Protein AF-A0A7I8XCM5-F1 (afdb_monomer_lite)

Foldseek 3Di:
DPPQDFAKEWEDDQFWIFIEGFPDQGGPDIFGQKKWAADPVPDDDDPVRLLPIDGGVCCVDPVSVNTDIDHQDAPQAGPDLSVVLSRVVCCDCPVHVDLQQRHEYEYEGEPPYDLVSLLSVCCSSCVVSVHFWYDYYYLQQLLLLLLVVVDPDNASFAWEFAAAQQWTKTWGTHRSRTPSVLIDIDRDHLPLLLVLQLVVQVVPPPQDDPVCSSVVSSVCQQPQAAADLDLVVQVVVCVVPVPVNKDKDWDADPPVRHIDIGIRGSSRHVSLCCQQQVCSRDVVDGHHVLNSNLSSLVVDDPVSSLVHQQHYEAAADSCPHHCSQVNSQVSNLVVQVVVQVVVCVVVVNPDRDDRRHGHYDDDPCRHPSSSSSVSNLSVDPVNVVPIGGSVNCVVPHSSPSPADDQAADAPVQWDADDPQRETEGPQEAEALVVQEEEAHLEYDEHHEYAHCVQDHEYAHYLEYAEYNEYEDFFWDDDPVGIHTAYAHHEALEYAYECEYDHENYHEYLEYHEYVEYAEHHEYHYALEYEYHPEYDHHPHYHDHQFYWDDVPIDGDDGHDPCSVVVSVCVSCNVSVSHYYDDPPDD

Structure (mmCIF, N/CA/C/O backbone):
data_AF-A0A7I8XCM5-F1
#
_entry.id   AF-A0A7I8XCM5-F1
#
loop_
_atom_site.group_PDB
_atom_site.id
_atom_site.type_symbol
_atom_site.label_atom_id
_atom_site.label_alt_id
_atom_site.label_comp_id
_atom_site.label_asym_id
_atom_site.label_entity_id
_atom_site.label_seq_id
_atom_site.pdbx_PDB_ins_code
_atom_site.Cartn_x
_atom_site.Cartn_y
_atom_site.Cartn_z
_atom_site.occupancy
_atom_site.B_iso_or_equiv
_atom_site.auth_seq_id
_atom_site.auth_comp_id
_atom_site.auth_asym_id
_atom_site.auth_atom_id
_atom_site.pdbx_PDB_model_num
ATOM 1 N N . MET A 1 1 ? 14.164 -35.482 -5.340 1.00 35.00 1 MET A N 1
ATOM 2 C CA . MET A 1 1 ? 14.114 -34.026 -5.099 1.00 35.00 1 MET A CA 1
ATOM 3 C C . MET A 1 1 ? 13.862 -33.846 -3.619 1.00 35.00 1 MET A C 1
ATOM 5 O O . MET A 1 1 ? 12.814 -34.281 -3.162 1.00 35.00 1 MET A O 1
ATOM 9 N N . ALA A 1 2 ? 14.835 -33.343 -2.859 1.00 36.88 2 ALA A N 1
ATOM 10 C CA . ALA A 1 2 ? 14.584 -32.988 -1.467 1.00 36.88 2 ALA A CA 1
ATOM 11 C C . ALA A 1 2 ? 13.511 -31.890 -1.456 1.00 36.88 2 ALA A C 1
ATOM 13 O O . ALA A 1 2 ? 13.643 -30.890 -2.161 1.00 36.88 2 ALA A O 1
ATOM 14 N N . THR A 1 3 ? 12.408 -32.127 -0.753 1.00 53.28 3 THR A N 1
ATOM 15 C CA . THR A 1 3 ? 11.330 -31.155 -0.571 1.00 53.28 3 THR A CA 1
ATOM 16 C C . THR A 1 3 ? 11.892 -29.958 0.186 1.00 53.28 3 THR A C 1
ATOM 18 O O . THR A 1 3 ? 12.260 -30.086 1.350 1.00 53.28 3 THR A O 1
ATOM 21 N N . ARG A 1 4 ? 12.010 -28.820 -0.497 1.00 70.94 4 ARG A N 1
ATOM 22 C CA . ARG A 1 4 ? 12.429 -27.543 0.087 1.00 70.94 4 ARG A CA 1
ATOM 23 C C . ARG A 1 4 ? 11.456 -27.146 1.203 1.00 70.94 4 ARG A C 1
ATOM 25 O O . ARG A 1 4 ? 10.249 -27.309 1.027 1.00 70.94 4 ARG A O 1
ATOM 32 N N . LEU A 1 5 ? 11.971 -26.661 2.333 1.00 91.00 5 LEU A N 1
ATOM 33 C CA . LEU A 1 5 ? 11.139 -26.164 3.433 1.00 91.00 5 LEU A CA 1
ATOM 34 C C . LEU A 1 5 ? 10.318 -24.939 2.980 1.00 91.00 5 LEU A C 1
ATOM 36 O O . LEU A 1 5 ? 10.753 -24.207 2.080 1.00 91.00 5 LEU A O 1
ATOM 40 N N . PRO A 1 6 ? 9.123 -24.711 3.559 1.00 95.00 6 PRO A N 1
ATOM 41 C CA . PRO A 1 6 ? 8.275 -23.589 3.168 1.00 95.00 6 PRO A CA 1
ATOM 42 C C . PRO A 1 6 ? 8.957 -22.253 3.480 1.00 95.00 6 PRO A C 1
ATOM 44 O O . PRO A 1 6 ? 9.623 -22.111 4.504 1.00 95.00 6 PRO A O 1
ATOM 47 N N . ALA A 1 7 ? 8.775 -21.260 2.611 1.00 96.69 7 ALA A N 1
ATOM 48 C CA . ALA A 1 7 ? 9.292 -19.914 2.842 1.00 96.69 7 ALA A CA 1
ATOM 49 C C . ALA A 1 7 ? 8.632 -19.250 4.067 1.00 96.69 7 ALA A C 1
ATOM 51 O O . ALA A 1 7 ? 7.466 -19.504 4.376 1.00 96.69 7 ALA A O 1
ATOM 52 N N . CYS A 1 8 ? 9.365 -18.376 4.747 1.00 98.19 8 CYS A N 1
ATOM 53 C CA . CYS A 1 8 ? 8.858 -17.526 5.818 1.00 98.19 8 CYS A CA 1
ATOM 54 C C . CYS A 1 8 ? 8.229 -16.260 5.221 1.00 98.19 8 CYS A C 1
ATOM 56 O O . CYS A 1 8 ? 8.821 -15.614 4.361 1.00 98.19 8 CYS A O 1
ATOM 58 N N . VAL A 1 9 ? 7.043 -15.882 5.688 1.00 98.31 9 VAL A N 1
ATOM 59 C CA . VAL A 1 9 ? 6.300 -14.703 5.223 1.00 98.31 9 VAL A CA 1
ATOM 60 C C . VAL A 1 9 ? 6.083 -13.766 6.400 1.00 98.31 9 VAL A C 1
ATOM 62 O O . VAL A 1 9 ? 5.446 -14.159 7.383 1.00 98.31 9 VAL A O 1
ATOM 65 N N . ILE A 1 10 ? 6.583 -12.532 6.303 1.00 97.94 10 ILE A N 1
ATOM 66 C CA . ILE A 1 10 ? 6.457 -11.508 7.349 1.00 97.94 10 ILE A CA 1
ATOM 67 C C . ILE A 1 10 ? 5.894 -10.217 6.735 1.00 97.94 10 ILE A C 1
ATOM 69 O O . ILE A 1 10 ? 6.566 -9.526 5.970 1.00 97.94 10 ILE A O 1
ATOM 73 N N . ASP A 1 11 ? 4.651 -9.892 7.100 1.00 96.56 11 ASP A N 1
ATOM 74 C CA . ASP A 1 11 ? 3.996 -8.613 6.804 1.00 96.56 11 ASP A CA 1
ATOM 75 C C . ASP A 1 11 ? 4.261 -7.618 7.939 1.00 96.56 11 ASP A C 1
ATOM 77 O O . ASP A 1 11 ? 3.720 -7.764 9.042 1.00 96.56 11 ASP A O 1
ATOM 81 N N . ASN A 1 12 ? 5.096 -6.616 7.662 1.00 92.06 12 ASN A N 1
ATOM 82 C CA . ASN A 1 12 ? 5.515 -5.588 8.613 1.00 92.06 12 ASN A CA 1
ATOM 83 C C . ASN A 1 12 ? 4.541 -4.396 8.564 1.00 92.06 12 ASN A C 1
ATOM 85 O O . ASN A 1 12 ? 4.601 -3.561 7.661 1.00 92.06 12 ASN A O 1
ATOM 89 N N . GLY A 1 13 ? 3.635 -4.298 9.541 1.00 91.44 13 GLY A N 1
ATOM 90 C CA . GLY A 1 13 ? 2.707 -3.169 9.673 1.00 91.44 13 GLY A CA 1
ATOM 91 C C . GLY A 1 13 ? 3.119 -2.182 10.768 1.00 91.44 13 GLY A C 1
ATOM 92 O O . GLY A 1 13 ? 3.872 -2.522 11.666 1.00 91.44 13 GLY A O 1
ATOM 93 N N . SER A 1 14 ? 2.574 -0.960 10.766 1.00 89.62 14 SER A N 1
ATOM 94 C CA . SER A 1 14 ? 2.860 0.015 11.843 1.00 89.62 14 SER A CA 1
ATOM 95 C C . SER A 1 14 ? 2.252 -0.337 13.199 1.00 89.62 14 SER A C 1
ATOM 97 O O . SER A 1 14 ? 2.761 0.086 14.229 1.00 89.62 14 SER A O 1
ATOM 99 N N . GLY A 1 15 ? 1.121 -1.042 13.205 1.00 89.75 15 GLY A N 1
ATOM 100 C CA . GLY A 1 15 ? 0.477 -1.490 14.444 1.00 89.75 15 GLY A CA 1
ATOM 101 C C . GLY A 1 15 ? 0.748 -2.959 14.751 1.00 89.75 15 GLY A C 1
ATOM 102 O O . GLY A 1 15 ? 0.927 -3.325 15.909 1.00 89.75 15 GLY A O 1
ATOM 103 N N . TYR A 1 16 ? 0.771 -3.794 13.711 1.00 93.38 16 TYR A N 1
ATOM 104 C CA . TYR A 1 16 ? 0.820 -5.246 13.834 1.00 93.38 16 TYR A CA 1
ATOM 105 C C . TYR A 1 16 ? 1.662 -5.883 12.739 1.00 93.38 16 TYR A C 1
ATOM 107 O O . TYR A 1 16 ? 1.418 -5.642 11.548 1.00 93.38 16 TYR A O 1
ATOM 115 N N . THR A 1 17 ? 2.534 -6.791 13.162 1.00 96.31 17 THR A N 1
ATOM 116 C CA . THR A 1 17 ? 3.307 -7.685 12.309 1.00 96.31 17 THR A CA 1
ATOM 117 C C . THR A 1 17 ? 2.578 -9.017 12.227 1.00 96.31 17 THR A C 1
ATOM 119 O O . THR A 1 17 ? 2.177 -9.573 13.253 1.00 96.31 17 THR A O 1
ATOM 122 N N . LYS A 1 18 ? 2.393 -9.535 11.012 1.00 97.19 18 LYS A N 1
ATOM 123 C CA . LYS A 1 18 ? 1.845 -10.880 10.789 1.00 97.19 18 LYS A CA 1
ATOM 124 C C . LYS A 1 18 ? 2.943 -11.748 10.219 1.00 97.19 18 LYS A C 1
ATOM 126 O O . LYS A 1 18 ? 3.581 -11.362 9.246 1.00 97.19 18 LYS A O 1
ATOM 131 N N . LEU A 1 19 ? 3.166 -12.900 10.829 1.00 97.00 19 LEU A N 1
ATOM 132 C CA . LEU A 1 19 ? 4.262 -13.787 10.469 1.00 97.00 19 LEU A CA 1
ATOM 133 C C . LEU A 1 19 ? 3.819 -15.250 10.491 1.00 97.00 19 LEU A C 1
ATOM 135 O O . LEU A 1 19 ? 2.987 -15.659 11.305 1.00 97.00 19 LEU A O 1
ATOM 139 N N . GLY A 1 20 ? 4.368 -16.032 9.569 1.00 97.88 20 GLY A N 1
ATOM 140 C CA . GLY A 1 20 ? 4.148 -17.471 9.479 1.00 97.88 20 GLY A CA 1
ATOM 141 C C . GLY A 1 20 ? 4.806 -18.072 8.241 1.00 97.88 20 GLY A C 1
ATOM 142 O O . GLY A 1 20 ? 5.462 -17.368 7.477 1.00 97.88 20 GLY A O 1
ATOM 143 N N . TYR A 1 21 ? 4.603 -19.367 8.021 1.00 97.50 21 TYR A N 1
ATOM 144 C CA . TYR A 1 21 ? 5.103 -20.056 6.827 1.00 97.50 21 TYR A CA 1
ATOM 145 C C . TYR A 1 21 ? 4.125 -19.987 5.651 1.00 97.50 21 TYR A C 1
ATOM 147 O O . TYR A 1 21 ? 2.906 -20.073 5.841 1.00 97.50 21 TYR A O 1
ATOM 155 N N . ALA A 1 22 ? 4.680 -19.901 4.442 1.00 95.94 22 ALA A N 1
ATOM 156 C CA . ALA A 1 22 ? 3.960 -20.005 3.181 1.00 95.94 22 ALA A CA 1
ATOM 157 C C . ALA A 1 22 ? 3.176 -21.325 3.082 1.00 95.94 22 ALA A C 1
ATOM 159 O O . ALA A 1 22 ? 3.587 -22.360 3.612 1.00 95.94 22 ALA A O 1
ATOM 160 N N . GLY A 1 23 ? 2.027 -21.273 2.415 1.00 91.81 23 GLY A N 1
ATOM 161 C CA . GLY A 1 23 ? 1.101 -22.396 2.233 1.00 91.81 23 GLY A CA 1
ATOM 162 C C . GLY A 1 23 ? -0.009 -22.432 3.280 1.00 91.81 23 GLY A C 1
ATOM 163 O O . GLY A 1 23 ? -1.063 -23.025 3.048 1.00 91.81 23 GLY A O 1
ATOM 164 N N . ASN A 1 24 ? 0.174 -21.740 4.406 1.00 93.75 24 ASN A N 1
ATOM 165 C CA . ASN A 1 24 ? -0.879 -21.561 5.396 1.00 93.75 24 ASN A CA 1
ATOM 166 C C . ASN A 1 24 ? -1.878 -20.488 4.950 1.00 93.75 24 ASN A C 1
ATOM 168 O O . ASN A 1 24 ? -1.526 -19.504 4.296 1.00 93.75 24 ASN A O 1
ATOM 172 N N . THR A 1 25 ? -3.140 -20.675 5.335 1.00 91.62 25 THR A N 1
ATOM 173 C CA . THR A 1 25 ? -4.225 -19.737 5.013 1.00 91.62 25 THR A CA 1
ATOM 174 C C . THR A 1 25 ? -4.239 -18.519 5.935 1.00 91.62 25 THR A C 1
ATOM 176 O O . THR A 1 25 ? -4.587 -17.429 5.499 1.00 91.62 25 THR A O 1
ATOM 179 N N . GLU A 1 26 ? -3.821 -18.682 7.189 1.00 94.06 26 GLU A N 1
ATOM 180 C CA . GLU A 1 26 ? -3.758 -17.604 8.177 1.00 94.06 26 GLU A CA 1
ATOM 181 C C . GLU A 1 26 ? -2.329 -17.479 8.719 1.00 94.06 26 GLU A C 1
ATOM 183 O O . GLU A 1 26 ? -1.618 -18.493 8.781 1.00 94.06 26 GLU A O 1
ATOM 188 N N . PRO A 1 27 ? -1.890 -16.270 9.120 1.00 95.94 27 PRO A N 1
ATOM 189 C CA . PRO A 1 27 ? -0.608 -16.111 9.792 1.00 95.94 27 PRO A CA 1
ATOM 190 C C . PRO A 1 27 ? -0.601 -16.907 11.095 1.00 95.94 27 PRO A C 1
ATOM 192 O O . PRO A 1 27 ? -1.595 -16.946 11.817 1.00 95.94 27 PRO A O 1
ATOM 195 N N . GLN A 1 28 ? 0.539 -17.512 11.420 1.00 95.38 28 GLN A N 1
ATOM 196 C CA . GLN A 1 28 ? 0.679 -18.263 12.669 1.00 95.38 28 GLN A CA 1
ATOM 197 C C . GLN A 1 28 ? 0.630 -17.332 13.876 1.00 95.38 28 GLN A C 1
ATOM 199 O O . GLN A 1 28 ? 0.077 -17.696 14.909 1.00 95.38 28 GLN A O 1
ATOM 204 N N . MET A 1 29 ? 1.190 -16.129 13.729 1.00 95.50 29 MET A N 1
ATOM 205 C CA . MET A 1 29 ? 1.194 -15.108 14.765 1.00 95.50 29 MET A CA 1
ATOM 206 C C . MET A 1 29 ? 0.829 -13.745 14.176 1.00 95.50 29 MET A C 1
ATOM 208 O O . MET A 1 29 ? 1.296 -13.358 13.103 1.00 95.50 29 MET A O 1
ATOM 212 N N . ILE A 1 30 ? 0.022 -12.994 14.924 1.00 95.50 30 ILE A N 1
ATOM 213 C CA . ILE A 1 30 ? -0.241 -11.573 14.702 1.00 95.50 30 ILE A CA 1
ATOM 214 C C . ILE A 1 30 ? 0.135 -10.874 15.998 1.00 95.50 30 ILE A C 1
ATOM 216 O O . ILE A 1 30 ? -0.578 -11.008 16.988 1.00 95.50 30 ILE A O 1
ATOM 220 N N . ILE A 1 31 ? 1.254 -10.158 15.997 1.00 95.38 31 ILE A N 1
ATOM 221 C CA . ILE A 1 31 ? 1.796 -9.520 17.199 1.00 95.38 31 ILE A CA 1
ATOM 222 C C . ILE A 1 31 ? 1.902 -8.006 17.005 1.00 95.38 31 ILE A C 1
ATOM 224 O O . ILE A 1 31 ? 2.107 -7.550 15.877 1.00 95.38 31 ILE A O 1
ATOM 228 N N . PRO A 1 32 ? 1.771 -7.202 18.073 1.00 94.25 32 PRO A N 1
ATOM 229 C CA . PRO A 1 32 ? 2.067 -5.778 18.015 1.00 94.25 32 PRO A CA 1
ATOM 230 C C . PRO A 1 32 ? 3.465 -5.506 17.444 1.00 94.25 32 PRO A C 1
ATOM 232 O O . PRO A 1 32 ? 4.446 -6.168 17.800 1.00 94.25 32 PRO A O 1
ATOM 235 N N . SER A 1 33 ? 3.582 -4.499 16.583 1.00 95.31 33 SER A N 1
ATOM 236 C CA . SER A 1 33 ? 4.866 -4.032 16.033 1.00 95.31 33 SER A CA 1
ATOM 237 C C . SER A 1 33 ? 5.584 -3.120 17.030 1.00 95.31 33 SER A C 1
ATOM 239 O O . SER A 1 33 ? 5.940 -1.985 16.727 1.00 95.31 33 SER A O 1
ATOM 241 N N . ALA A 1 34 ? 5.723 -3.620 18.257 1.00 94.88 34 ALA A N 1
ATOM 242 C CA . ALA A 1 34 ? 6.289 -2.933 19.404 1.00 94.88 34 ALA A CA 1
ATOM 243 C C . ALA A 1 34 ? 7.478 -3.722 19.956 1.00 94.88 34 ALA A C 1
ATOM 245 O O . ALA A 1 34 ? 7.451 -4.956 19.999 1.00 94.88 34 ALA A O 1
ATOM 246 N N . ILE A 1 35 ? 8.496 -2.996 20.408 1.00 94.94 35 ILE A N 1
ATOM 247 C CA . ILE A 1 35 ? 9.691 -3.525 21.062 1.00 94.94 35 ILE A CA 1
ATOM 248 C C . ILE A 1 35 ? 9.928 -2.768 22.368 1.00 94.94 35 ILE A C 1
ATOM 250 O O . ILE A 1 35 ? 9.927 -1.541 22.390 1.00 94.94 35 ILE A O 1
ATOM 254 N N . ALA A 1 36 ? 10.113 -3.489 23.467 1.00 94.06 36 ALA A N 1
ATOM 255 C CA . ALA A 1 36 ? 10.412 -2.930 24.776 1.00 94.06 36 ALA A CA 1
ATOM 256 C C . ALA A 1 36 ? 11.902 -3.106 25.081 1.00 94.06 36 ALA A C 1
ATOM 258 O O . ALA A 1 36 ? 12.384 -4.233 25.196 1.00 94.06 36 ALA A O 1
ATOM 259 N N . VAL A 1 37 ? 12.622 -1.990 25.215 1.00 90.31 37 VAL A N 1
ATOM 260 C CA . VAL A 1 37 ? 14.078 -1.949 25.443 1.00 90.31 37 VAL A CA 1
ATOM 261 C C . VAL A 1 37 ? 14.422 -1.189 26.722 1.00 90.31 37 VAL A C 1
ATOM 263 O O . VAL A 1 37 ? 13.712 -0.265 27.117 1.00 90.31 37 VAL A O 1
ATOM 266 N N . LYS A 1 38 ? 15.527 -1.549 27.381 1.00 83.81 38 LYS A N 1
ATOM 267 C CA . LYS A 1 38 ? 16.073 -0.757 28.496 1.00 83.81 38 LYS A CA 1
ATOM 268 C C . LYS A 1 38 ? 16.773 0.499 27.980 1.00 83.81 38 LYS A C 1
ATOM 270 O O . LYS A 1 38 ? 17.412 0.480 26.931 1.00 83.81 38 LYS A O 1
ATOM 275 N N . ASP A 1 39 ? 16.676 1.591 28.735 1.00 68.31 39 ASP A N 1
ATOM 276 C CA . ASP A 1 39 ? 17.338 2.849 28.385 1.00 68.31 39 ASP A CA 1
ATOM 277 C C . ASP A 1 39 ? 18.872 2.707 28.426 1.00 68.31 39 ASP A C 1
ATOM 279 O O . ASP A 1 39 ? 19.455 2.328 29.447 1.00 68.31 39 ASP A O 1
ATOM 283 N N . GLN A 1 40 ? 19.543 3.080 27.329 1.00 57.66 40 GLN A N 1
ATOM 284 C CA . GLN A 1 40 ? 21.001 2.950 27.154 1.00 57.66 40 GLN A CA 1
ATOM 285 C C . GLN A 1 40 ? 21.829 3.713 28.206 1.00 57.66 40 GLN A C 1
ATOM 287 O O . GLN A 1 40 ? 22.993 3.386 28.427 1.00 57.66 40 GLN A O 1
ATOM 292 N N . ARG A 1 41 ? 21.242 4.689 28.917 1.00 52.12 41 ARG A N 1
ATOM 293 C CA . ARG A 1 41 ? 21.931 5.458 29.975 1.00 52.12 41 ARG A CA 1
ATOM 294 C C . ARG A 1 41 ? 22.393 4.607 31.168 1.00 52.12 41 ARG A C 1
ATOM 296 O O . ARG A 1 41 ? 23.167 5.106 31.978 1.00 52.12 41 ARG A O 1
ATOM 303 N N . GLN A 1 42 ? 21.950 3.352 31.283 1.00 49.28 42 GLN A N 1
ATOM 304 C CA . GLN A 1 42 ? 22.364 2.434 32.352 1.00 49.28 42 GLN A CA 1
ATOM 305 C C . GLN A 1 42 ? 23.366 1.349 31.918 1.00 49.28 42 GLN A C 1
ATOM 307 O O . GLN A 1 42 ? 23.816 0.584 32.769 1.00 49.28 42 GLN A O 1
ATOM 312 N N . GLN A 1 43 ? 23.755 1.264 30.639 1.00 51.44 43 GLN A N 1
ATOM 313 C CA . GLN A 1 43 ? 24.633 0.191 30.153 1.00 51.44 43 GLN A CA 1
ATOM 314 C C . GLN A 1 43 ? 26.041 0.695 29.808 1.00 51.44 43 GLN A C 1
ATOM 316 O O . GLN A 1 43 ? 26.375 0.948 28.654 1.00 51.44 43 GLN A O 1
ATOM 321 N N . PHE A 1 44 ? 26.914 0.759 30.815 1.00 42.50 44 PHE A N 1
ATOM 322 C CA . PHE A 1 44 ? 28.359 0.715 30.585 1.00 42.50 44 PHE A CA 1
ATOM 323 C C . PHE A 1 44 ? 28.806 -0.756 30.475 1.00 42.50 44 PHE A C 1
ATOM 325 O O . PHE A 1 44 ? 28.912 -1.456 31.477 1.00 42.50 44 PHE A O 1
ATOM 332 N N . GLY A 1 45 ? 29.100 -1.222 29.255 1.00 47.44 45 GLY A N 1
ATOM 333 C CA . GLY A 1 45 ? 30.144 -2.235 29.043 1.00 47.44 45 GLY A CA 1
ATOM 334 C C . GLY A 1 45 ? 29.799 -3.733 29.078 1.00 47.44 45 GLY A C 1
ATOM 335 O O . GLY A 1 45 ? 30.691 -4.513 29.400 1.00 47.44 45 GLY A O 1
ATOM 336 N N . SER A 1 46 ? 28.600 -4.196 28.697 1.00 46.97 46 SER A N 1
ATOM 337 C CA . SER A 1 46 ? 28.396 -5.645 28.466 1.00 46.97 46 SER A CA 1
ATOM 338 C C . SER A 1 46 ? 27.652 -5.955 27.162 1.00 46.97 46 SER A C 1
ATOM 340 O O . SER A 1 46 ? 26.575 -5.423 26.921 1.00 46.97 46 SER A O 1
ATOM 342 N N . LYS A 1 47 ? 28.205 -6.865 26.341 1.00 53.50 47 LYS A N 1
ATOM 343 C CA . LYS A 1 47 ? 27.591 -7.373 25.093 1.00 53.50 47 LYS A CA 1
ATOM 344 C C . LYS A 1 47 ? 26.256 -8.115 25.312 1.00 53.50 47 LYS A C 1
ATOM 346 O O . LYS A 1 47 ? 25.542 -8.373 24.357 1.00 53.50 47 LYS A O 1
ATOM 351 N N . ILE A 1 48 ? 25.925 -8.466 26.558 1.00 55.97 48 ILE A N 1
ATOM 352 C CA . ILE A 1 48 ? 24.698 -9.192 26.935 1.00 55.97 48 ILE A CA 1
ATOM 353 C C . ILE A 1 48 ? 23.492 -8.243 27.025 1.00 55.97 48 ILE A C 1
ATOM 355 O O . ILE A 1 48 ? 22.357 -8.669 26.838 1.00 55.97 48 ILE A O 1
ATOM 359 N N . GLY A 1 49 ? 23.730 -6.949 27.264 1.00 58.00 49 GLY A N 1
ATOM 360 C CA . GLY A 1 49 ? 22.670 -5.949 27.404 1.00 58.00 49 GLY A CA 1
ATOM 361 C C . GLY A 1 49 ? 21.843 -5.715 26.138 1.00 58.00 49 GLY A C 1
ATOM 362 O O . GLY A 1 49 ? 20.722 -5.223 26.239 1.00 58.00 49 GLY A O 1
ATOM 363 N N . ASP A 1 50 ? 22.373 -6.106 24.978 1.00 67.19 50 ASP A N 1
ATOM 364 C CA . ASP A 1 50 ? 21.743 -5.930 23.669 1.00 67.19 50 ASP A CA 1
ATOM 365 C C . ASP A 1 50 ? 20.650 -6.975 23.371 1.00 67.19 50 ASP A C 1
ATOM 367 O O . ASP A 1 50 ? 19.779 -6.750 22.532 1.00 67.19 50 ASP A O 1
ATOM 371 N N . LEU A 1 51 ? 20.665 -8.095 24.106 1.00 74.50 51 LEU A N 1
ATOM 372 C CA . LEU A 1 51 ? 19.719 -9.213 23.993 1.00 74.50 51 LEU A CA 1
ATOM 373 C C . LEU A 1 51 ? 18.535 -9.110 24.970 1.00 74.50 51 LEU A C 1
ATOM 375 O O . LEU A 1 51 ? 17.607 -9.915 24.907 1.00 74.50 51 LEU A O 1
ATOM 379 N N . ASP A 1 52 ? 18.564 -8.139 25.886 1.00 85.62 52 ASP A N 1
ATOM 380 C CA . ASP A 1 52 ? 17.543 -7.949 26.917 1.00 85.62 52 ASP A CA 1
ATOM 381 C C . ASP A 1 52 ? 16.429 -7.014 26.421 1.00 85.62 52 ASP A C 1
ATOM 383 O O . ASP A 1 52 ? 16.419 -5.810 26.699 1.00 85.62 52 ASP A O 1
ATOM 387 N N . PHE A 1 53 ? 15.507 -7.575 25.637 1.00 90.94 53 PHE A N 1
ATOM 388 C CA . PHE A 1 53 ? 14.333 -6.881 25.114 1.00 90.94 53 PHE A CA 1
ATOM 389 C C . PHE A 1 53 ? 13.153 -7.838 24.891 1.00 90.94 53 PHE A C 1
ATOM 391 O O . PHE A 1 53 ? 13.322 -9.050 24.740 1.00 90.94 53 PHE A O 1
ATOM 398 N N . PHE A 1 54 ? 11.947 -7.274 24.831 1.00 92.44 54 PHE A N 1
ATOM 399 C CA . PHE A 1 54 ? 10.713 -7.996 24.507 1.00 92.44 54 PHE A CA 1
ATOM 400 C C . PHE A 1 54 ? 10.083 -7.419 23.244 1.00 92.44 54 PHE A C 1
ATOM 402 O O . PHE A 1 54 ? 10.229 -6.229 22.974 1.00 92.44 54 PHE A O 1
ATOM 409 N N . ILE A 1 55 ? 9.350 -8.236 22.488 1.00 95.12 55 ILE A N 1
ATOM 410 C CA . ILE A 1 55 ? 8.562 -7.774 21.337 1.00 95.12 55 ILE A CA 1
ATOM 411 C C . ILE A 1 55 ? 7.110 -8.239 21.444 1.00 95.12 55 ILE A C 1
ATOM 413 O O . ILE A 1 55 ? 6.789 -9.125 22.239 1.00 95.12 55 ILE A O 1
ATOM 417 N N . GLY A 1 56 ? 6.228 -7.655 20.635 1.00 94.00 56 GLY A N 1
ATOM 418 C CA . GLY A 1 56 ? 4.836 -8.094 20.548 1.00 94.00 56 GLY A CA 1
ATOM 419 C C . GLY A 1 56 ? 4.055 -7.842 21.836 1.00 94.00 56 GLY A C 1
ATOM 420 O O . GLY A 1 56 ? 4.231 -6.817 22.490 1.00 94.00 56 GLY A O 1
ATOM 421 N N . ASP A 1 57 ? 3.189 -8.782 22.213 1.00 91.12 57 ASP A N 1
ATOM 422 C CA . ASP A 1 57 ? 2.352 -8.641 23.411 1.00 91.12 57 ASP A CA 1
ATOM 423 C C . ASP A 1 57 ? 3.181 -8.621 24.703 1.00 91.12 57 ASP A C 1
ATOM 425 O O . ASP A 1 57 ? 2.819 -7.947 25.665 1.00 91.12 57 ASP A O 1
ATOM 429 N N . GLU A 1 58 ? 4.337 -9.293 24.723 1.00 91.19 58 GLU A N 1
ATOM 430 C CA . GLU A 1 58 ? 5.238 -9.277 25.880 1.00 91.19 58 GLU A CA 1
ATOM 431 C C . GLU A 1 58 ? 5.830 -7.886 26.120 1.00 91.19 58 GLU A C 1
ATOM 433 O O . GLU A 1 58 ? 5.976 -7.487 27.275 1.00 91.19 58 GLU A O 1
ATOM 438 N N . ALA A 1 59 ? 6.080 -7.119 25.051 1.00 90.62 59 ALA A N 1
ATOM 439 C CA . ALA A 1 59 ? 6.531 -5.730 25.144 1.00 90.62 59 ALA A CA 1
ATOM 440 C C . ALA A 1 59 ? 5.480 -4.801 25.772 1.00 90.62 59 ALA A C 1
ATOM 442 O O . ALA A 1 59 ? 5.837 -3.768 26.329 1.00 90.62 59 ALA A O 1
ATOM 443 N N . LEU A 1 60 ? 4.197 -5.164 25.697 1.00 86.88 60 LEU A N 1
ATOM 444 C CA . LEU A 1 60 ? 3.080 -4.412 26.283 1.00 86.88 60 LEU A CA 1
ATOM 445 C C . LEU A 1 60 ? 2.608 -5.003 27.620 1.00 86.88 60 LEU A C 1
ATOM 447 O O . LEU A 1 60 ? 1.684 -4.484 28.245 1.00 86.88 60 LEU A O 1
ATOM 451 N N . SER A 1 61 ? 3.223 -6.101 28.058 1.00 84.25 61 SER A N 1
ATOM 452 C CA . SER A 1 61 ? 2.837 -6.811 29.270 1.00 84.25 61 SER A CA 1
ATOM 453 C C . SER A 1 61 ? 3.447 -6.175 30.527 1.00 84.25 61 SER A C 1
ATOM 455 O O . SER A 1 61 ? 4.476 -5.498 30.449 1.00 84.25 61 SER A O 1
ATOM 457 N N . PRO A 1 62 ? 2.901 -6.462 31.726 1.00 79.50 62 PRO A N 1
ATOM 458 C CA . PRO A 1 62 ? 3.513 -6.042 32.987 1.00 79.50 62 PRO A CA 1
ATOM 459 C C . PRO A 1 62 ? 4.966 -6.514 33.167 1.00 79.50 62 PRO A C 1
ATOM 461 O O . PRO A 1 62 ? 5.719 -5.889 33.909 1.00 79.50 62 PRO A O 1
ATOM 464 N N . SER A 1 63 ? 5.388 -7.584 32.481 1.00 79.19 63 SER A N 1
ATOM 465 C CA . SER A 1 63 ? 6.777 -8.063 32.521 1.00 79.19 63 SER A CA 1
ATOM 466 C C . SER A 1 63 ? 7.766 -7.071 31.897 1.00 79.19 63 SER A C 1
ATOM 468 O O . SER A 1 63 ? 8.933 -7.052 32.283 1.00 79.19 63 SER A O 1
ATOM 470 N N . ALA A 1 64 ? 7.299 -6.204 30.994 1.00 81.50 64 ALA A N 1
ATOM 471 C CA . ALA A 1 64 ? 8.082 -5.136 30.386 1.00 81.50 64 ALA A CA 1
ATOM 472 C C . ALA A 1 64 ? 7.926 -3.784 31.114 1.00 81.50 64 ALA A C 1
ATOM 474 O O . ALA A 1 64 ? 8.371 -2.764 30.599 1.00 81.50 64 ALA A O 1
ATOM 475 N N . ALA A 1 65 ? 7.344 -3.740 32.323 1.00 78.31 65 ALA A N 1
ATOM 476 C CA . ALA A 1 65 ? 7.040 -2.482 33.022 1.00 78.31 65 ALA A CA 1
ATOM 477 C C . ALA A 1 65 ? 8.261 -1.568 33.266 1.00 78.31 65 ALA A C 1
ATOM 479 O O . ALA A 1 65 ? 8.112 -0.352 33.338 1.00 78.31 65 ALA A O 1
ATOM 480 N N . ASN A 1 66 ? 9.466 -2.140 33.369 1.00 84.75 66 ASN A N 1
ATOM 481 C CA . ASN A 1 66 ? 10.722 -1.395 33.540 1.00 84.75 66 ASN A CA 1
ATOM 482 C C . ASN A 1 66 ? 11.438 -1.072 32.211 1.00 84.75 66 ASN A C 1
ATOM 484 O O . ASN A 1 66 ? 12.598 -0.658 32.225 1.00 84.75 66 ASN A O 1
ATOM 488 N N . TYR A 1 67 ? 10.788 -1.304 31.070 1.00 87.75 67 TYR A N 1
ATOM 489 C CA . TYR A 1 67 ? 11.333 -1.103 29.729 1.00 87.75 67 TYR A CA 1
ATOM 490 C C . TYR A 1 67 ? 10.593 0.045 29.033 1.00 87.75 67 TYR A C 1
ATOM 492 O O . TYR A 1 67 ? 9.424 0.321 29.296 1.00 87.75 67 TYR A O 1
ATOM 500 N N . SER A 1 68 ? 11.281 0.715 28.113 1.00 89.25 68 SER A N 1
ATOM 501 C CA . SER A 1 68 ? 10.691 1.724 27.241 1.00 89.25 68 SER A CA 1
ATOM 502 C C . SER A 1 68 ? 10.147 1.053 25.982 1.00 89.25 68 SER A C 1
ATOM 504 O O . SER A 1 68 ? 10.904 0.442 25.223 1.00 89.25 68 SER A O 1
ATOM 506 N N . VAL A 1 69 ? 8.835 1.154 25.765 1.00 91.00 69 VAL A N 1
ATOM 507 C CA . VAL A 1 69 ? 8.176 0.627 24.564 1.00 91.00 69 VAL A CA 1
ATOM 508 C C . VAL A 1 69 ? 8.396 1.583 23.395 1.00 91.00 69 VAL A C 1
ATOM 510 O O . VAL A 1 69 ? 8.041 2.761 23.456 1.00 91.00 69 VAL A O 1
ATOM 513 N N . LYS A 1 70 ? 8.947 1.054 22.308 1.00 93.56 70 LYS A N 1
ATOM 514 C CA . LYS A 1 70 ? 9.209 1.751 21.052 1.00 93.56 70 LYS A CA 1
ATOM 515 C C . LYS A 1 70 ? 8.519 1.042 19.888 1.00 93.56 70 LYS A C 1
ATOM 517 O O . LYS A 1 70 ? 8.232 -0.152 19.944 1.00 93.56 70 LYS A O 1
ATOM 522 N N . TYR A 1 71 ? 8.276 1.799 18.824 1.00 93.50 71 TYR A N 1
ATOM 523 C CA . TYR A 1 71 ? 7.648 1.327 17.591 1.00 93.50 71 TYR A CA 1
ATOM 524 C C . TYR A 1 71 ? 8.608 1.621 16.434 1.00 93.50 71 TYR A C 1
ATOM 526 O O . TYR A 1 71 ? 8.738 2.794 16.075 1.00 93.50 71 TYR A O 1
ATOM 534 N N . PRO A 1 72 ? 9.306 0.607 15.887 1.00 94.81 72 PRO A N 1
ATOM 535 C CA . PRO A 1 72 ? 10.315 0.816 14.847 1.00 94.81 72 PRO A CA 1
ATOM 536 C C . PRO A 1 72 ? 9.707 1.229 13.500 1.00 94.81 72 PRO A C 1
ATOM 538 O O . PRO A 1 72 ? 10.407 1.786 12.661 1.00 94.81 72 PRO A O 1
ATOM 541 N N . ILE A 1 73 ? 8.406 0.986 13.296 1.00 92.88 73 ILE A N 1
ATOM 542 C CA . ILE A 1 73 ? 7.686 1.302 12.060 1.00 92.88 73 ILE A CA 1
ATOM 543 C C . ILE A 1 73 ? 6.672 2.415 12.325 1.00 92.88 73 ILE A C 1
ATOM 545 O O . ILE A 1 73 ? 5.755 2.248 13.136 1.00 92.88 73 ILE A O 1
ATOM 549 N N . ARG A 1 74 ? 6.755 3.515 11.573 1.00 86.44 74 ARG A N 1
ATOM 550 C CA . ARG A 1 74 ? 5.756 4.594 11.579 1.00 86.44 74 ARG A CA 1
ATOM 551 C C . ARG A 1 74 ? 5.238 4.855 10.174 1.00 86.44 74 ARG A C 1
ATOM 553 O O . ARG A 1 74 ? 5.997 4.903 9.218 1.00 86.44 74 ARG A O 1
ATOM 560 N N . HIS A 1 75 ? 3.917 4.988 10.045 1.00 81.81 75 HIS A N 1
ATOM 561 C CA . HIS A 1 75 ? 3.238 5.236 8.762 1.00 81.81 75 HIS A CA 1
ATOM 562 C C . HIS A 1 75 ? 3.665 4.285 7.619 1.00 81.81 75 HIS A C 1
ATOM 564 O O . HIS A 1 75 ? 3.721 4.668 6.457 1.00 81.81 75 HIS A O 1
ATOM 570 N N . GLY A 1 76 ? 3.951 3.029 7.960 1.00 84.19 76 GLY A N 1
ATOM 571 C CA . GLY A 1 76 ? 4.390 1.966 7.053 1.00 84.19 76 GLY A CA 1
ATOM 572 C C . GLY A 1 76 ? 5.900 1.895 6.806 1.00 84.19 76 GLY A C 1
ATOM 573 O O . GLY A 1 76 ? 6.345 0.913 6.225 1.00 84.19 76 GLY A O 1
ATOM 574 N N . ILE A 1 77 ? 6.683 2.877 7.257 1.00 89.19 77 ILE A N 1
ATOM 575 C CA . ILE A 1 77 ? 8.122 2.986 6.988 1.00 89.19 77 ILE A CA 1
ATOM 576 C C . ILE A 1 77 ? 8.918 2.663 8.258 1.00 89.19 77 ILE A C 1
ATOM 578 O O . ILE A 1 77 ? 8.513 3.032 9.362 1.00 89.19 77 ILE A O 1
ATOM 582 N N . VAL A 1 78 ? 10.039 1.957 8.105 1.00 93.12 78 VAL A N 1
ATOM 583 C CA . VAL A 1 78 ? 10.991 1.707 9.196 1.00 93.12 78 VAL A CA 1
ATOM 584 C C . VAL A 1 78 ? 11.756 2.999 9.492 1.00 93.12 78 VAL A C 1
ATOM 586 O O . VAL A 1 78 ? 12.390 3.557 8.602 1.00 93.12 78 VAL A O 1
ATOM 589 N N . GLU A 1 79 ? 11.688 3.480 10.733 1.00 91.88 79 GLU A N 1
ATOM 590 C CA . GLU A 1 79 ? 12.419 4.673 11.190 1.00 91.88 79 GLU A CA 1
ATOM 591 C C . GLU A 1 79 ? 13.653 4.329 12.039 1.00 91.88 79 GLU A C 1
ATOM 593 O O . GLU A 1 79 ? 14.593 5.119 12.095 1.00 91.88 79 GLU A O 1
ATOM 598 N N . ASP A 1 80 ? 13.658 3.170 12.705 1.00 94.50 80 ASP A N 1
ATOM 599 C CA . ASP A 1 80 ? 14.741 2.723 13.590 1.00 94.50 80 ASP A CA 1
ATOM 600 C C . ASP A 1 80 ? 15.174 1.302 13.197 1.00 94.50 80 ASP A C 1
ATOM 602 O O . ASP A 1 80 ? 14.524 0.314 13.553 1.00 94.50 80 ASP A O 1
ATOM 606 N N . TRP A 1 81 ? 16.246 1.219 12.403 1.00 95.06 81 TRP A N 1
ATOM 607 C CA . TRP A 1 81 ? 16.757 -0.033 11.836 1.00 95.06 81 TRP A CA 1
ATOM 608 C C . TRP A 1 81 ? 17.393 -0.948 12.884 1.00 95.06 81 TRP A C 1
ATOM 610 O O . TRP A 1 81 ? 17.171 -2.155 12.824 1.00 95.06 81 TRP A O 1
ATOM 620 N N . ASP A 1 82 ? 18.065 -0.391 13.896 1.00 93.19 82 ASP A N 1
ATOM 621 C CA . ASP A 1 82 ? 18.649 -1.166 15.000 1.00 93.19 82 ASP A CA 1
ATOM 622 C C . ASP A 1 82 ? 17.554 -1.913 15.779 1.00 93.19 82 ASP A C 1
ATOM 624 O O . ASP A 1 82 ? 17.678 -3.090 16.132 1.00 93.19 82 ASP A O 1
ATOM 628 N N . LEU A 1 83 ? 16.438 -1.230 16.057 1.00 94.75 83 LEU A N 1
ATOM 629 C CA . LEU A 1 83 ? 15.285 -1.856 16.697 1.00 94.75 83 LEU A CA 1
ATOM 630 C C . LEU A 1 83 ? 14.556 -2.820 15.763 1.00 94.75 83 LEU A C 1
ATOM 632 O O . LEU A 1 83 ? 14.026 -3.824 16.242 1.00 94.75 83 LEU A O 1
ATOM 636 N N . MET A 1 84 ? 14.516 -2.535 14.460 1.00 96.69 84 MET A N 1
ATOM 637 C CA . MET A 1 84 ? 13.877 -3.411 13.480 1.00 96.69 84 MET A CA 1
ATOM 638 C C . MET A 1 84 ? 14.629 -4.738 13.324 1.00 96.69 84 MET A C 1
ATOM 640 O O . MET A 1 84 ? 13.999 -5.794 13.327 1.00 96.69 84 MET A O 1
ATOM 644 N N . GLU A 1 85 ? 15.961 -4.707 13.281 1.00 96.19 85 GLU A N 1
ATOM 645 C CA . GLU A 1 85 ? 16.805 -5.904 13.248 1.00 96.19 85 GLU A CA 1
ATOM 646 C C . GLU A 1 85 ? 16.587 -6.772 14.495 1.00 96.19 85 GLU A C 1
ATOM 648 O O . GLU A 1 85 ? 16.307 -7.971 14.393 1.00 96.19 85 GLU A O 1
ATOM 653 N N . LYS A 1 86 ? 16.599 -6.163 15.688 1.00 94.81 86 LYS A N 1
ATOM 654 C CA . LYS A 1 86 ? 16.265 -6.857 16.945 1.00 94.81 86 LYS A CA 1
ATOM 655 C C . LYS A 1 86 ? 14.860 -7.446 16.922 1.00 94.81 86 LYS A C 1
ATOM 657 O O . LYS A 1 86 ? 14.640 -8.573 17.376 1.00 94.81 86 LYS A O 1
ATOM 662 N N . TYR A 1 87 ? 13.903 -6.697 16.382 1.00 96.44 87 TYR A N 1
ATOM 663 C CA . TYR A 1 87 ? 12.526 -7.146 16.255 1.00 96.44 87 TYR A CA 1
ATOM 664 C C . TYR A 1 87 ? 12.413 -8.373 15.338 1.00 96.44 87 TYR A C 1
ATOM 666 O O . TYR A 1 87 ? 11.800 -9.374 15.723 1.00 96.44 87 TYR A O 1
ATOM 674 N N . TRP A 1 88 ? 13.052 -8.350 14.165 1.00 97.44 88 TRP A N 1
ATOM 675 C CA . TRP A 1 88 ? 13.095 -9.498 13.256 1.00 97.44 88 TRP A CA 1
ATOM 676 C C . TRP A 1 88 ? 13.821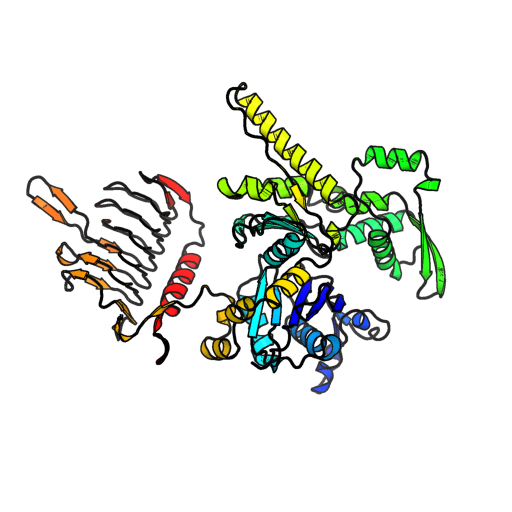 -10.700 13.854 1.00 97.44 88 TRP A C 1
ATOM 678 O O . TRP A 1 88 ? 13.334 -11.819 13.696 1.00 97.44 88 TRP A O 1
ATOM 688 N N . SER A 1 89 ? 14.892 -10.487 14.620 1.00 95.94 89 SER A N 1
ATOM 689 C CA . SER A 1 89 ? 15.600 -11.564 15.320 1.00 95.94 89 SER A CA 1
ATOM 690 C C . SER A 1 89 ? 14.650 -12.390 16.198 1.00 95.94 89 SER A C 1
ATOM 692 O O . SER A 1 89 ? 14.560 -13.610 16.048 1.00 95.94 89 SER A O 1
ATOM 694 N N . GLN A 1 90 ? 13.827 -11.753 17.041 1.00 94.88 90 GLN A N 1
ATOM 695 C CA . GLN A 1 90 ? 12.833 -12.501 17.821 1.00 94.88 90 GLN A CA 1
ATOM 696 C C . GLN A 1 90 ? 11.705 -13.080 16.961 1.00 94.88 90 GLN A C 1
ATOM 698 O O . GLN A 1 90 ? 11.265 -14.198 17.235 1.00 94.88 90 GLN A O 1
ATOM 703 N N . CYS A 1 91 ? 11.255 -12.391 15.906 1.00 96.50 91 CYS A N 1
ATOM 704 C CA . CYS A 1 91 ? 10.275 -12.962 14.974 1.00 96.50 91 CYS A CA 1
ATOM 705 C C . CYS A 1 91 ? 10.760 -14.300 14.390 1.00 96.50 91 CYS A C 1
ATOM 707 O O . CYS A 1 91 ? 9.995 -15.264 14.367 1.00 96.50 91 CYS A O 1
ATOM 709 N N . ILE A 1 92 ? 12.029 -14.375 13.982 1.00 97.19 92 ILE A N 1
ATOM 710 C CA . ILE A 1 92 ? 12.645 -15.558 13.373 1.00 97.19 92 ILE A CA 1
ATOM 711 C C . ILE A 1 92 ? 12.907 -16.640 14.428 1.00 97.19 92 ILE A C 1
ATOM 713 O O . ILE A 1 92 ? 12.350 -17.736 14.344 1.00 97.19 92 ILE A O 1
ATOM 717 N N . PHE A 1 93 ? 13.703 -16.333 15.454 1.00 95.81 93 PHE A N 1
ATOM 718 C CA . PHE A 1 93 ? 14.215 -17.351 16.373 1.00 95.81 93 PHE A CA 1
ATOM 719 C C . PHE A 1 93 ? 13.208 -17.767 17.453 1.00 95.81 93 PHE A C 1
ATOM 721 O O . PHE A 1 93 ? 13.159 -18.937 17.835 1.00 95.81 93 PHE A O 1
ATOM 728 N N . LYS A 1 94 ? 12.377 -16.841 17.953 1.00 93.94 94 LYS A N 1
ATOM 729 C CA . LYS A 1 94 ? 11.427 -17.130 19.042 1.00 93.94 94 LYS A CA 1
ATOM 730 C C . LYS A 1 94 ? 10.055 -17.558 18.531 1.00 93.94 94 LYS A C 1
ATOM 732 O O . LYS A 1 94 ? 9.513 -18.548 19.031 1.00 93.94 94 LYS A O 1
ATOM 737 N N . TYR A 1 95 ? 9.487 -16.807 17.584 1.00 94.31 95 TYR A N 1
ATOM 738 C CA . TYR A 1 95 ? 8.113 -17.031 17.123 1.00 94.31 95 TYR A CA 1
ATOM 739 C C . TYR A 1 95 ? 8.035 -18.052 15.986 1.00 94.31 95 TYR A C 1
ATOM 741 O O . TYR A 1 95 ? 7.360 -19.066 16.147 1.00 94.31 95 TYR A O 1
ATOM 749 N N . LEU A 1 96 ? 8.738 -17.829 14.867 1.00 95.38 96 LEU A N 1
ATOM 750 C CA . LEU A 1 96 ? 8.764 -18.784 13.749 1.00 95.38 96 LEU A CA 1
ATOM 751 C C . LEU A 1 96 ? 9.534 -20.057 14.098 1.00 95.38 96 LEU A C 1
ATOM 753 O O . LEU A 1 96 ? 9.185 -21.130 13.602 1.00 95.38 96 LEU A O 1
ATOM 757 N N . ARG A 1 97 ? 10.558 -19.931 14.955 1.00 96.00 97 ARG A N 1
ATOM 758 C CA . ARG A 1 97 ? 11.521 -20.996 15.277 1.00 96.00 97 ARG A CA 1
ATOM 759 C C . ARG A 1 97 ? 12.153 -21.578 14.011 1.00 96.00 97 ARG A C 1
ATOM 761 O O . ARG A 1 97 ? 12.318 -22.790 13.898 1.00 96.00 97 ARG A O 1
ATOM 768 N N . ALA A 1 98 ? 12.433 -20.698 13.054 1.00 94.19 98 ALA A N 1
ATOM 769 C CA . ALA A 1 98 ? 13.081 -21.040 11.800 1.00 94.19 98 ALA A CA 1
ATOM 770 C C . ALA A 1 98 ? 14.597 -20.933 11.964 1.00 94.19 98 ALA A C 1
ATOM 772 O O . ALA A 1 98 ? 15.077 -19.987 12.591 1.00 94.19 98 ALA A O 1
ATOM 773 N N . GLU A 1 99 ? 15.332 -21.855 11.347 1.00 97.00 99 GLU A N 1
ATOM 774 C CA . GLU A 1 99 ? 16.747 -21.644 11.050 1.00 97.00 99 GLU A CA 1
ATOM 775 C C . GLU A 1 99 ? 16.817 -20.767 9.790 1.00 97.00 99 GLU A C 1
ATOM 777 O O . GLU A 1 99 ? 16.441 -21.234 8.714 1.00 97.00 99 GLU A O 1
ATOM 782 N N . PRO A 1 100 ? 17.191 -19.479 9.872 1.00 96.50 100 PRO A N 1
ATOM 783 C CA . PRO A 1 100 ? 17.032 -18.559 8.746 1.00 96.50 100 PRO A CA 1
ATOM 784 C C . PRO A 1 100 ? 17.818 -18.983 7.495 1.00 96.50 100 PRO A C 1
ATOM 786 O O . PRO A 1 100 ? 17.372 -18.699 6.385 1.00 96.50 100 PRO A O 1
ATOM 789 N N . GLU A 1 101 ? 18.920 -19.721 7.657 1.00 96.44 101 GLU A N 1
ATOM 790 C CA . GLU A 1 101 ? 19.745 -20.245 6.558 1.00 96.44 101 GLU A CA 1
ATOM 791 C C . GLU A 1 101 ? 19.031 -21.314 5.703 1.00 96.44 101 GLU A C 1
ATOM 793 O O . GLU A 1 101 ? 19.383 -21.516 4.540 1.00 96.44 101 GLU A O 1
ATOM 798 N N . ASP A 1 102 ? 17.980 -21.948 6.232 1.00 96.00 102 ASP A N 1
ATOM 799 C CA . ASP A 1 102 ? 17.237 -23.013 5.549 1.00 96.00 102 ASP A CA 1
ATOM 800 C C . ASP A 1 102 ? 15.985 -22.507 4.803 1.00 96.00 102 ASP A C 1
ATOM 802 O O . ASP A 1 102 ? 15.365 -23.247 4.027 1.00 96.00 102 ASP A O 1
ATOM 806 N N . HIS A 1 103 ? 15.588 -21.245 5.009 1.00 96.69 103 HIS A N 1
ATOM 807 C CA . HIS A 1 103 ? 14.301 -20.713 4.556 1.00 96.69 103 HIS A CA 1
ATOM 808 C C . HIS A 1 103 ? 14.443 -19.475 3.671 1.00 96.69 103 HIS A C 1
ATOM 810 O O . HIS A 1 103 ? 15.154 -18.532 3.986 1.00 96.69 103 HIS A O 1
ATOM 816 N N . TYR A 1 104 ? 13.686 -19.425 2.573 1.00 96.75 104 TYR A N 1
ATOM 817 C CA . TYR A 1 104 ? 13.516 -18.174 1.824 1.00 96.75 104 TYR A CA 1
ATOM 818 C C . TYR A 1 104 ? 12.558 -17.255 2.576 1.00 96.75 104 TYR A C 1
ATOM 820 O O . TYR A 1 104 ? 11.636 -17.741 3.230 1.00 96.75 104 TYR A O 1
ATOM 828 N N . PHE A 1 105 ? 12.737 -15.944 2.445 1.00 97.56 105 PHE A N 1
ATOM 829 C CA . PHE A 1 105 ? 11.894 -14.953 3.107 1.00 97.56 105 PHE A CA 1
ATOM 830 C C . PHE A 1 105 ? 11.136 -14.089 2.103 1.00 97.56 105 PHE A C 1
ATOM 832 O O . PHE A 1 105 ? 11.712 -13.564 1.153 1.00 97.56 105 PHE A O 1
ATOM 839 N N . LEU A 1 106 ? 9.839 -13.915 2.349 1.00 97.56 106 LEU A N 1
ATOM 840 C CA . LEU A 1 106 ? 9.019 -12.876 1.745 1.00 97.56 106 LEU A CA 1
ATOM 841 C C . LEU A 1 106 ? 8.738 -11.814 2.807 1.00 97.56 106 LEU A C 1
ATOM 843 O O . LEU A 1 106 ? 8.026 -12.073 3.781 1.00 97.56 106 LEU A O 1
ATOM 847 N N . LEU A 1 107 ? 9.283 -10.620 2.599 1.00 96.94 107 LEU A N 1
ATOM 848 C CA . LEU A 1 107 ? 8.988 -9.436 3.399 1.00 96.94 107 LEU A CA 1
ATOM 849 C C . LEU A 1 107 ? 8.091 -8.489 2.606 1.00 96.94 107 LEU A C 1
ATOM 851 O O . LEU A 1 107 ? 8.080 -8.511 1.377 1.00 96.94 107 LEU A O 1
ATOM 855 N N . THR A 1 108 ? 7.336 -7.651 3.303 1.00 93.88 108 THR A N 1
ATOM 856 C CA . THR A 1 108 ? 6.435 -6.685 2.666 1.00 93.88 108 THR A CA 1
ATOM 857 C C . THR A 1 108 ? 6.920 -5.257 2.839 1.00 93.88 108 THR A C 1
ATOM 859 O O . THR A 1 108 ? 7.437 -4.912 3.903 1.00 93.88 108 THR A O 1
ATOM 862 N N . GLU A 1 109 ? 6.617 -4.403 1.870 1.00 89.50 109 GLU A N 1
ATOM 863 C CA . GLU A 1 109 ? 6.873 -2.964 1.945 1.00 89.50 109 GLU A CA 1
ATOM 864 C C . GLU A 1 109 ? 5.673 -2.112 1.486 1.00 89.50 109 GLU A C 1
ATOM 866 O O . GLU A 1 109 ? 4.858 -2.564 0.665 1.00 89.50 109 GLU A O 1
ATOM 871 N N . PRO A 1 110 ? 5.560 -0.860 1.970 1.00 86.50 110 PRO A N 1
ATOM 872 C CA . PRO A 1 110 ? 4.584 0.092 1.450 1.00 86.50 110 PRO A CA 1
ATOM 873 C C . PRO A 1 110 ? 4.945 0.546 0.019 1.00 86.50 110 PRO A C 1
ATOM 875 O O . PRO A 1 110 ? 6.110 0.514 -0.376 1.00 86.50 110 PRO A O 1
ATOM 878 N N . PRO A 1 111 ? 3.978 1.041 -0.776 1.00 76.00 111 PRO A N 1
ATOM 879 C CA . PRO A 1 111 ? 4.174 1.353 -2.200 1.00 76.00 111 PRO A CA 1
ATOM 880 C C . PRO A 1 111 ? 5.131 2.525 -2.501 1.00 76.00 111 PRO A C 1
ATOM 882 O O . PRO A 1 111 ? 5.545 2.677 -3.646 1.00 76.00 111 PRO A O 1
ATOM 885 N N . LEU A 1 112 ? 5.462 3.360 -1.511 1.00 76.06 112 LEU A N 1
ATOM 886 C CA . LEU A 1 112 ? 6.411 4.479 -1.630 1.00 76.06 112 LEU A CA 1
ATOM 887 C C . LEU A 1 112 ? 7.653 4.272 -0.749 1.00 76.06 112 LEU A C 1
ATOM 889 O O . LEU A 1 112 ? 8.259 5.239 -0.290 1.00 76.06 112 LEU A O 1
ATOM 893 N N . ASN A 1 113 ? 8.006 3.016 -0.469 1.00 82.12 113 ASN A N 1
ATOM 894 C CA . ASN A 1 113 ? 9.246 2.713 0.230 1.00 82.12 113 ASN A CA 1
ATOM 895 C C . ASN A 1 113 ? 10.448 3.147 -0.617 1.00 82.12 113 ASN A C 1
ATOM 897 O O . ASN A 1 113 ? 10.456 2.948 -1.836 1.00 82.12 113 ASN A O 1
ATOM 901 N N . THR A 1 114 ? 11.450 3.755 0.016 1.00 82.25 114 THR A N 1
ATOM 902 C CA . THR A 1 114 ? 12.617 4.214 -0.728 1.00 82.25 114 THR A CA 1
ATOM 903 C C . THR A 1 114 ? 13.506 3.036 -1.117 1.00 82.25 114 THR A C 1
ATOM 905 O O . THR A 1 114 ? 13.546 2.020 -0.413 1.00 82.25 114 THR A O 1
ATOM 908 N N . PRO A 1 115 ? 14.243 3.163 -2.225 1.00 80.50 115 PRO A N 1
ATOM 909 C CA . PRO A 1 115 ? 15.258 2.200 -2.599 1.00 80.50 115 PRO A CA 1
ATOM 910 C C . PRO A 1 115 ? 16.232 1.846 -1.463 1.00 80.50 115 PRO A C 1
ATOM 912 O O . PRO A 1 115 ? 16.484 0.680 -1.176 1.00 80.50 115 PRO A O 1
ATOM 915 N N . GLU A 1 116 ? 16.703 2.855 -0.742 1.00 86.00 116 GLU A N 1
ATOM 916 C CA . GLU A 1 116 ? 17.671 2.709 0.344 1.00 86.00 116 GLU A CA 1
ATOM 917 C C . GLU A 1 116 ? 17.126 1.820 1.472 1.00 86.00 116 GLU A C 1
ATOM 919 O O . GLU A 1 116 ? 17.839 0.977 2.008 1.00 86.00 116 GLU A O 1
ATOM 924 N N . ASN A 1 117 ? 15.828 1.917 1.780 1.00 88.38 117 ASN A N 1
ATOM 925 C CA . ASN A 1 117 ? 15.194 1.051 2.774 1.00 88.38 117 ASN A CA 1
ATOM 926 C C . ASN A 1 117 ? 15.171 -0.423 2.343 1.00 88.38 117 ASN A C 1
ATOM 928 O O . ASN A 1 117 ? 15.234 -1.319 3.190 1.00 88.38 117 ASN A O 1
ATOM 932 N N . ARG A 1 118 ? 15.074 -0.704 1.038 1.00 88.50 118 ARG A N 1
ATOM 933 C CA . ARG A 1 118 ? 15.187 -2.079 0.533 1.00 88.50 118 ARG A CA 1
ATOM 934 C C . ARG A 1 118 ? 16.613 -2.601 0.649 1.00 88.50 118 ARG A C 1
ATOM 936 O O . ARG A 1 118 ? 16.786 -3.785 0.927 1.00 88.50 118 ARG A O 1
ATOM 943 N N . GLU A 1 119 ? 17.615 -1.743 0.459 1.00 89.12 119 GLU A N 1
ATOM 944 C CA . GLU A 1 119 ? 19.024 -2.093 0.678 1.00 89.12 119 GLU A CA 1
ATOM 945 C C . GLU A 1 119 ? 19.272 -2.449 2.148 1.00 89.12 119 GLU A C 1
ATOM 947 O O . GLU A 1 119 ? 19.755 -3.546 2.406 1.00 89.12 119 GLU A O 1
ATOM 952 N N . TYR A 1 120 ? 18.829 -1.619 3.102 1.00 92.88 120 TYR A N 1
ATOM 953 C CA . TYR A 1 120 ? 18.946 -1.920 4.539 1.00 92.88 120 TYR A CA 1
ATOM 954 C C . TYR A 1 120 ? 18.212 -3.204 4.941 1.00 92.88 120 TYR A C 1
ATOM 956 O O . TYR A 1 120 ? 18.713 -4.006 5.728 1.00 92.88 120 TYR A O 1
ATOM 964 N N . THR A 1 121 ? 17.032 -3.445 4.364 1.00 94.69 121 THR A N 1
ATOM 965 C CA . THR A 1 121 ? 16.302 -4.703 4.576 1.00 94.69 121 THR A CA 1
ATOM 966 C C . THR A 1 121 ? 17.108 -5.901 4.068 1.00 94.69 121 THR A C 1
ATOM 968 O O . THR A 1 121 ? 17.193 -6.920 4.749 1.00 94.69 121 THR A O 1
ATOM 971 N N . ALA A 1 122 ? 17.698 -5.796 2.874 1.00 93.75 122 ALA A N 1
ATOM 972 C CA . ALA A 1 122 ? 18.508 -6.861 2.295 1.00 93.75 122 ALA A CA 1
ATOM 973 C C . ALA A 1 122 ? 19.799 -7.099 3.091 1.00 93.75 122 ALA A C 1
ATOM 975 O O . ALA A 1 122 ? 20.129 -8.254 3.344 1.00 93.75 122 ALA A O 1
ATOM 976 N N . GLU A 1 123 ? 20.474 -6.034 3.524 1.00 93.25 123 GLU A N 1
ATOM 977 C CA . GLU A 1 123 ? 21.673 -6.083 4.365 1.00 93.25 123 GLU A CA 1
ATOM 978 C C . GLU A 1 123 ? 21.412 -6.892 5.639 1.00 93.25 123 GLU A C 1
ATOM 980 O O . GLU A 1 123 ? 22.063 -7.910 5.861 1.00 93.25 123 GLU A O 1
ATOM 985 N N . ILE A 1 124 ? 20.375 -6.544 6.407 1.00 95.75 124 ILE A N 1
ATOM 986 C CA . ILE A 1 124 ? 20.022 -7.272 7.635 1.00 95.75 124 ILE A CA 1
ATOM 987 C C . ILE A 1 124 ? 19.711 -8.750 7.341 1.00 95.75 124 ILE A C 1
ATOM 989 O O . ILE A 1 124 ? 20.187 -9.658 8.026 1.00 95.75 124 ILE A O 1
ATOM 993 N N . MET A 1 125 ? 18.912 -9.027 6.310 1.00 96.75 125 MET A N 1
ATOM 994 C CA . MET A 1 125 ? 18.487 -10.397 6.018 1.00 96.75 125 MET A CA 1
ATOM 995 C C . MET A 1 125 ? 19.637 -11.283 5.517 1.00 96.75 125 MET A C 1
ATOM 997 O O . MET A 1 125 ? 19.745 -12.438 5.934 1.00 96.75 125 MET A O 1
ATOM 1001 N N . PHE A 1 126 ? 20.503 -10.771 4.643 1.00 95.75 126 PHE A N 1
ATOM 1002 C CA . PHE A 1 126 ? 21.599 -11.550 4.066 1.00 95.75 126 PHE A CA 1
ATOM 1003 C C . PHE A 1 126 ? 22.858 -11.577 4.932 1.00 95.75 126 PHE A C 1
ATOM 1005 O O . PHE A 1 126 ? 23.507 -12.625 4.983 1.00 95.75 126 PHE A O 1
ATOM 1012 N N . GLU A 1 127 ? 23.217 -10.470 5.586 1.00 94.81 127 GLU A N 1
ATOM 1013 C CA . GLU A 1 127 ? 24.456 -10.356 6.367 1.00 94.81 127 GLU A CA 1
ATOM 1014 C C . GLU A 1 127 ? 24.271 -10.790 7.821 1.00 94.81 127 GLU A C 1
ATOM 1016 O O . GLU A 1 127 ? 25.096 -11.553 8.325 1.00 94.81 127 GLU A O 1
ATOM 1021 N N . SER A 1 128 ? 23.180 -10.380 8.481 1.00 94.94 128 SER A N 1
ATOM 1022 C CA . SER A 1 128 ? 22.933 -10.746 9.884 1.00 94.94 128 SER A CA 1
ATOM 1023 C C . SER A 1 128 ? 22.256 -12.108 10.025 1.00 94.94 128 SER A C 1
ATOM 1025 O O . SER A 1 128 ? 22.666 -12.920 10.854 1.00 94.94 128 SER A O 1
ATOM 1027 N N . PHE A 1 129 ? 21.221 -12.382 9.221 1.00 96.56 129 PHE A N 1
ATOM 1028 C CA . PHE A 1 129 ? 20.442 -13.627 9.320 1.00 96.56 129 PHE A CA 1
ATOM 1029 C C . PHE A 1 129 ? 20.840 -14.704 8.313 1.00 96.56 129 PHE A C 1
ATOM 1031 O O . PHE A 1 129 ? 20.310 -15.810 8.373 1.00 96.56 129 PHE A O 1
ATOM 1038 N N . ASN A 1 130 ? 21.780 -14.421 7.408 1.00 96.56 130 ASN A N 1
ATOM 1039 C CA . ASN A 1 130 ? 22.306 -15.393 6.454 1.00 96.56 130 ASN A CA 1
ATOM 1040 C C . ASN A 1 130 ? 21.253 -16.070 5.557 1.00 96.56 130 ASN A C 1
ATOM 1042 O O . ASN A 1 130 ? 21.512 -17.170 5.063 1.00 96.56 130 ASN A O 1
ATOM 1046 N N . VAL A 1 131 ? 20.110 -15.428 5.290 1.00 96.56 131 VAL A N 1
ATOM 1047 C CA . VAL A 1 131 ? 19.024 -16.084 4.547 1.00 96.56 131 VAL A CA 1
ATOM 1048 C C . VAL A 1 131 ? 19.470 -16.491 3.136 1.00 96.56 131 VAL A C 1
ATOM 1050 O O . VAL A 1 131 ? 20.170 -15.730 2.467 1.00 96.56 131 VAL A O 1
ATOM 1053 N N . PRO A 1 132 ? 19.063 -17.664 2.628 1.00 95.75 132 PRO A N 1
ATOM 1054 C CA . PRO A 1 132 ? 19.469 -18.151 1.314 1.00 95.75 132 PRO A CA 1
ATOM 1055 C C . PRO A 1 132 ? 18.765 -17.414 0.165 1.00 95.75 132 PRO A C 1
ATOM 1057 O O . PRO A 1 132 ? 19.272 -17.408 -0.960 1.00 95.75 132 PRO A O 1
ATOM 1060 N N . GLY A 1 133 ? 17.617 -16.780 0.427 1.00 94.38 133 GLY A N 1
ATOM 1061 C CA . GLY A 1 133 ? 16.970 -15.897 -0.533 1.00 94.38 133 GLY A CA 1
ATOM 1062 C C . GLY A 1 133 ? 15.876 -15.012 0.055 1.00 94.38 133 GLY A C 1
ATOM 1063 O O . GLY A 1 133 ? 15.227 -15.365 1.041 1.00 94.38 133 GLY A O 1
ATOM 1064 N N . LEU A 1 134 ? 15.681 -13.856 -0.575 1.00 95.81 134 LEU A N 1
ATOM 1065 C CA . LEU A 1 134 ? 14.805 -12.783 -0.121 1.00 95.81 134 LEU A CA 1
ATOM 1066 C C . LEU A 1 134 ? 13.967 -12.238 -1.281 1.00 95.81 134 LEU A C 1
ATOM 1068 O O . LEU A 1 134 ? 14.473 -11.977 -2.372 1.00 95.81 134 LEU A O 1
ATOM 1072 N N . TYR A 1 135 ? 12.688 -11.999 -1.015 1.00 93.75 135 TYR A N 1
ATOM 1073 C CA . TYR A 1 135 ? 11.794 -11.254 -1.891 1.00 93.75 135 TYR A CA 1
ATOM 1074 C C . TYR A 1 135 ? 11.083 -10.164 -1.088 1.00 93.75 135 TYR A C 1
ATOM 1076 O O . TYR A 1 135 ? 10.467 -10.448 -0.059 1.00 93.75 135 TYR A O 1
ATOM 1084 N N . ILE A 1 136 ? 11.164 -8.920 -1.557 1.00 93.31 136 ILE A N 1
ATOM 1085 C CA . ILE A 1 136 ? 10.484 -7.775 -0.945 1.00 93.31 136 ILE A CA 1
ATOM 1086 C C . ILE A 1 136 ? 9.281 -7.435 -1.823 1.00 93.31 136 ILE A C 1
ATOM 1088 O O . ILE A 1 136 ? 9.425 -6.989 -2.959 1.00 93.31 136 ILE A O 1
ATOM 1092 N N . ALA A 1 137 ? 8.086 -7.694 -1.307 1.00 90.12 137 ALA A N 1
ATOM 1093 C CA . ALA A 1 137 ? 6.837 -7.580 -2.038 1.00 90.12 137 ALA A CA 1
ATOM 1094 C C . ALA A 1 137 ? 6.083 -6.295 -1.680 1.00 90.12 137 ALA A C 1
ATOM 1096 O O . ALA A 1 137 ? 5.888 -5.969 -0.507 1.00 90.12 137 ALA A O 1
ATOM 1097 N N . VAL A 1 138 ? 5.554 -5.611 -2.694 1.00 87.75 138 VAL A N 1
ATOM 1098 C CA . VAL A 1 138 ? 4.686 -4.448 -2.481 1.00 87.75 138 VAL A CA 1
ATOM 1099 C C . VAL A 1 138 ? 3.322 -4.902 -1.960 1.00 87.75 138 VAL A C 1
ATOM 1101 O O . VAL A 1 138 ? 2.627 -5.691 -2.608 1.00 87.75 138 VAL A O 1
ATOM 1104 N N . GLN A 1 139 ? 2.903 -4.355 -0.815 1.00 91.00 139 GLN A N 1
ATOM 1105 C CA . GLN A 1 139 ? 1.682 -4.758 -0.100 1.00 91.00 139 GLN A CA 1
ATOM 1106 C C . GLN A 1 139 ? 0.421 -4.763 -0.983 1.00 91.00 139 GLN A C 1
ATOM 1108 O O . GLN A 1 139 ? -0.372 -5.705 -0.933 1.00 91.00 139 GLN A O 1
ATOM 1113 N N . ALA A 1 140 ? 0.256 -3.753 -1.845 1.00 89.44 140 ALA A N 1
ATOM 1114 C CA . ALA A 1 140 ? -0.911 -3.633 -2.723 1.00 89.44 140 ALA A CA 1
ATOM 1115 C C . ALA A 1 140 ? -1.050 -4.801 -3.710 1.00 89.44 140 ALA A C 1
ATOM 1117 O O . ALA A 1 140 ? -2.145 -5.321 -3.915 1.00 89.44 140 ALA A O 1
ATOM 1118 N N . VAL A 1 141 ? 0.059 -5.249 -4.301 1.00 88.75 141 VAL A N 1
ATOM 1119 C CA . VAL A 1 141 ? 0.036 -6.337 -5.288 1.00 88.75 141 VAL A CA 1
ATOM 1120 C C . VAL A 1 141 ? -0.367 -7.651 -4.614 1.00 88.75 141 VAL A C 1
ATOM 1122 O O . VAL A 1 141 ? -1.186 -8.397 -5.151 1.00 88.75 141 VAL A O 1
ATOM 1125 N N . LEU A 1 142 ? 0.121 -7.893 -3.393 1.00 91.81 142 LEU A N 1
ATOM 1126 C CA . LEU A 1 142 ? -0.280 -9.058 -2.602 1.00 91.81 142 LEU A CA 1
ATOM 1127 C C . LEU A 1 142 ? -1.759 -9.010 -2.201 1.00 91.81 142 LEU A C 1
ATOM 1129 O O . LEU A 1 142 ? -2.446 -10.028 -2.272 1.00 91.81 142 LEU A O 1
ATOM 1133 N N . ALA A 1 143 ? -2.277 -7.835 -1.833 1.00 92.62 143 ALA A N 1
ATOM 1134 C CA . ALA A 1 143 ? -3.696 -7.664 -1.531 1.00 92.62 143 ALA A CA 1
ATOM 1135 C C . ALA A 1 143 ? -4.598 -7.970 -2.744 1.00 92.62 143 ALA A C 1
ATOM 1137 O O . ALA A 1 143 ? -5.650 -8.592 -2.586 1.00 92.62 143 ALA A O 1
ATOM 1138 N N . LEU A 1 144 ? -4.182 -7.602 -3.963 1.00 89.50 144 LEU A N 1
ATOM 1139 C CA . LEU A 1 144 ? -4.892 -8.004 -5.185 1.00 89.50 144 LEU A CA 1
ATOM 1140 C C . LEU A 1 144 ? -4.849 -9.515 -5.396 1.00 89.50 144 LEU A C 1
ATOM 1142 O O . LEU A 1 144 ? -5.891 -10.107 -5.681 1.00 89.50 144 LEU A O 1
ATOM 1146 N N . ALA A 1 145 ? -3.687 -10.144 -5.210 1.00 87.75 145 ALA A N 1
ATOM 1147 C CA . ALA A 1 145 ? -3.546 -11.594 -5.334 1.00 87.75 145 ALA A CA 1
ATOM 1148 C C . ALA A 1 145 ? -4.453 -12.348 -4.342 1.00 87.75 145 ALA A C 1
ATOM 1150 O O . ALA A 1 145 ? -5.100 -13.328 -4.707 1.00 87.75 145 ALA A O 1
ATOM 1151 N N . ALA A 1 146 ? -4.595 -11.845 -3.111 1.00 87.50 146 ALA A N 1
ATOM 1152 C CA . ALA A 1 146 ? -5.515 -12.401 -2.117 1.00 87.50 146 ALA A CA 1
ATOM 1153 C C . ALA A 1 146 ? -6.989 -12.367 -2.565 1.00 87.50 146 ALA A C 1
ATOM 1155 O O . ALA A 1 146 ? -7.768 -13.266 -2.232 1.00 87.50 146 ALA A O 1
ATOM 1156 N N . SER A 1 147 ? -7.378 -11.365 -3.360 1.00 83.94 147 SER A N 1
ATOM 1157 C CA . SER A 1 147 ? -8.749 -11.230 -3.863 1.00 83.94 147 SER A CA 1
ATOM 1158 C C . SER A 1 147 ? -9.140 -12.300 -4.892 1.00 83.94 147 SER A C 1
ATOM 1160 O O . SER A 1 147 ? -10.336 -12.546 -5.080 1.00 83.94 147 SER A O 1
ATOM 1162 N N . TRP A 1 148 ? -8.170 -12.990 -5.511 1.00 81.81 148 TRP A N 1
ATOM 1163 C CA . TRP A 1 148 ? -8.425 -14.034 -6.511 1.00 81.81 148 TRP A CA 1
ATOM 1164 C C . TRP A 1 148 ? -9.266 -15.190 -5.974 1.00 81.81 148 TRP A C 1
ATOM 1166 O O . TRP A 1 148 ? -10.068 -15.746 -6.713 1.00 81.81 148 TRP A O 1
ATOM 1176 N 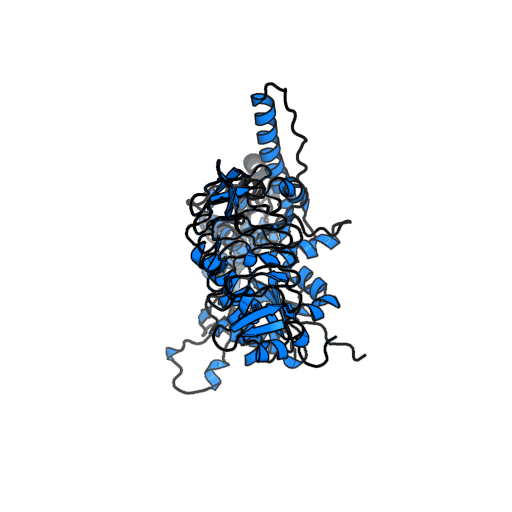N . GLN A 1 149 ? -9.194 -15.499 -4.675 1.00 72.56 149 GLN A N 1
ATOM 1177 C CA . GLN A 1 149 ? -10.064 -16.520 -4.075 1.00 72.56 149 GLN A CA 1
ATOM 1178 C C . GLN A 1 149 ? -11.559 -16.207 -4.199 1.00 72.56 149 GLN A C 1
ATOM 1180 O O . GLN A 1 149 ? -12.390 -17.110 -4.163 1.00 72.56 149 GLN A O 1
ATOM 1185 N N . SER A 1 150 ? -11.912 -14.925 -4.285 1.00 69.12 150 SER A N 1
ATOM 1186 C CA . SER A 1 150 ? -13.303 -14.477 -4.388 1.00 69.12 150 SER A CA 1
ATOM 1187 C C . SER A 1 150 ? -13.726 -14.209 -5.836 1.00 69.12 150 SER A C 1
ATOM 1189 O O . SER A 1 150 ? -14.834 -13.721 -6.057 1.00 69.12 150 SER A O 1
ATOM 1191 N N . ARG A 1 151 ? -12.861 -14.498 -6.822 1.00 68.12 151 ARG A N 1
ATOM 1192 C CA . ARG A 1 151 ? -13.064 -14.170 -8.239 1.00 68.12 151 ARG A CA 1
ATOM 1193 C C . ARG A 1 151 ? -12.849 -15.373 -9.159 1.00 68.12 151 ARG A C 1
ATOM 1195 O O . ARG A 1 151 ? -12.180 -16.335 -8.811 1.00 68.12 151 ARG A O 1
ATOM 1202 N N . ALA A 1 152 ? -13.441 -15.286 -10.351 1.00 53.31 152 ALA A N 1
ATOM 1203 C CA . ALA A 1 152 ? -13.260 -16.255 -11.434 1.00 53.31 152 ALA A CA 1
ATOM 1204 C C . ALA A 1 152 ? -12.093 -15.896 -12.377 1.00 53.31 152 ALA A C 1
ATOM 1206 O O . ALA A 1 152 ? -11.571 -16.776 -13.054 1.00 53.31 152 ALA A O 1
ATOM 1207 N N . GLU A 1 153 ? -11.681 -14.623 -12.420 1.00 63.62 153 GLU A N 1
ATOM 1208 C CA . GLU A 1 153 ? -10.615 -14.125 -13.296 1.00 63.62 153 GLU A CA 1
ATOM 1209 C C . GLU A 1 153 ? -9.450 -13.549 -12.482 1.00 63.62 153 GLU A C 1
ATOM 1211 O O . GLU A 1 153 ? -9.630 -12.664 -11.636 1.00 63.62 153 GLU A O 1
ATOM 1216 N N . ASN A 1 154 ? -8.244 -14.040 -12.774 1.00 71.56 154 ASN A N 1
ATOM 1217 C CA . ASN A 1 154 ? -6.999 -13.586 -12.164 1.00 71.56 154 ASN A CA 1
ATOM 1218 C C . ASN A 1 154 ? -6.511 -12.332 -12.893 1.00 71.56 154 ASN A C 1
ATOM 1220 O O . ASN A 1 154 ? -5.780 -12.419 -13.876 1.00 71.56 154 ASN A O 1
ATOM 1224 N N . ASN A 1 155 ? -6.936 -11.162 -12.420 1.00 75.12 155 ASN A N 1
ATOM 1225 C CA . ASN A 1 155 ? -6.480 -9.877 -12.942 1.00 75.12 155 ASN A CA 1
ATOM 1226 C C . ASN A 1 155 ? -5.696 -9.119 -11.857 1.00 75.12 155 ASN A C 1
ATOM 1228 O O . ASN A 1 155 ? -6.169 -9.004 -10.724 1.00 75.12 155 ASN A O 1
ATOM 1232 N N . LEU A 1 156 ? -4.504 -8.625 -12.203 1.00 82.25 156 LEU A N 1
ATOM 1233 C CA . LEU A 1 156 ? -3.656 -7.775 -11.352 1.00 82.25 156 LEU A CA 1
ATOM 1234 C C . LEU A 1 156 ? -3.882 -6.272 -11.594 1.00 82.25 156 LEU A C 1
ATOM 1236 O O . LEU A 1 156 ? -3.114 -5.446 -11.107 1.00 82.25 156 LEU A O 1
ATOM 1240 N N . THR A 1 157 ? -4.931 -5.914 -12.332 1.00 88.06 157 THR A N 1
ATOM 1241 C CA . THR A 1 157 ? -5.378 -4.533 -12.523 1.00 88.06 157 THR A CA 1
ATOM 1242 C C . THR A 1 157 ? -6.546 -4.231 -11.596 1.00 88.06 157 THR A C 1
ATOM 1244 O O . THR A 1 157 ? -7.600 -4.862 -11.694 1.00 88.06 157 THR A O 1
ATOM 1247 N N . GLY A 1 158 ? -6.378 -3.265 -10.697 1.00 94.31 158 GLY A N 1
ATOM 1248 C CA . GLY A 1 158 ? -7.385 -2.866 -9.717 1.00 94.31 158 GLY A CA 1
ATOM 1249 C C . GLY A 1 158 ? -6.906 -1.740 -8.805 1.00 94.31 158 GLY A C 1
ATOM 1250 O O . GLY A 1 158 ? -5.723 -1.410 -8.763 1.00 94.31 158 GLY A O 1
ATOM 1251 N N . LEU A 1 159 ? -7.835 -1.137 -8.068 1.00 96.81 159 LEU A N 1
ATOM 1252 C CA . LEU A 1 159 ? -7.519 -0.175 -7.016 1.00 96.81 159 LEU A CA 1
ATOM 1253 C C . LEU A 1 159 ? -7.511 -0.890 -5.665 1.00 96.81 159 LEU A C 1
ATOM 1255 O O . LEU A 1 159 ? -8.520 -1.465 -5.269 1.00 96.81 159 LEU A O 1
ATOM 1259 N N . VAL A 1 160 ? -6.412 -0.809 -4.924 1.00 96.38 160 VAL A N 1
ATOM 1260 C CA . VAL A 1 160 ? -6.327 -1.338 -3.559 1.00 96.38 160 VAL A CA 1
ATOM 1261 C C . VAL A 1 160 ? -6.569 -0.226 -2.557 1.00 96.38 160 VAL A C 1
ATOM 1263 O O . VAL A 1 160 ? -5.923 0.820 -2.613 1.00 96.38 160 VAL A O 1
ATOM 1266 N N . ILE A 1 161 ? -7.477 -0.473 -1.619 1.00 96.94 161 ILE A N 1
ATOM 1267 C CA . ILE A 1 161 ? -7.681 0.368 -0.444 1.00 96.94 161 ILE A CA 1
ATOM 1268 C C . ILE A 1 161 ? -7.135 -0.390 0.752 1.00 96.94 161 ILE A C 1
ATOM 1270 O O . ILE A 1 161 ? -7.788 -1.303 1.259 1.00 96.94 161 ILE A O 1
ATOM 1274 N N . ASP A 1 162 ? -5.933 -0.023 1.177 1.00 93.94 162 ASP A N 1
ATOM 1275 C CA . ASP A 1 162 ? -5.280 -0.628 2.331 1.00 93.94 162 ASP A CA 1
ATOM 1276 C C . ASP A 1 162 ? -5.420 0.285 3.547 1.00 93.94 162 ASP A C 1
ATOM 1278 O O . ASP A 1 162 ? -4.836 1.367 3.585 1.00 93.94 162 ASP A O 1
ATOM 1282 N N . SER A 1 163 ? -6.231 -0.128 4.524 1.00 94.56 163 SER A N 1
ATOM 1283 C CA . SER A 1 163 ? -6.471 0.629 5.756 1.00 94.56 163 SER A CA 1
ATOM 1284 C C . SER A 1 163 ? -6.034 -0.174 6.978 1.00 94.56 163 SER A C 1
ATOM 1286 O O . SER A 1 163 ? -6.723 -1.086 7.457 1.00 94.56 163 SER A O 1
ATOM 1288 N N . GLY A 1 164 ? -4.850 0.176 7.479 1.00 91.00 164 GLY A N 1
ATOM 1289 C CA . GLY A 1 164 ? -4.243 -0.412 8.667 1.00 91.00 164 GLY A CA 1
ATOM 1290 C C . GLY A 1 164 ? -4.531 0.384 9.941 1.00 91.00 164 GLY A C 1
ATOM 1291 O O . GLY A 1 164 ? -5.571 1.027 10.088 1.00 91.00 164 GLY A O 1
ATOM 1292 N N . ASP A 1 165 ? -3.589 0.334 10.884 1.00 89.44 165 ASP A N 1
ATOM 1293 C CA . ASP A 1 165 ? -3.663 1.105 12.133 1.00 89.44 165 ASP A CA 1
ATOM 1294 C C . ASP A 1 165 ? -3.182 2.554 11.959 1.00 89.44 165 ASP A C 1
ATOM 1296 O O . ASP A 1 165 ? -3.755 3.451 12.562 1.00 89.44 165 ASP A O 1
ATOM 1300 N N . GLY A 1 166 ? -2.154 2.793 11.134 1.00 86.38 166 GLY A N 1
ATOM 1301 C CA . GLY A 1 166 ? -1.470 4.093 11.073 1.00 86.38 166 GLY A CA 1
ATOM 1302 C C . GLY A 1 166 ? -1.784 4.981 9.868 1.00 86.38 166 GLY A C 1
ATOM 1303 O O . GLY A 1 166 ? -1.565 6.184 9.945 1.00 86.38 166 GLY A O 1
ATOM 1304 N N . VAL A 1 167 ? -2.232 4.416 8.747 1.00 87.31 167 VAL A N 1
ATOM 1305 C CA . VAL A 1 167 ? -2.525 5.166 7.514 1.00 87.31 167 VAL A CA 1
ATOM 1306 C C . VAL A 1 167 ? -3.480 4.362 6.632 1.00 87.31 167 VAL A C 1
ATOM 1308 O O . VAL A 1 167 ? -3.519 3.129 6.720 1.00 87.31 167 VAL A O 1
ATOM 1311 N N . THR A 1 168 ? -4.243 5.066 5.795 1.00 92.75 168 THR A N 1
ATOM 1312 C CA . THR A 1 168 ? -5.038 4.466 4.721 1.00 92.75 168 THR A CA 1
ATOM 1313 C C . THR A 1 168 ? -4.495 4.882 3.361 1.00 92.75 168 THR A C 1
ATOM 1315 O O . THR A 1 168 ? -4.271 6.065 3.107 1.00 92.75 168 THR A O 1
ATOM 1318 N N . HIS A 1 169 ? -4.306 3.912 2.474 1.00 92.88 169 HIS A N 1
ATOM 1319 C CA . HIS A 1 169 ? -3.762 4.106 1.137 1.00 92.88 169 HIS A CA 1
ATOM 1320 C C . HIS A 1 169 ? -4.786 3.763 0.063 1.00 92.88 169 HIS A C 1
ATOM 1322 O O . HIS A 1 169 ? -5.441 2.728 0.145 1.00 92.88 169 HIS A O 1
ATOM 1328 N N . CYS A 1 170 ? -4.867 4.596 -0.974 1.00 96.06 170 CYS A N 1
ATOM 1329 C CA . CYS A 1 170 ? -5.546 4.279 -2.229 1.00 96.06 170 CYS A CA 1
ATOM 1330 C C . CYS A 1 170 ? -4.484 4.079 -3.315 1.00 96.06 170 CYS A C 1
ATOM 1332 O O . CYS A 1 170 ? -3.825 5.038 -3.726 1.00 96.06 170 CYS A O 1
ATOM 1334 N N . ILE A 1 171 ? -4.294 2.830 -3.745 1.00 95.31 171 ILE A N 1
ATOM 1335 C CA . ILE A 1 171 ? -3.152 2.401 -4.557 1.00 95.31 171 ILE A CA 1
ATOM 1336 C C . ILE A 1 171 ? -3.662 1.802 -5.874 1.00 95.31 171 ILE A C 1
ATOM 1338 O O . ILE A 1 171 ? -4.179 0.683 -5.874 1.00 95.31 171 ILE A O 1
ATOM 1342 N N . PRO A 1 172 ? -3.557 2.526 -6.999 1.00 94.75 172 PRO A N 1
ATOM 1343 C CA . PRO A 1 172 ? -3.924 1.992 -8.304 1.00 94.75 172 PRO A CA 1
ATOM 1344 C C . PRO A 1 172 ? -2.829 1.059 -8.829 1.00 94.75 172 PRO A C 1
ATOM 1346 O O . PRO A 1 172 ? -1.648 1.412 -8.840 1.00 94.75 172 PRO A O 1
ATOM 1349 N N . VAL A 1 173 ? -3.230 -0.122 -9.290 1.00 88.44 173 VAL A N 1
ATOM 1350 C CA . VAL A 1 173 ? -2.348 -1.130 -9.887 1.00 88.44 173 VAL A CA 1
ATOM 1351 C C . VAL A 1 173 ? -2.869 -1.471 -11.278 1.00 88.44 173 VAL A C 1
ATOM 1353 O O . VAL A 1 173 ? -4.068 -1.690 -11.455 1.00 88.44 173 VAL A O 1
ATOM 1356 N N . ALA A 1 174 ? -1.974 -1.517 -12.258 1.00 86.56 174 ALA A N 1
ATOM 1357 C CA . ALA A 1 174 ? -2.250 -1.955 -13.619 1.00 86.56 174 ALA A CA 1
ATOM 1358 C C . ALA A 1 174 ? -1.239 -3.034 -14.015 1.00 86.56 174 ALA A C 1
ATOM 1360 O O . ALA A 1 174 ? -0.032 -2.828 -13.907 1.00 86.56 174 ALA A O 1
ATOM 1361 N N . ASP A 1 175 ? -1.741 -4.196 -14.424 1.00 80.62 175 ASP A N 1
ATOM 1362 C CA . ASP A 1 175 ? -0.969 -5.363 -14.861 1.00 80.62 175 ASP A CA 1
ATOM 1363 C C . ASP A 1 175 ? 0.138 -5.773 -13.873 1.00 80.62 175 ASP A C 1
ATOM 1365 O O . ASP A 1 175 ? 1.233 -6.176 -14.256 1.00 80.62 175 ASP A O 1
ATOM 1369 N N . GLY A 1 176 ? -0.145 -5.654 -12.571 1.00 74.06 176 GLY A N 1
ATOM 1370 C CA . GLY A 1 176 ? 0.800 -5.970 -11.493 1.00 74.06 176 GLY A CA 1
ATOM 1371 C C . GLY A 1 176 ? 1.766 -4.841 -11.131 1.00 74.06 176 GLY A C 1
ATOM 1372 O O . GLY A 1 176 ? 2.483 -4.961 -10.139 1.00 74.06 176 GLY A O 1
ATOM 1373 N N . TYR A 1 177 ? 1.749 -3.724 -11.860 1.00 76.50 177 TYR A N 1
ATOM 1374 C CA . TYR A 1 177 ? 2.568 -2.549 -11.582 1.00 76.50 177 TYR A CA 1
ATOM 1375 C C . TYR A 1 177 ? 1.762 -1.454 -10.892 1.00 76.50 177 TYR A C 1
ATOM 1377 O O . TYR A 1 177 ? 0.667 -1.083 -11.311 1.00 76.50 177 TYR A O 1
ATOM 1385 N N . VAL A 1 178 ? 2.326 -0.898 -9.824 1.00 78.75 178 VAL A N 1
ATOM 1386 C CA . VAL A 1 178 ? 1.713 0.213 -9.096 1.00 78.75 178 VAL A CA 1
ATOM 1387 C C . VAL A 1 178 ? 1.894 1.515 -9.879 1.00 78.75 178 VAL A C 1
ATOM 1389 O O . VAL A 1 178 ? 3.012 1.886 -10.235 1.00 78.75 178 VAL A O 1
ATOM 1392 N N . ILE A 1 179 ? 0.807 2.259 -10.095 1.00 84.38 179 ILE A N 1
ATOM 1393 C CA . ILE A 1 179 ? 0.852 3.591 -10.712 1.00 84.38 179 ILE A CA 1
ATOM 1394 C C . ILE A 1 179 ? 1.193 4.615 -9.620 1.00 84.38 179 ILE A C 1
ATOM 1396 O O . ILE A 1 179 ? 0.327 5.312 -9.086 1.00 84.38 179 ILE A O 1
ATOM 1400 N N . GLY A 1 180 ? 2.481 4.682 -9.272 1.00 80.31 180 GLY A N 1
ATOM 1401 C CA . GLY A 1 180 ? 2.987 5.447 -8.126 1.00 80.31 180 GLY A CA 1
ATOM 1402 C C . GLY A 1 180 ? 2.595 6.929 -8.116 1.00 80.31 180 GLY A C 1
ATOM 1403 O O . GLY A 1 180 ? 2.269 7.474 -7.066 1.00 80.31 180 GLY A O 1
ATOM 1404 N N . SER A 1 181 ? 2.537 7.572 -9.288 1.00 83.62 181 SER A N 1
ATOM 1405 C CA . SER A 1 181 ? 2.178 8.993 -9.428 1.00 83.62 181 SER A CA 1
ATOM 1406 C C . SER A 1 181 ? 0.740 9.327 -9.016 1.00 83.62 181 SER A C 1
ATOM 1408 O O . SER A 1 181 ? 0.437 10.493 -8.767 1.00 83.62 181 SER A O 1
ATOM 1410 N N . CYS A 1 182 ? -0.143 8.326 -8.953 1.00 88.44 182 CYS A N 1
ATOM 1411 C CA . CYS A 1 182 ? -1.566 8.496 -8.662 1.00 88.44 182 CYS A CA 1
ATOM 1412 C C . CYS A 1 182 ? -1.947 8.059 -7.241 1.00 88.44 182 CYS A C 1
ATOM 1414 O O . CYS A 1 182 ? -3.115 8.167 -6.872 1.00 88.44 182 CYS A O 1
ATOM 1416 N N . ILE A 1 183 ? -0.997 7.566 -6.438 1.00 89.31 183 ILE A N 1
ATOM 1417 C CA . ILE A 1 183 ? -1.262 7.130 -5.063 1.00 89.31 183 ILE A CA 1
ATOM 1418 C C . ILE A 1 183 ? -1.742 8.315 -4.221 1.00 89.31 183 ILE A C 1
ATOM 1420 O O . ILE A 1 183 ? -1.205 9.425 -4.299 1.00 89.31 183 ILE A O 1
ATOM 1424 N N . LYS A 1 184 ? -2.742 8.067 -3.372 1.00 92.12 184 LYS A N 1
ATOM 1425 C CA . LYS A 1 184 ? -3.171 9.016 -2.341 1.00 92.12 184 LYS A CA 1
ATOM 1426 C C . LYS A 1 184 ? -3.155 8.364 -0.967 1.00 92.12 184 LYS A C 1
ATOM 1428 O O . LYS A 1 184 ? -3.557 7.211 -0.803 1.00 92.12 184 LYS A O 1
ATOM 1433 N N . HIS A 1 185 ? -2.708 9.148 0.008 1.00 90.00 185 HIS A N 1
ATOM 1434 C CA . HIS A 1 185 ? -2.710 8.806 1.423 1.00 90.00 185 HIS A CA 1
ATOM 1435 C C . HIS A 1 185 ? -3.843 9.566 2.098 1.00 90.00 185 HIS A C 1
ATOM 1437 O O . HIS A 1 185 ? -4.047 10.750 1.824 1.00 90.00 185 HIS A O 1
ATOM 1443 N N . ILE A 1 186 ? -4.553 8.884 2.984 1.00 91.88 186 ILE A N 1
ATOM 1444 C CA . ILE A 1 186 ? -5.599 9.460 3.816 1.00 91.88 186 ILE A CA 1
ATOM 1445 C C . ILE A 1 186 ? -5.085 9.415 5.261 1.00 91.88 186 ILE A C 1
ATOM 1447 O O . ILE A 1 186 ? -4.753 8.324 5.745 1.00 91.88 186 ILE A O 1
ATOM 1451 N N . PRO A 1 187 ? -5.012 10.562 5.962 1.00 90.25 187 PRO A N 1
ATOM 1452 C CA . PRO A 1 187 ? -4.526 10.659 7.338 1.00 90.25 187 PRO A CA 1
ATOM 1453 C C . PRO A 1 187 ? -5.605 10.227 8.348 1.00 90.25 187 PRO A C 1
ATOM 1455 O O . PRO A 1 187 ? -5.864 10.917 9.328 1.00 90.25 187 PRO A O 1
ATOM 1458 N N . ILE A 1 188 ? -6.284 9.119 8.048 1.00 92.81 188 ILE A N 1
ATOM 1459 C CA . ILE A 1 188 ? -7.322 8.488 8.859 1.00 92.81 188 ILE A CA 1
ATOM 1460 C C . ILE A 1 188 ? -7.112 6.982 8.754 1.00 92.81 188 ILE A C 1
ATOM 1462 O O . ILE A 1 188 ? -7.082 6.422 7.655 1.00 92.81 188 ILE A O 1
ATOM 1466 N N . ALA A 1 189 ? -6.971 6.318 9.890 1.00 93.69 189 ALA A N 1
ATOM 1467 C CA . ALA A 1 189 ? -6.765 4.884 9.994 1.00 93.69 189 ALA A CA 1
ATOM 1468 C C . ALA A 1 189 ? -7.366 4.328 11.296 1.00 93.69 189 ALA A C 1
ATOM 1470 O O . ALA A 1 189 ? -8.103 5.001 12.019 1.00 93.69 189 ALA A O 1
ATOM 1471 N N . GLY A 1 190 ? -7.061 3.067 11.613 1.00 94.12 190 GLY A N 1
ATOM 1472 C CA . GLY A 1 190 ? -7.612 2.382 12.784 1.00 94.12 190 GLY A CA 1
ATOM 1473 C C . GLY A 1 190 ? -7.303 3.069 14.114 1.00 94.12 190 GLY A C 1
ATOM 1474 O O . GLY A 1 190 ? -8.116 2.984 15.042 1.00 94.12 190 GLY A O 1
ATOM 1475 N N . ARG A 1 191 ? -6.163 3.759 14.210 1.00 93.56 191 ARG A N 1
ATOM 1476 C CA . ARG A 1 191 ? -5.762 4.536 15.383 1.00 93.56 191 ARG A CA 1
ATOM 1477 C C . ARG A 1 191 ? -6.615 5.784 15.562 1.00 93.56 191 ARG A C 1
ATOM 1479 O O . ARG A 1 191 ? -7.081 6.014 16.673 1.00 93.56 191 ARG A O 1
ATOM 1486 N N . ASP A 1 192 ? -6.885 6.519 14.489 1.00 95.25 192 ASP A N 1
ATOM 1487 C CA . ASP A 1 192 ? -7.704 7.737 14.523 1.00 95.25 192 ASP A CA 1
ATOM 1488 C C . ASP A 1 192 ? -9.150 7.414 14.902 1.00 95.25 192 ASP A C 1
ATOM 1490 O O . ASP A 1 192 ? -9.720 8.063 15.775 1.00 95.25 192 ASP A O 1
ATOM 1494 N N . VAL A 1 193 ? -9.702 6.317 14.364 1.00 97.06 193 VAL A N 1
ATOM 1495 C CA . VAL A 1 193 ? -11.014 5.793 14.789 1.00 97.06 193 VAL A CA 1
ATOM 1496 C C . VAL A 1 193 ? -11.016 5.481 16.287 1.00 97.06 193 VAL A C 1
ATOM 1498 O O . VAL A 1 193 ? -11.968 5.796 16.997 1.00 97.06 193 VAL A O 1
ATOM 1501 N N . THR A 1 194 ? -9.940 4.867 16.787 1.00 96.75 194 THR A N 1
ATOM 1502 C CA . THR A 1 194 ? -9.823 4.516 18.210 1.00 96.75 194 THR A CA 1
ATOM 1503 C C . THR A 1 194 ? -9.753 5.768 19.088 1.00 96.75 194 THR A C 1
ATOM 1505 O O . THR A 1 194 ? -10.432 5.820 20.111 1.00 96.75 194 THR A O 1
ATOM 1508 N N . TYR A 1 195 ? -8.983 6.785 18.689 1.00 95.75 195 TYR A N 1
ATOM 1509 C CA . TYR A 1 195 ? -8.890 8.057 19.411 1.00 95.75 195 TYR A CA 1
ATOM 1510 C C . TYR A 1 195 ? -10.205 8.834 19.402 1.00 95.75 195 TYR A C 1
ATOM 1512 O O . TYR A 1 195 ? -10.611 9.346 20.443 1.00 95.75 195 TYR A O 1
ATOM 1520 N N . PHE A 1 196 ? -10.906 8.864 18.271 1.00 96.75 196 PHE A N 1
ATOM 1521 C CA . PHE A 1 196 ? -12.206 9.518 18.168 1.00 96.75 196 PHE A CA 1
ATOM 1522 C C . PHE A 1 196 ? -13.249 8.857 19.087 1.00 96.75 196 PHE A C 1
ATOM 1524 O O . PHE A 1 196 ? -13.910 9.536 19.872 1.00 96.75 196 PHE A O 1
ATOM 1531 N N . ILE A 1 197 ? -13.319 7.519 19.097 1.00 96.88 197 ILE A N 1
ATOM 1532 C CA . ILE A 1 197 ? -14.172 6.771 20.038 1.00 96.88 197 ILE A CA 1
ATOM 1533 C C . ILE A 1 197 ? -13.754 7.050 21.488 1.00 96.88 197 ILE A C 1
ATOM 1535 O O . ILE A 1 197 ? -14.604 7.278 22.345 1.00 96.88 197 ILE A O 1
ATOM 1539 N N . GLN A 1 198 ? -12.452 7.061 21.782 1.00 95.81 198 GLN A N 1
ATOM 1540 C CA . GLN A 1 198 ? -11.942 7.352 23.123 1.00 95.81 198 GLN A CA 1
ATOM 1541 C C . GLN A 1 198 ? -12.369 8.742 23.607 1.00 95.81 198 GLN A C 1
ATOM 1543 O O . GLN A 1 198 ? -12.737 8.884 24.774 1.00 95.81 198 GLN A O 1
ATOM 1548 N N . GLN A 1 199 ? -12.325 9.753 22.738 1.00 94.38 199 GLN A N 1
ATOM 1549 C CA . GLN A 1 199 ? -12.777 11.102 23.061 1.00 94.38 199 GLN A CA 1
ATOM 1550 C C . GLN A 1 199 ? -14.269 11.111 23.409 1.00 94.38 199 GLN A C 1
ATOM 1552 O O . GLN A 1 199 ? -14.633 11.572 24.490 1.00 94.38 199 GLN A O 1
ATOM 1557 N N . MET A 1 200 ? -15.111 10.508 22.563 1.00 94.12 200 MET A N 1
ATOM 1558 C CA . MET A 1 200 ? -16.552 10.409 22.815 1.00 94.12 200 MET A CA 1
ATOM 1559 C C . MET A 1 200 ? -16.875 9.709 24.143 1.00 94.12 200 MET A C 1
ATOM 1561 O O . MET A 1 200 ? -17.745 10.150 24.893 1.00 94.12 200 MET A O 1
ATOM 1565 N N . LEU A 1 201 ? -16.163 8.621 24.453 1.00 94.00 201 LEU A N 1
ATOM 1566 C CA . LEU A 1 201 ? -16.350 7.892 25.706 1.00 94.00 201 LEU A CA 1
ATOM 1567 C C . LEU A 1 201 ? -15.931 8.728 26.917 1.00 94.00 201 LEU A C 1
ATOM 1569 O O . LEU A 1 201 ? -16.626 8.711 27.923 1.00 94.00 201 LEU A O 1
ATOM 1573 N N . ARG A 1 202 ? -14.829 9.483 26.838 1.00 91.00 202 ARG A N 1
ATOM 1574 C CA . ARG A 1 202 ? -14.373 10.345 27.944 1.00 91.00 202 ARG A CA 1
ATOM 1575 C C . ARG A 1 202 ? -15.327 11.499 28.233 1.00 91.00 202 ARG A C 1
ATOM 1577 O O . ARG A 1 202 ? -15.444 11.901 29.385 1.00 91.00 202 ARG A O 1
ATOM 1584 N N . GLU A 1 203 ? -15.983 12.032 27.207 1.00 89.19 203 GLU A N 1
ATOM 1585 C CA . GLU A 1 203 ? -16.950 13.123 27.357 1.00 89.19 203 GLU A CA 1
ATOM 1586 C C . GLU A 1 203 ? -18.260 12.654 28.014 1.00 89.19 203 GLU A C 1
ATOM 1588 O O . GLU A 1 203 ? -18.886 13.423 28.743 1.00 89.19 203 GLU A O 1
ATOM 1593 N N . ARG A 1 204 ? -18.662 11.392 27.796 1.00 90.12 204 ARG A N 1
ATOM 1594 C CA . ARG A 1 204 ? -19.922 10.831 28.316 1.00 90.12 204 ARG A CA 1
ATOM 1595 C C . ARG A 1 204 ? -19.763 10.024 29.611 1.00 90.12 204 ARG A C 1
ATOM 1597 O O . ARG A 1 204 ? -20.619 10.102 30.489 1.00 90.12 204 ARG A O 1
ATOM 1604 N N . GLU A 1 205 ? -18.697 9.237 29.740 1.00 87.12 205 GLU A N 1
ATOM 1605 C CA . GLU A 1 205 ? -18.573 8.166 30.737 1.00 87.12 205 GLU A CA 1
ATOM 1606 C C . GLU A 1 205 ? -17.597 8.541 31.860 1.00 87.12 205 GLU A C 1
ATOM 1608 O O . GLU A 1 205 ? -16.377 8.472 31.713 1.00 87.12 205 GLU A O 1
ATOM 1613 N N . LEU A 1 206 ? -18.133 8.873 33.037 1.00 79.88 206 LEU A N 1
ATOM 1614 C CA . LEU A 1 206 ? -17.339 9.316 34.195 1.00 79.88 206 LEU A CA 1
ATOM 1615 C C . LEU A 1 206 ? -16.516 8.198 34.862 1.00 79.88 206 LEU A C 1
ATOM 1617 O O . LEU A 1 206 ? -15.533 8.476 35.544 1.00 79.88 206 LEU A O 1
ATOM 1621 N N . ASN A 1 207 ? -16.914 6.935 34.686 1.00 82.25 207 ASN A N 1
ATOM 1622 C CA . ASN A 1 207 ? -16.322 5.786 35.385 1.00 82.25 207 ASN A CA 1
ATOM 1623 C C . ASN A 1 207 ? -15.220 5.072 34.582 1.00 82.25 207 ASN A C 1
ATOM 1625 O O . ASN A 1 207 ? -14.721 4.035 35.024 1.00 82.25 207 ASN A O 1
ATOM 1629 N N . LEU A 1 208 ? -14.853 5.584 33.403 1.00 87.12 208 LEU A N 1
ATOM 1630 C CA . LEU A 1 208 ? -13.839 4.974 32.547 1.00 87.12 208 LEU A CA 1
ATOM 1631 C C . LEU A 1 208 ? -12.427 5.227 33.112 1.00 87.12 208 LEU A C 1
ATOM 1633 O O . LEU A 1 208 ? -12.001 6.383 33.182 1.00 87.12 208 LEU A O 1
ATOM 1637 N N . PRO A 1 209 ? -11.649 4.185 33.467 1.00 87.94 209 PRO A N 1
ATOM 1638 C CA . PRO A 1 209 ? -10.286 4.378 33.952 1.00 87.94 209 PRO A CA 1
ATOM 1639 C C . PRO A 1 209 ? -9.400 5.019 32.876 1.00 87.94 209 PRO A C 1
ATOM 1641 O O . PRO A 1 209 ? -9.278 4.495 31.766 1.00 87.94 209 PRO A O 1
ATOM 1644 N N . ALA A 1 210 ? -8.747 6.138 33.207 1.00 86.19 210 ALA A N 1
ATOM 1645 C CA . ALA A 1 210 ? -7.965 6.917 32.244 1.00 86.19 210 ALA A CA 1
ATOM 1646 C C . ALA A 1 210 ? -6.861 6.085 31.563 1.00 86.19 210 ALA A C 1
ATOM 1648 O O . ALA A 1 210 ? -6.708 6.159 30.342 1.00 86.19 210 ALA A O 1
ATOM 1649 N N . GLU A 1 211 ? -6.168 5.237 32.329 1.00 84.81 211 GLU A N 1
ATOM 1650 C CA . GLU A 1 211 ? -5.085 4.366 31.846 1.00 84.81 211 GLU A CA 1
ATOM 1651 C C . GLU A 1 211 ? -5.564 3.284 30.867 1.00 84.81 211 GLU A C 1
ATOM 1653 O O . GLU A 1 211 ? -4.833 2.912 29.957 1.00 84.81 211 GLU A O 1
ATOM 1658 N N . GLN A 1 212 ? -6.810 2.816 31.004 1.00 87.69 212 GLN A N 1
ATOM 1659 C CA . GLN A 1 212 ? -7.390 1.769 30.149 1.00 87.69 212 GLN A CA 1
ATOM 1660 C C . GLN A 1 212 ? -8.280 2.332 29.036 1.00 87.69 212 GLN A C 1
ATOM 1662 O O . GLN A 1 212 ? -8.784 1.585 28.199 1.00 87.69 212 GLN A O 1
ATOM 1667 N N . SER A 1 213 ? -8.488 3.651 29.001 1.00 91.62 213 SER A N 1
ATOM 1668 C CA . SER A 1 213 ? -9.449 4.282 28.089 1.00 91.62 213 SER A CA 1
ATOM 1669 C C . SER A 1 213 ? -9.192 3.969 26.609 1.00 91.62 213 SER A C 1
ATOM 1671 O O . SER A 1 213 ? -10.143 3.790 25.853 1.00 91.62 213 SER A O 1
ATOM 1673 N N . TYR A 1 214 ? -7.926 3.853 26.197 1.00 91.31 214 TYR A N 1
ATOM 1674 C CA . TYR A 1 214 ? -7.566 3.500 24.820 1.00 91.31 214 TYR A CA 1
ATOM 1675 C C . TYR A 1 214 ? -7.897 2.035 24.488 1.00 91.31 214 TYR A C 1
ATOM 1677 O O . TYR A 1 214 ? -8.462 1.744 23.436 1.00 91.31 214 TYR A O 1
ATOM 1685 N N . GLU A 1 215 ? -7.595 1.109 25.402 1.00 89.75 215 GLU A N 1
ATOM 1686 C CA . GLU A 1 215 ? -7.869 -0.325 25.241 1.00 89.75 215 GLU A CA 1
ATOM 1687 C C . GLU A 1 215 ? -9.377 -0.607 25.173 1.00 89.75 215 GLU A C 1
ATOM 1689 O O . GLU A 1 215 ? -9.843 -1.375 24.327 1.00 89.75 215 GLU A O 1
ATOM 1694 N N . VAL A 1 216 ? -10.158 0.085 26.008 1.00 93.06 216 VAL A N 1
ATOM 1695 C CA . VAL A 1 216 ? -11.624 0.011 25.987 1.00 93.06 216 VAL A CA 1
ATOM 1696 C C . VAL A 1 216 ? -12.178 0.549 24.669 1.00 93.06 216 VAL A C 1
ATOM 1698 O O . VAL A 1 216 ? -12.974 -0.133 24.025 1.00 93.06 216 VAL A O 1
ATOM 1701 N N . ALA A 1 217 ? -11.723 1.724 24.220 1.00 96.25 217 ALA A N 1
ATOM 1702 C CA . ALA A 1 217 ? -12.148 2.302 22.944 1.00 96.25 217 ALA A CA 1
ATOM 1703 C C . ALA A 1 217 ? -11.826 1.379 21.758 1.00 96.25 217 ALA A C 1
ATOM 1705 O O . ALA A 1 217 ? -12.657 1.183 20.871 1.00 96.25 217 ALA A O 1
ATOM 1706 N N . LYS A 1 218 ? -10.648 0.747 21.768 1.00 94.44 218 LYS A N 1
ATOM 1707 C CA . LYS A 1 218 ? -10.242 -0.232 20.755 1.00 94.44 218 LYS A CA 1
ATOM 1708 C C . LYS A 1 218 ? -11.122 -1.480 20.769 1.00 94.44 218 LYS A C 1
ATOM 1710 O O . LYS A 1 218 ? -11.550 -1.933 19.712 1.00 94.44 218 LYS A O 1
ATOM 1715 N N . THR A 1 219 ? -11.434 -2.005 21.950 1.00 94.38 219 THR A N 1
ATOM 1716 C CA . THR A 1 219 ? -12.337 -3.156 22.089 1.00 94.38 219 THR A CA 1
ATOM 1717 C C . THR A 1 219 ? -13.733 -2.809 21.576 1.00 94.38 219 THR A C 1
ATOM 1719 O O . THR A 1 219 ? -14.342 -3.589 20.844 1.00 94.38 219 THR A O 1
ATOM 1722 N N . ILE A 1 220 ? -14.216 -1.600 21.877 1.00 95.75 220 ILE A N 1
ATOM 1723 C CA . ILE A 1 220 ? -15.509 -1.115 21.393 1.00 95.75 220 ILE A CA 1
ATOM 1724 C C . ILE A 1 220 ? -15.525 -0.971 19.868 1.00 95.75 220 ILE A C 1
ATOM 1726 O O . ILE A 1 220 ? -16.483 -1.402 19.218 1.00 95.75 220 ILE A O 1
ATOM 1730 N N . LYS A 1 221 ? -14.446 -0.426 19.293 1.00 96.88 221 LYS A N 1
ATOM 1731 C CA .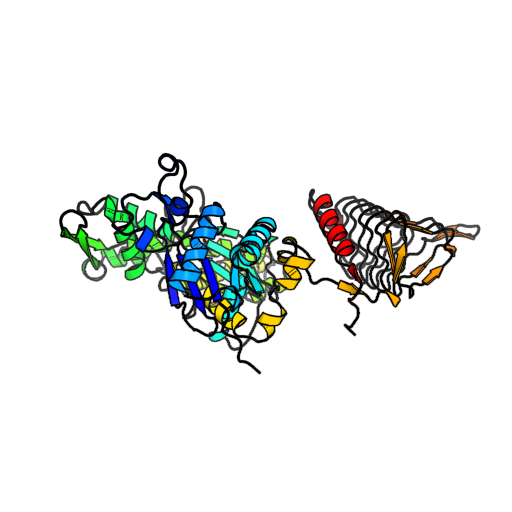 LYS A 1 221 ? -14.228 -0.346 17.845 1.00 96.88 221 LYS A CA 1
ATOM 1732 C C . LYS A 1 221 ? -14.370 -1.714 17.182 1.00 96.88 221 LYS A C 1
ATOM 1734 O O . LYS A 1 221 ? -15.100 -1.852 16.208 1.00 96.88 221 LYS A O 1
ATOM 1739 N N . GLU A 1 222 ? -13.673 -2.716 17.703 1.00 94.75 222 GLU A N 1
ATOM 1740 C CA . GLU A 1 222 ? -13.584 -4.036 17.074 1.00 94.75 222 GLU A CA 1
ATOM 1741 C C . GLU A 1 222 ? -14.850 -4.885 17.268 1.00 94.75 222 GLU A C 1
ATOM 1743 O O . GLU A 1 222 ? -15.185 -5.678 16.391 1.00 94.75 222 GLU A O 1
ATOM 1748 N N . GLN A 1 223 ? -15.576 -4.716 18.380 1.00 95.19 223 GLN A N 1
ATOM 1749 C CA . GLN A 1 223 ? -16.741 -5.550 18.706 1.00 95.19 223 GLN A CA 1
ATOM 1750 C C . GLN A 1 223 ? -18.088 -4.950 18.292 1.00 95.19 223 GLN A C 1
ATOM 1752 O O . GLN A 1 223 ? -18.996 -5.698 17.927 1.00 95.19 223 GLN A O 1
ATOM 1757 N N . TYR A 1 224 ? -18.255 -3.626 18.378 1.00 95.81 224 TYR A N 1
ATOM 1758 C CA . TYR A 1 224 ? -19.580 -3.001 18.267 1.00 95.81 224 TYR A CA 1
ATOM 1759 C C . TYR A 1 224 ? -19.742 -2.059 17.075 1.00 95.81 224 TYR A C 1
ATOM 1761 O O . TYR A 1 224 ? -20.885 -1.726 16.745 1.00 95.81 224 TYR A O 1
ATOM 1769 N N . CYS A 1 225 ? -18.651 -1.611 16.447 1.00 97.56 225 CYS A N 1
ATOM 1770 C CA . CYS A 1 225 ? -18.736 -0.584 15.414 1.00 97.56 225 CYS A CA 1
ATOM 1771 C C . CYS A 1 225 ? -19.118 -1.128 14.030 1.00 97.56 225 CYS A C 1
ATOM 1773 O O . CYS A 1 225 ? -18.801 -2.256 13.652 1.00 97.56 225 CYS A O 1
ATOM 1775 N N . TYR A 1 226 ? -19.810 -0.297 13.256 1.00 97.31 226 TYR A N 1
ATOM 1776 C CA . TYR A 1 226 ? -20.282 -0.597 11.908 1.00 97.31 226 TYR A CA 1
ATOM 1777 C C . TYR A 1 226 ? -20.456 0.688 11.099 1.00 97.31 226 TYR A C 1
ATOM 1779 O O . TYR A 1 226 ? -20.634 1.765 11.653 1.00 97.31 226 TYR A O 1
ATOM 1787 N N . VAL A 1 227 ? -20.449 0.576 9.773 1.00 97.81 227 VAL A N 1
ATOM 1788 C CA . VAL A 1 227 ? -20.732 1.708 8.887 1.00 97.81 227 VAL A CA 1
ATOM 1789 C C . VAL A 1 227 ? -22.236 1.806 8.654 1.00 97.81 227 VAL A C 1
ATOM 1791 O O . VAL A 1 227 ? -22.880 0.834 8.247 1.00 97.81 227 VAL A O 1
ATOM 1794 N N . CYS A 1 228 ? -22.808 2.985 8.891 1.00 95.94 228 CYS A N 1
ATOM 1795 C CA . CYS A 1 228 ? -24.219 3.248 8.626 1.00 95.94 228 CYS A CA 1
ATOM 1796 C C . CYS A 1 228 ? -24.432 3.793 7.196 1.00 95.94 228 CYS A C 1
ATOM 1798 O O . CYS A 1 228 ? -23.514 4.345 6.579 1.00 95.94 228 CYS A O 1
ATOM 1800 N N . PRO A 1 229 ? -25.631 3.627 6.607 1.00 93.50 229 PRO A N 1
ATOM 1801 C CA . PRO A 1 229 ? -25.936 4.192 5.296 1.00 93.50 229 PRO A CA 1
ATOM 1802 C C . PRO A 1 229 ? -26.204 5.703 5.335 1.00 93.50 229 PRO A C 1
ATOM 1804 O O . PRO A 1 229 ? -25.982 6.359 4.315 1.00 93.50 229 PRO A O 1
ATOM 1807 N N . ASP A 1 230 ? -26.733 6.218 6.445 1.00 94.31 230 ASP A N 1
ATOM 1808 C CA . ASP A 1 230 ? -27.160 7.605 6.636 1.00 94.31 230 ASP A CA 1
ATOM 1809 C C . ASP A 1 230 ? -27.117 7.943 8.132 1.00 94.31 230 ASP A C 1
ATOM 1811 O O . ASP A 1 230 ? -27.780 7.284 8.935 1.00 94.31 230 ASP A O 1
ATOM 1815 N N . ILE A 1 231 ? -26.333 8.960 8.488 1.00 94.44 231 ILE A N 1
ATOM 1816 C CA . ILE A 1 231 ? -26.057 9.333 9.879 1.00 94.44 231 ILE A CA 1
ATOM 1817 C C . ILE A 1 231 ? -27.325 9.829 10.586 1.00 94.44 231 ILE A C 1
ATOM 1819 O O . ILE A 1 231 ? -27.600 9.431 11.715 1.00 94.44 231 ILE A O 1
ATOM 1823 N N . GLN A 1 232 ? -28.122 10.679 9.930 1.00 94.56 232 GLN A N 1
ATOM 1824 C CA . GLN A 1 232 ? -29.303 11.301 10.540 1.00 94.56 232 GLN A CA 1
ATOM 1825 C C . GLN A 1 232 ? -30.377 10.261 10.863 1.00 94.56 232 GLN A C 1
ATOM 1827 O O . GLN A 1 232 ? -30.976 10.286 11.939 1.00 94.56 232 GLN A O 1
ATOM 1832 N N . LYS A 1 233 ? -30.597 9.308 9.951 1.00 94.94 233 LYS A N 1
ATOM 1833 C CA . LYS A 1 233 ? -31.521 8.191 10.190 1.00 94.94 233 LYS A CA 1
ATOM 1834 C C . LYS A 1 233 ? -31.030 7.273 11.301 1.00 94.94 233 LYS A C 1
ATOM 1836 O O . LYS A 1 233 ? -31.852 6.758 12.059 1.00 94.94 233 LYS A O 1
ATOM 1841 N N . GLU A 1 234 ? -29.719 7.065 11.397 1.00 95.38 234 GLU A N 1
ATOM 1842 C CA . GLU A 1 234 ? -29.146 6.245 12.461 1.00 95.38 234 GLU A CA 1
ATOM 1843 C C . GLU A 1 234 ? -29.301 6.933 13.828 1.00 95.38 234 GLU A C 1
ATOM 1845 O O . GLU A 1 234 ? -29.729 6.273 14.768 1.00 95.38 234 GLU A O 1
ATOM 1850 N N . PHE A 1 235 ? -29.102 8.253 13.934 1.00 94.88 235 PHE A N 1
ATOM 1851 C CA . PHE A 1 235 ? -29.425 9.005 15.156 1.00 94.88 235 PHE A CA 1
ATOM 1852 C C . PHE A 1 235 ? -30.894 8.858 15.557 1.00 94.88 235 PHE A C 1
ATOM 1854 O O . PHE A 1 235 ? -31.181 8.416 16.667 1.00 94.88 235 PHE A O 1
ATOM 1861 N N . PHE A 1 236 ? -31.827 9.119 14.635 1.00 94.88 236 PHE A N 1
ATOM 1862 C CA . PHE A 1 236 ? -33.263 9.016 14.921 1.00 94.88 236 PHE A CA 1
ATOM 1863 C C . PHE A 1 236 ? -33.660 7.626 15.441 1.00 94.88 236 PHE A C 1
ATOM 1865 O O . PHE A 1 236 ? -34.506 7.494 16.325 1.00 94.88 236 PHE A O 1
ATOM 1872 N N . LYS A 1 237 ? -33.032 6.575 14.909 1.00 93.06 237 LYS A N 1
ATOM 1873 C CA . LYS A 1 237 ? -33.236 5.189 15.337 1.00 93.06 237 LYS A CA 1
ATOM 1874 C C . LYS A 1 237 ? -32.761 4.941 16.774 1.00 93.06 237 LYS A C 1
ATOM 1876 O O . LYS A 1 237 ? -33.456 4.242 17.507 1.00 93.06 237 LYS A O 1
ATOM 1881 N N . TYR A 1 238 ? -31.620 5.501 17.179 1.00 92.81 238 TYR A N 1
ATOM 1882 C CA . TYR A 1 238 ? -31.140 5.400 18.562 1.00 92.81 238 TYR A CA 1
ATOM 1883 C C . TYR A 1 238 ? -31.987 6.249 19.515 1.00 92.81 238 TYR A C 1
ATOM 1885 O O . TYR A 1 238 ? -32.283 5.794 20.611 1.00 92.81 238 TYR A O 1
ATOM 1893 N N . ASP A 1 239 ? -32.431 7.433 19.097 1.00 91.69 239 ASP A N 1
ATOM 1894 C CA . ASP A 1 239 ? -33.254 8.313 19.939 1.00 91.69 239 ASP A CA 1
ATOM 1895 C C . ASP A 1 239 ? -34.671 7.756 20.144 1.00 91.69 239 ASP A C 1
ATOM 1897 O O . ASP A 1 239 ? -35.263 7.915 21.210 1.00 91.69 239 ASP A O 1
ATOM 1901 N N . SER A 1 240 ? -35.209 7.062 19.134 1.00 92.25 240 SER A N 1
ATOM 1902 C CA . SER A 1 240 ? -36.533 6.428 19.195 1.00 92.25 240 SER A CA 1
ATOM 1903 C C . SER A 1 240 ? -36.559 5.156 20.048 1.00 92.25 240 SER A C 1
ATOM 1905 O O . SER A 1 240 ? -37.569 4.877 20.689 1.00 92.25 240 SER A O 1
ATOM 1907 N N . ASP A 1 241 ? -35.482 4.364 20.040 1.00 89.25 241 ASP A N 1
ATOM 1908 C CA . ASP A 1 241 ? -35.383 3.111 20.801 1.00 89.25 241 ASP A CA 1
ATOM 1909 C C . ASP A 1 241 ? -33.980 2.918 21.390 1.00 89.25 241 ASP A C 1
ATOM 1911 O O . ASP A 1 241 ? -33.212 2.016 21.034 1.00 89.25 241 ASP A O 1
ATOM 1915 N N . TYR A 1 242 ? -33.644 3.802 22.324 1.00 84.12 242 TYR A N 1
ATOM 1916 C CA . TYR A 1 242 ? -32.323 3.846 22.943 1.00 84.12 242 TYR A CA 1
ATOM 1917 C C . TYR A 1 242 ? -31.953 2.520 23.620 1.00 84.12 242 TYR A C 1
ATOM 1919 O O . TYR A 1 242 ? -30.841 2.019 23.453 1.00 84.12 242 TYR A O 1
ATOM 1927 N N . SER A 1 243 ? -32.908 1.890 24.312 1.00 84.12 243 SER A N 1
ATOM 1928 C CA . SER A 1 243 ? -32.671 0.678 25.106 1.00 84.12 243 SER A CA 1
ATOM 1929 C C . SER A 1 243 ? -32.257 -0.550 24.285 1.00 84.12 243 SER A C 1
ATOM 1931 O O . SER A 1 243 ? -31.483 -1.377 24.765 1.00 84.12 243 SER A O 1
ATOM 1933 N N . THR A 1 244 ? -32.727 -0.668 23.040 1.00 87.75 244 THR A N 1
ATOM 1934 C CA . THR A 1 244 ? -32.424 -1.820 22.177 1.00 87.75 244 THR A CA 1
ATOM 1935 C C . THR A 1 244 ? -31.044 -1.704 21.522 1.00 87.75 244 THR A C 1
ATOM 1937 O O . THR A 1 244 ? -30.312 -2.700 21.388 1.00 87.75 244 THR A O 1
ATOM 1940 N N . TYR A 1 245 ? -30.680 -0.492 21.088 1.00 87.12 245 TYR A N 1
ATOM 1941 C CA . TYR A 1 245 ? -29.471 -0.248 20.294 1.00 87.12 245 TYR A CA 1
ATOM 1942 C C . TYR A 1 245 ? -28.227 0.037 21.128 1.00 87.12 245 TYR A C 1
ATOM 1944 O O . TYR A 1 245 ? -27.115 -0.315 20.702 1.00 87.12 245 TYR A O 1
ATOM 1952 N N . MET A 1 246 ? -28.421 0.611 22.312 1.00 89.06 246 MET A N 1
ATOM 1953 C CA . MET A 1 246 ? -27.388 0.771 23.319 1.00 89.06 246 MET A CA 1
ATOM 1954 C C . MET A 1 246 ? -26.890 -0.599 23.786 1.00 89.06 246 MET A C 1
ATOM 1956 O O . MET A 1 246 ? -27.658 -1.544 23.989 1.00 89.06 246 MET A O 1
ATOM 1960 N N . LYS A 1 247 ? -25.574 -0.729 23.921 1.00 92.00 247 LYS A N 1
ATOM 1961 C CA . LYS A 1 247 ? -24.928 -1.911 24.499 1.00 92.00 247 LYS A CA 1
ATOM 1962 C C . LYS A 1 247 ? -24.168 -1.504 25.750 1.00 92.00 247 LYS A C 1
ATOM 1964 O O . LYS A 1 247 ? -23.903 -0.330 25.951 1.00 92.00 247 LYS A O 1
ATOM 1969 N N . GLN A 1 248 ? -23.831 -2.472 26.591 1.00 91.12 248 GLN A N 1
ATOM 1970 C CA . GLN A 1 248 ? -22.960 -2.244 27.737 1.00 91.12 248 GLN A CA 1
ATOM 1971 C C . GLN A 1 248 ? -21.689 -3.052 27.561 1.00 91.12 248 GLN A C 1
ATOM 1973 O O . GLN A 1 248 ? -21.739 -4.268 27.373 1.00 91.12 248 GLN A O 1
ATOM 1978 N N . TYR A 1 249 ? -20.558 -2.367 27.644 1.00 92.31 249 TYR A N 1
ATOM 1979 C CA . TYR A 1 249 ? -19.258 -2.987 27.799 1.00 92.31 249 TYR A CA 1
ATOM 1980 C C . TYR A 1 249 ? -18.955 -3.132 29.291 1.00 92.31 249 TYR A C 1
ATOM 1982 O O . TYR A 1 249 ? -19.142 -2.196 30.070 1.00 92.31 249 TYR A O 1
ATOM 1990 N N . VAL A 1 250 ? -18.486 -4.311 29.697 1.00 92.38 250 VAL A N 1
ATOM 1991 C CA . VAL A 1 250 ? -18.073 -4.586 31.077 1.00 92.38 250 VAL A CA 1
ATOM 1992 C C . VAL A 1 250 ? -16.586 -4.905 31.069 1.00 92.38 250 VAL A C 1
ATOM 1994 O O . VAL A 1 250 ? -16.166 -5.881 30.452 1.00 92.38 250 VAL A O 1
ATOM 1997 N N . GLY A 1 251 ? -15.800 -4.076 31.751 1.00 89.00 251 GLY A N 1
ATOM 1998 C CA . GLY A 1 251 ? -14.360 -4.250 31.918 1.00 89.00 251 GLY A CA 1
ATOM 1999 C C . GLY A 1 251 ? -13.982 -4.455 33.381 1.00 89.00 251 GLY A C 1
ATOM 2000 O O . GLY A 1 251 ? -14.798 -4.262 34.282 1.00 89.00 251 GLY A O 1
ATOM 2001 N N . VAL A 1 252 ? -12.727 -4.826 33.630 1.00 90.38 252 VAL A N 1
ATOM 2002 C CA . VAL A 1 252 ? -12.149 -4.897 34.980 1.00 90.38 252 VAL A CA 1
ATOM 2003 C C . VAL A 1 252 ? -11.009 -3.895 35.070 1.00 90.38 252 VAL A C 1
ATOM 2005 O O . VAL A 1 252 ? -10.145 -3.836 34.195 1.00 90.38 252 VAL A O 1
ATOM 2008 N N . ASN A 1 253 ? -11.006 -3.087 36.126 1.00 87.00 253 ASN A N 1
ATOM 2009 C CA . ASN A 1 253 ? -9.960 -2.101 36.336 1.00 87.00 253 ASN A CA 1
ATOM 2010 C C . ASN A 1 253 ? -8.631 -2.799 36.675 1.00 87.00 253 ASN A C 1
ATOM 2012 O O . ASN A 1 253 ? -8.561 -3.583 37.624 1.00 87.00 253 ASN A O 1
ATOM 2016 N N . ASN A 1 254 ? -7.570 -2.511 35.917 1.00 83.38 254 ASN A N 1
ATOM 2017 C CA . ASN A 1 254 ? -6.275 -3.179 36.084 1.00 83.38 254 ASN A CA 1
ATOM 2018 C C . ASN A 1 254 ? -5.637 -2.924 37.458 1.00 83.38 254 ASN A C 1
ATOM 2020 O O . ASN A 1 254 ? -4.940 -3.812 37.957 1.00 83.38 254 ASN A O 1
ATOM 2024 N N . ILE A 1 255 ? -5.916 -1.772 38.077 1.00 83.12 255 ILE A N 1
ATOM 2025 C CA . ILE A 1 255 ? -5.396 -1.368 39.387 1.00 83.12 255 ILE A CA 1
ATOM 2026 C C . ILE A 1 255 ? -6.323 -1.852 40.504 1.00 83.12 255 ILE A C 1
ATOM 2028 O O . ILE A 1 255 ? -5.903 -2.611 41.373 1.00 83.12 255 ILE A O 1
ATOM 2032 N N . THR A 1 256 ? -7.594 -1.438 40.488 1.00 85.38 256 THR A N 1
ATOM 2033 C CA . THR A 1 256 ? -8.516 -1.702 41.611 1.00 85.38 256 THR A CA 1
ATOM 2034 C C . THR A 1 256 ? -9.106 -3.109 41.591 1.00 85.38 256 THR A C 1
ATOM 2036 O O . THR A 1 256 ? -9.705 -3.531 42.578 1.00 85.38 256 THR A O 1
ATOM 2039 N N . LYS A 1 257 ? -8.964 -3.831 40.470 1.00 89.06 257 LYS A N 1
ATOM 2040 C CA . LYS A 1 257 ? -9.565 -5.150 40.204 1.00 89.06 257 LYS A CA 1
ATOM 2041 C C . LYS A 1 257 ? -11.095 -5.187 40.321 1.00 89.06 257 LYS A C 1
ATOM 2043 O O . LYS A 1 257 ? -11.679 -6.265 40.335 1.00 89.06 257 LYS A O 1
ATOM 2048 N N . GLN A 1 258 ? -11.751 -4.027 40.367 1.00 90.00 258 GLN A N 1
ATOM 2049 C CA . GLN A 1 258 ? -13.208 -3.909 40.388 1.00 90.00 258 GLN A CA 1
ATOM 2050 C C . GLN A 1 258 ? -13.774 -3.848 38.962 1.00 90.00 258 GLN A C 1
ATOM 2052 O O . GLN A 1 258 ? -13.120 -3.288 38.072 1.00 90.00 258 GLN A O 1
ATOM 2057 N N . PRO A 1 259 ? -14.979 -4.393 38.720 1.00 91.56 259 PRO A N 1
ATOM 2058 C CA . PRO A 1 259 ? -15.641 -4.251 37.436 1.00 91.56 259 PRO A CA 1
ATOM 2059 C C . PRO A 1 259 ? -16.106 -2.806 37.225 1.00 91.56 259 PRO A C 1
ATOM 2061 O O . PRO A 1 259 ? -16.599 -2.158 38.147 1.00 91.56 259 PRO A O 1
ATOM 2064 N N . PHE A 1 260 ? -16.002 -2.320 35.993 1.00 90.88 260 PHE A N 1
ATOM 2065 C CA . PHE A 1 260 ? -16.619 -1.073 35.552 1.00 90.88 260 PHE A CA 1
ATOM 2066 C C . PHE A 1 260 ? -17.487 -1.339 34.324 1.00 90.88 260 PHE A C 1
ATOM 2068 O O . PHE A 1 260 ? -17.256 -2.284 33.565 1.00 90.88 260 PHE A O 1
ATOM 2075 N N . LYS A 1 261 ? -18.516 -0.514 34.151 1.00 91.81 261 LYS A N 1
ATOM 2076 C CA . LYS A 1 261 ? -19.426 -0.584 33.011 1.00 91.81 261 LYS A CA 1
ATOM 2077 C C . LYS A 1 261 ? -19.325 0.702 32.216 1.00 91.81 261 LYS A C 1
ATOM 2079 O O . LYS A 1 261 ? -19.178 1.768 32.808 1.00 91.81 261 LYS A O 1
ATOM 2084 N N . VAL A 1 262 ? -19.386 0.556 30.903 1.00 92.25 262 VAL A N 1
ATOM 2085 C CA . VAL A 1 262 ? -19.350 1.648 29.939 1.00 92.25 262 VAL A CA 1
ATOM 2086 C C . VAL A 1 262 ? -20.518 1.433 29.005 1.00 92.25 262 VAL A C 1
ATOM 2088 O O . VAL A 1 262 ? -20.646 0.370 28.388 1.00 92.25 262 VAL A O 1
ATOM 2091 N N . ASP A 1 263 ? -21.381 2.426 28.931 1.00 92.00 263 ASP A N 1
ATOM 2092 C CA . ASP A 1 263 ? -22.470 2.405 27.979 1.00 92.00 263 ASP A CA 1
ATOM 2093 C C . ASP A 1 263 ? -21.908 2.643 26.573 1.00 92.00 263 ASP A C 1
ATOM 2095 O O . ASP A 1 263 ? -20.976 3.422 26.406 1.00 92.00 263 ASP A O 1
ATOM 2099 N N . VAL A 1 264 ? -22.422 1.931 25.566 1.00 94.06 264 VAL A N 1
ATOM 2100 C CA . VAL A 1 264 ? -21.931 1.959 24.181 1.00 94.06 264 VAL A CA 1
ATOM 2101 C C . VAL A 1 264 ? -23.060 2.352 23.229 1.00 94.06 264 VAL A C 1
ATOM 2103 O O . VAL A 1 264 ? -24.012 1.587 23.034 1.00 94.06 264 VAL A O 1
ATOM 2106 N N . GLY A 1 265 ? -22.946 3.538 22.630 1.00 93.94 265 GLY A N 1
ATOM 2107 C CA . GLY A 1 265 ? -24.018 4.217 21.896 1.00 93.94 265 GLY A CA 1
ATOM 2108 C C . GLY A 1 265 ? -23.622 4.664 20.486 1.00 93.94 265 GLY A C 1
ATOM 2109 O O . GLY A 1 265 ? -23.332 3.836 19.620 1.00 93.94 265 GLY A O 1
ATOM 2110 N N . TYR A 1 266 ? -23.660 5.978 20.240 1.00 94.94 266 TYR A N 1
ATOM 2111 C CA . TYR A 1 266 ? -23.474 6.579 18.911 1.00 94.94 266 TYR A CA 1
ATOM 2112 C C . TYR A 1 266 ? -22.092 6.322 18.290 1.00 94.94 266 TYR A C 1
ATOM 2114 O O . TYR A 1 266 ? -21.964 6.233 17.070 1.00 94.94 266 TYR A O 1
ATOM 2122 N N . GLU A 1 267 ? -21.060 6.128 19.111 1.00 95.00 267 GLU A N 1
ATOM 2123 C CA . GLU A 1 267 ? -19.692 5.817 18.684 1.00 95.00 267 GLU A CA 1
ATOM 2124 C C . GLU A 1 267 ? -19.614 4.558 17.809 1.00 95.00 267 GLU A C 1
ATOM 2126 O O . GLU A 1 267 ? -18.700 4.433 16.996 1.00 95.00 267 GLU A O 1
ATOM 2131 N N . LYS A 1 268 ? -20.614 3.667 17.899 1.00 96.12 268 LYS A N 1
ATOM 2132 C CA . LYS A 1 268 ? -20.724 2.469 17.060 1.00 96.12 268 LYS A CA 1
ATOM 2133 C C . LYS A 1 268 ? -20.764 2.802 15.571 1.00 96.12 268 LYS A C 1
ATOM 2135 O O . LYS A 1 268 ? -20.146 2.094 14.783 1.00 96.12 268 LYS A O 1
ATOM 2140 N N . PHE A 1 269 ? -21.495 3.843 15.179 1.00 96.62 269 PHE A N 1
ATOM 2141 C CA . PHE A 1 269 ? -21.564 4.262 13.777 1.00 96.62 269 PHE A CA 1
ATOM 2142 C C . PHE A 1 269 ? -20.735 5.509 13.491 1.00 96.62 269 PHE A C 1
ATOM 2144 O O . PHE A 1 269 ? -20.208 5.622 12.391 1.00 96.62 269 PHE A O 1
ATOM 2151 N N . LEU A 1 270 ? -20.557 6.403 14.469 1.00 97.00 270 LEU A N 1
ATOM 2152 C CA . LEU A 1 270 ? -19.7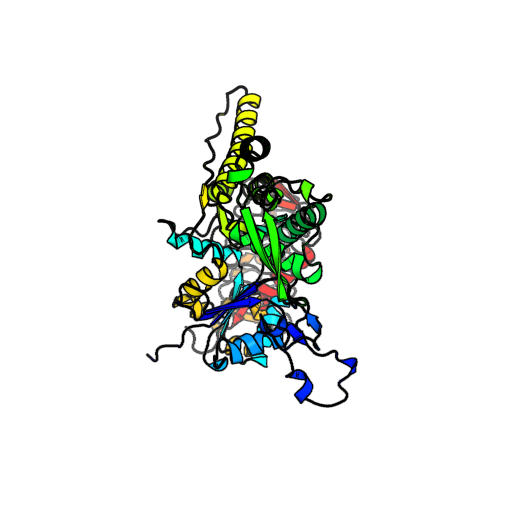35 7.602 14.299 1.00 97.00 270 LEU A CA 1
ATOM 2153 C C . LEU A 1 270 ? -18.241 7.284 14.195 1.00 97.00 270 LEU A C 1
ATOM 2155 O O . LEU A 1 270 ? -17.546 7.942 13.431 1.00 97.00 270 LEU A O 1
ATOM 2159 N N . GLY A 1 271 ? -17.756 6.254 14.900 1.00 97.06 271 GLY A N 1
ATOM 2160 C CA . GLY A 1 271 ? -16.356 5.831 14.844 1.00 97.06 271 GLY A CA 1
ATOM 2161 C C . GLY A 1 271 ? -15.880 5.581 13.409 1.00 97.06 271 GLY A C 1
ATOM 2162 O O . GLY A 1 271 ? -14.978 6.271 12.948 1.00 97.06 271 GLY A O 1
ATOM 2163 N N . PRO A 1 272 ? -16.487 4.636 12.669 1.00 97.50 272 PRO A N 1
ATOM 2164 C CA . PRO A 1 272 ? -16.137 4.379 11.270 1.00 97.50 272 PRO A CA 1
ATOM 2165 C C . PRO A 1 272 ? -16.551 5.484 10.286 1.00 97.50 272 PRO A C 1
ATOM 2167 O O . PRO A 1 272 ? -16.067 5.496 9.154 1.00 97.50 272 PRO A O 1
ATOM 2170 N N . GLU A 1 273 ? -17.450 6.395 10.670 1.00 97.62 273 GLU A N 1
ATOM 2171 C CA . GLU A 1 273 ? -17.946 7.444 9.772 1.00 97.62 273 GLU A CA 1
ATOM 2172 C C . GLU A 1 273 ? -16.858 8.450 9.385 1.00 97.62 273 GLU A C 1
ATOM 2174 O O . GLU A 1 273 ? -16.942 9.036 8.310 1.00 97.62 273 GLU A O 1
ATOM 2179 N N . ILE A 1 274 ? -15.790 8.576 10.180 1.00 97.12 274 ILE A N 1
ATOM 2180 C CA . ILE A 1 274 ? -14.661 9.470 9.882 1.00 97.12 274 ILE A CA 1
ATOM 2181 C C . ILE A 1 274 ? -13.921 9.110 8.580 1.00 97.12 274 ILE A C 1
ATOM 2183 O O . ILE A 1 274 ? -13.188 9.927 8.041 1.00 97.12 274 ILE A O 1
ATOM 2187 N N . PHE A 1 275 ? -14.112 7.907 8.022 1.00 97.50 275 PHE A N 1
ATOM 2188 C CA . PHE A 1 275 ? -13.625 7.593 6.671 1.00 97.50 275 PHE A CA 1
ATOM 2189 C C . PHE A 1 275 ? -14.406 8.326 5.573 1.00 97.50 275 PHE A C 1
ATOM 2191 O O . PHE A 1 275 ? -13.875 8.580 4.492 1.00 97.50 275 PHE A O 1
ATOM 2198 N N . PHE A 1 276 ? -15.676 8.632 5.824 1.00 96.94 276 PHE A N 1
ATOM 2199 C CA . PHE A 1 276 ? -16.586 9.264 4.871 1.00 96.94 276 PHE A CA 1
ATOM 2200 C C . PHE A 1 276 ? -16.814 10.749 5.179 1.00 96.94 276 PHE A C 1
ATOM 2202 O O . PHE A 1 276 ? -17.090 11.494 4.247 1.00 96.94 276 PHE A O 1
ATOM 2209 N N . HIS A 1 277 ? -16.629 11.159 6.437 1.00 96.62 277 HIS A N 1
ATOM 2210 C CA . HIS A 1 277 ? -16.645 12.548 6.910 1.00 96.62 277 HIS A CA 1
ATOM 2211 C C . HIS A 1 277 ? -15.430 12.807 7.822 1.00 96.62 277 HIS A C 1
ATOM 2213 O O . HIS A 1 277 ? -15.559 12.823 9.053 1.00 96.62 277 HIS A O 1
ATOM 2219 N N . PRO A 1 278 ? -14.217 12.928 7.252 1.00 95.56 278 PRO A N 1
ATOM 2220 C CA . PRO A 1 278 ? -12.988 13.063 8.034 1.00 95.56 278 PRO A CA 1
ATOM 2221 C C . PRO A 1 278 ? -12.926 14.319 8.907 1.00 95.56 278 PRO A C 1
ATOM 2223 O O . PRO A 1 278 ? -12.252 14.311 9.939 1.00 95.56 278 PRO A O 1
ATOM 2226 N N . GLU A 1 279 ? -13.697 15.351 8.559 1.00 94.38 279 GLU A N 1
ATOM 2227 C CA . GLU A 1 279 ? -13.818 16.609 9.295 1.00 94.38 279 GLU A CA 1
ATOM 2228 C C . GLU A 1 279 ? -14.279 16.438 10.753 1.00 94.38 279 GLU A C 1
ATOM 2230 O O . GLU A 1 279 ? -14.106 17.345 11.564 1.00 94.38 279 GLU A O 1
ATOM 2235 N N . PHE A 1 280 ? -14.845 15.282 11.115 1.00 93.25 280 PHE A N 1
ATOM 2236 C CA . PHE A 1 280 ? -15.236 14.977 12.495 1.00 93.25 280 PHE A CA 1
ATOM 2237 C C . PHE A 1 280 ? -14.046 14.746 13.430 1.00 93.25 280 PHE A C 1
ATOM 2239 O O . PHE A 1 280 ? -14.168 14.982 14.630 1.00 93.25 280 PHE A O 1
ATOM 2246 N N . ALA A 1 281 ? -12.919 14.268 12.901 1.00 91.25 281 ALA A N 1
ATOM 2247 C CA . ALA A 1 281 ? -11.745 13.911 13.697 1.00 91.25 281 ALA A CA 1
ATOM 2248 C C . ALA A 1 281 ? -10.476 14.655 13.266 1.00 91.25 281 ALA A C 1
ATOM 2250 O O . ALA A 1 281 ? -9.560 14.808 14.072 1.00 91.25 281 ALA A O 1
ATOM 2251 N N . ASN A 1 282 ? -10.409 15.122 12.018 1.00 90.50 282 ASN A N 1
ATOM 2252 C CA . ASN A 1 282 ? -9.239 15.793 11.474 1.00 90.50 282 ASN A CA 1
ATOM 2253 C C . ASN A 1 282 ? -9.643 17.139 10.841 1.00 90.50 282 ASN A C 1
ATOM 2255 O O . ASN A 1 282 ? -10.278 17.147 9.789 1.00 90.50 282 ASN A O 1
ATOM 2259 N N . PRO A 1 283 ? -9.285 18.286 11.447 1.00 88.25 283 PRO A N 1
ATOM 2260 C CA . PRO A 1 283 ? -9.654 19.596 10.911 1.00 88.25 283 PRO A CA 1
ATOM 2261 C C . PRO A 1 283 ? -8.910 19.949 9.614 1.00 88.25 283 PRO A C 1
ATOM 2263 O O . PRO A 1 283 ? -9.397 20.769 8.838 1.00 88.25 283 PRO A O 1
ATOM 2266 N N . ASP A 1 284 ? -7.752 19.331 9.366 1.00 91.50 284 ASP A N 1
ATOM 2267 C CA . ASP A 1 284 ? -6.895 19.624 8.214 1.00 91.50 284 ASP A CA 1
ATOM 2268 C C . ASP A 1 284 ? -7.258 18.783 6.978 1.00 91.50 284 ASP A C 1
ATOM 2270 O O . ASP A 1 284 ? -6.770 19.042 5.875 1.00 91.50 284 ASP A O 1
ATOM 2274 N N . PHE A 1 285 ? -8.113 17.767 7.136 1.00 92.44 285 PHE A N 1
ATOM 2275 C CA . PHE A 1 285 ? -8.484 16.846 6.070 1.00 92.44 285 PHE A CA 1
ATOM 2276 C C . PHE A 1 285 ? -9.999 16.639 6.029 1.00 92.44 285 PHE A C 1
ATOM 2278 O O . PHE A 1 285 ? -10.587 16.171 6.992 1.00 92.44 285 PHE A O 1
ATOM 2285 N N . THR A 1 286 ? -10.629 16.957 4.895 1.00 94.38 286 THR A N 1
ATOM 2286 C CA . THR A 1 286 ? -12.100 16.950 4.739 1.00 94.38 286 THR A CA 1
ATOM 2287 C C . THR A 1 286 ? -12.593 16.099 3.568 1.00 94.38 286 THR A C 1
ATOM 2289 O O . THR A 1 286 ? -13.791 15.947 3.364 1.00 94.38 286 THR A O 1
ATOM 2292 N N . THR A 1 287 ? -11.688 15.556 2.749 1.00 95.38 287 THR A N 1
ATOM 2293 C CA . THR A 1 287 ? -12.068 14.792 1.552 1.00 95.38 287 THR A CA 1
ATOM 2294 C C . THR A 1 287 ? -12.445 13.366 1.923 1.00 95.38 287 THR A C 1
ATOM 2296 O O . THR A 1 287 ? -11.632 12.632 2.479 1.00 95.38 287 THR A O 1
ATOM 2299 N N . SER A 1 288 ? -13.650 12.933 1.563 1.00 96.69 288 SER A N 1
ATOM 2300 C CA . SER A 1 288 ? -14.114 11.579 1.880 1.00 96.69 288 SER A CA 1
ATOM 2301 C C . SER A 1 288 ? -13.256 10.493 1.210 1.00 96.69 288 SER A C 1
ATOM 2303 O O . SER A 1 288 ? -12.649 10.699 0.150 1.00 96.69 288 SER A O 1
ATOM 2305 N N . LEU A 1 289 ? -13.253 9.278 1.771 1.00 96.88 289 LEU A N 1
ATOM 2306 C CA . LEU A 1 289 ? -12.621 8.115 1.137 1.00 96.88 289 LEU A CA 1
ATOM 2307 C C . LEU A 1 289 ? -13.188 7.859 -0.269 1.00 96.88 289 LEU A C 1
ATOM 2309 O O . LEU A 1 289 ? -12.436 7.550 -1.189 1.00 96.88 289 LEU A O 1
ATOM 2313 N N . SER A 1 290 ? -14.500 8.025 -0.460 1.00 97.06 290 SER A N 1
ATOM 2314 C CA . SER A 1 290 ? -15.164 7.853 -1.758 1.00 97.06 290 SER A CA 1
ATOM 2315 C C . SER A 1 290 ? -14.669 8.833 -2.822 1.00 97.06 290 SER A C 1
ATOM 2317 O O . SER A 1 290 ? -14.406 8.427 -3.954 1.00 97.06 290 SER A O 1
ATOM 2319 N N . GLU A 1 291 ? -14.508 10.107 -2.469 1.00 96.62 291 GLU A N 1
ATOM 2320 C CA . GLU A 1 291 ? -13.975 11.124 -3.383 1.00 96.62 291 GLU A CA 1
ATOM 2321 C C . GLU A 1 291 ? -12.488 10.913 -3.643 1.00 96.62 291 GLU A C 1
ATOM 2323 O O . GLU A 1 291 ? -12.028 11.091 -4.768 1.00 96.62 291 GLU A O 1
ATOM 2328 N N . THR A 1 292 ? -11.737 10.483 -2.627 1.00 97.25 292 THR A N 1
ATOM 2329 C CA . THR A 1 292 ? -10.317 10.155 -2.781 1.00 97.25 292 THR A CA 1
ATOM 2330 C C . THR A 1 292 ? -10.131 9.007 -3.773 1.00 97.25 292 THR A C 1
ATOM 2332 O O . THR A 1 292 ? -9.324 9.122 -4.693 1.00 97.25 292 THR A O 1
ATOM 2335 N N . VAL A 1 293 ? -10.918 7.936 -3.643 1.00 97.88 293 VAL A N 1
ATOM 2336 C CA . VAL A 1 293 ? -10.938 6.797 -4.575 1.00 97.88 293 VAL A CA 1
ATOM 2337 C C . VAL A 1 293 ? -11.239 7.252 -6.001 1.00 97.88 293 VAL A C 1
ATOM 2339 O O . VAL A 1 293 ? -10.512 6.907 -6.932 1.00 97.88 293 VAL A O 1
ATOM 2342 N N . ASP A 1 294 ? -12.286 8.055 -6.176 1.00 97.19 294 ASP A N 1
ATOM 2343 C CA . ASP A 1 294 ? -12.655 8.582 -7.484 1.00 97.19 294 ASP A CA 1
ATOM 2344 C C . ASP A 1 294 ? -11.542 9.463 -8.080 1.00 97.19 294 ASP A C 1
ATOM 2346 O O . ASP A 1 294 ? -11.146 9.269 -9.228 1.00 97.19 294 ASP A O 1
ATOM 2350 N N . SER A 1 295 ? -10.964 10.357 -7.277 1.00 96.88 295 SER A N 1
ATOM 2351 C CA . SER A 1 295 ? -9.868 11.249 -7.666 1.00 96.88 295 SER A CA 1
ATOM 2352 C C . SER A 1 295 ? -8.611 10.489 -8.097 1.00 96.88 295 SER A C 1
ATOM 2354 O O . SER A 1 295 ? -8.009 10.832 -9.118 1.00 96.88 295 SER A O 1
ATOM 2356 N N . VAL A 1 296 ? -8.241 9.424 -7.376 1.00 97.06 296 VAL A N 1
ATOM 2357 C CA . VAL A 1 296 ? -7.124 8.531 -7.731 1.00 97.06 296 VAL A CA 1
ATOM 2358 C C . VAL A 1 296 ? -7.356 7.896 -9.098 1.00 97.06 296 VAL A C 1
ATOM 2360 O O . VAL A 1 296 ? -6.489 7.964 -9.971 1.00 97.06 296 VAL A O 1
ATOM 2363 N N . ILE A 1 297 ? -8.544 7.328 -9.324 1.00 97.50 297 ILE A N 1
ATOM 2364 C CA . ILE A 1 297 ? -8.868 6.683 -10.601 1.00 97.50 297 ILE A CA 1
ATOM 2365 C C . ILE A 1 297 ? -8.905 7.717 -11.736 1.00 97.50 297 ILE A C 1
ATOM 2367 O O . ILE A 1 297 ? -8.434 7.441 -12.838 1.00 97.50 297 ILE A O 1
ATOM 2371 N N . GLN A 1 298 ? -9.407 8.929 -11.488 1.00 95.38 298 GLN A N 1
ATOM 2372 C CA . GLN A 1 298 ? -9.431 9.996 -12.490 1.00 95.38 298 GLN A CA 1
ATOM 2373 C C . GLN A 1 298 ? -8.044 10.575 -12.818 1.00 95.38 298 GLN A C 1
ATOM 2375 O O . GLN A 1 298 ? -7.880 11.143 -13.898 1.00 95.38 298 GLN A O 1
ATOM 2380 N N . GLN A 1 299 ? -7.046 10.425 -11.944 1.00 93.31 299 GLN A N 1
ATOM 2381 C CA . GLN A 1 299 ? -5.653 10.799 -12.228 1.00 93.31 299 GLN A CA 1
ATOM 2382 C C . GLN A 1 299 ? -4.913 9.730 -13.047 1.00 93.31 299 GLN A C 1
ATOM 2384 O O . GLN A 1 299 ? -3.961 10.056 -13.754 1.00 93.31 299 GLN A O 1
ATOM 2389 N N . CYS A 1 300 ? -5.381 8.478 -13.020 1.00 89.75 300 CYS A N 1
ATOM 2390 C CA . CYS A 1 300 ? -4.790 7.384 -13.789 1.00 89.75 300 CYS A CA 1
ATOM 2391 C C . CYS A 1 300 ? -5.001 7.550 -15.314 1.00 89.75 300 CYS A C 1
ATOM 2393 O O . CYS A 1 300 ? -5.923 8.261 -15.745 1.00 89.75 300 CYS A O 1
ATOM 2395 N N . PRO A 1 301 ? -4.197 6.870 -16.155 1.00 85.69 301 PRO A N 1
ATOM 2396 C CA . PRO A 1 301 ? -4.422 6.775 -17.601 1.00 85.69 301 PRO A CA 1
ATOM 2397 C C . PRO A 1 301 ? -5.853 6.328 -17.954 1.00 85.69 301 PRO A C 1
ATOM 2399 O O . PRO A 1 301 ? -6.484 5.585 -17.206 1.00 85.69 301 PRO A O 1
ATOM 2402 N N . ILE A 1 302 ? -6.408 6.849 -19.056 1.00 85.75 302 ILE A N 1
ATOM 2403 C CA . ILE A 1 302 ? -7.844 6.728 -19.395 1.00 85.75 302 ILE A CA 1
ATOM 2404 C C . ILE A 1 302 ? -8.265 5.275 -19.662 1.00 85.75 302 ILE A C 1
ATOM 2406 O O . ILE A 1 302 ? -9.372 4.874 -19.300 1.00 85.75 302 ILE A O 1
ATOM 2410 N N . ASP A 1 303 ? -7.386 4.509 -20.292 1.00 87.69 303 ASP A N 1
ATOM 2411 C CA . ASP A 1 303 ? -7.551 3.106 -20.671 1.00 87.69 303 ASP A CA 1
ATOM 2412 C C . ASP A 1 303 ? -7.770 2.177 -19.470 1.00 87.69 303 ASP A C 1
ATOM 2414 O O . ASP A 1 303 ? -8.621 1.292 -19.537 1.00 87.69 303 ASP A O 1
ATOM 2418 N N . VAL A 1 304 ? -7.097 2.424 -18.344 1.00 89.69 304 VAL A N 1
ATOM 2419 C CA . VAL A 1 304 ? -7.202 1.564 -17.151 1.00 89.69 304 VAL A CA 1
ATOM 2420 C C . VAL A 1 304 ? -8.353 1.934 -16.210 1.00 89.69 304 VAL A C 1
ATOM 2422 O O . VAL A 1 304 ? -8.764 1.116 -15.387 1.00 89.69 304 VAL A O 1
ATOM 2425 N N . ARG A 1 305 ? -8.930 3.143 -16.313 1.00 94.00 305 ARG A N 1
ATOM 2426 C CA . ARG A 1 305 ? -9.886 3.664 -15.305 1.00 94.00 305 ARG A CA 1
ATOM 2427 C C . ARG A 1 305 ? -11.094 2.765 -15.077 1.00 94.00 305 ARG A C 1
ATOM 2429 O O . ARG A 1 305 ? -11.519 2.596 -13.940 1.00 94.00 305 ARG A O 1
ATOM 2436 N N . ARG A 1 306 ? -11.672 2.213 -16.148 1.00 93.69 306 ARG A N 1
ATOM 2437 C CA . ARG A 1 306 ? -12.853 1.337 -16.042 1.00 93.69 306 ARG A CA 1
ATOM 2438 C C . ARG A 1 306 ? -12.524 0.072 -15.257 1.00 93.69 306 ARG A C 1
ATOM 2440 O O . ARG A 1 306 ? -13.235 -0.242 -14.311 1.00 93.69 306 ARG A O 1
ATOM 2447 N N . SER A 1 307 ? -11.398 -0.562 -15.572 1.00 92.56 307 SER A N 1
ATOM 2448 C CA . SER A 1 307 ? -10.909 -1.737 -14.852 1.00 92.56 307 SER A CA 1
ATOM 2449 C C . SER A 1 307 ? -10.625 -1.438 -13.377 1.00 92.56 307 SER A C 1
ATOM 2451 O O . SER A 1 307 ? -10.917 -2.272 -12.524 1.00 92.56 307 SER A O 1
ATOM 2453 N N . LEU A 1 308 ? -10.133 -0.235 -13.053 1.00 95.25 308 LEU A N 1
ATOM 2454 C CA . LEU A 1 308 ? -9.935 0.191 -11.663 1.00 95.25 308 LEU A CA 1
ATOM 2455 C C . LEU A 1 308 ? -11.262 0.349 -10.897 1.00 95.25 308 LEU A C 1
ATOM 2457 O O . LEU A 1 308 ? -11.342 -0.084 -9.751 1.00 95.25 308 LEU A O 1
ATOM 2461 N N . TYR A 1 309 ? -12.312 0.916 -11.508 1.00 96.94 309 TYR A N 1
ATOM 2462 C CA . TYR A 1 309 ? -13.641 1.008 -10.875 1.00 96.94 309 TYR A CA 1
ATOM 2463 C C . TYR A 1 309 ? -14.306 -0.363 -10.685 1.00 96.94 309 TYR A C 1
ATOM 2465 O O . TYR A 1 309 ? -14.963 -0.598 -9.669 1.00 96.94 309 TYR A O 1
ATOM 2473 N N . GLU A 1 310 ? -14.135 -1.268 -11.648 1.00 94.31 310 GLU A N 1
ATOM 2474 C CA . GLU A 1 310 ? -14.693 -2.626 -11.623 1.00 94.31 310 GLU A CA 1
ATOM 2475 C C . GLU A 1 310 ? -13.947 -3.564 -10.652 1.00 94.31 310 GLU A C 1
ATOM 2477 O O . GLU A 1 310 ? -14.411 -4.673 -10.354 1.00 94.31 310 GLU A O 1
ATOM 2482 N N . ASN A 1 311 ? -12.782 -3.143 -10.152 1.00 94.38 311 ASN A N 1
ATOM 2483 C CA . ASN A 1 311 ? -11.940 -3.933 -9.265 1.00 94.38 311 ASN A CA 1
ATOM 2484 C C . ASN A 1 311 ? -11.330 -3.098 -8.130 1.00 94.38 311 ASN A C 1
ATOM 2486 O O . ASN A 1 311 ? -10.119 -2.878 -8.090 1.00 94.38 311 ASN A O 1
ATOM 2490 N N . ILE A 1 312 ? -12.167 -2.658 -7.190 1.00 96.44 312 ILE A N 1
ATOM 2491 C CA . ILE A 1 312 ? -11.708 -1.994 -5.966 1.00 96.44 312 ILE A CA 1
ATOM 2492 C C . ILE A 1 312 ? -11.579 -3.047 -4.858 1.00 96.44 312 ILE A C 1
ATOM 2494 O O . ILE A 1 312 ? -12.587 -3.547 -4.364 1.00 96.44 312 ILE A O 1
ATOM 2498 N N . VAL A 1 313 ? -10.362 -3.395 -4.450 1.00 95.44 313 VAL A N 1
ATOM 2499 C CA . VAL A 1 313 ? -10.084 -4.420 -3.431 1.00 95.44 313 VAL A CA 1
ATOM 2500 C C . VAL A 1 313 ? -9.820 -3.778 -2.076 1.00 95.44 313 VAL A C 1
ATOM 2502 O O . VAL A 1 313 ? -9.021 -2.851 -1.959 1.00 95.44 313 VAL A O 1
ATOM 2505 N N . LEU A 1 314 ? -10.473 -4.297 -1.035 1.00 95.88 314 LEU A N 1
ATOM 2506 C CA . LEU A 1 314 ? -10.240 -3.879 0.345 1.00 95.88 314 LEU A CA 1
ATOM 2507 C C . LEU A 1 314 ? -9.150 -4.728 1.009 1.00 95.88 314 LEU A C 1
ATOM 2509 O O . LEU A 1 314 ? -9.179 -5.956 0.925 1.00 95.88 314 LEU A O 1
ATOM 2513 N N . SER A 1 315 ? -8.240 -4.069 1.723 1.00 94.50 315 SER A N 1
ATOM 2514 C CA . SER A 1 315 ? -7.173 -4.669 2.527 1.00 94.50 315 SER A CA 1
ATOM 2515 C C . SER A 1 315 ? -7.062 -3.978 3.887 1.00 94.50 315 SER A C 1
ATOM 2517 O O . SER A 1 315 ? -7.339 -2.787 4.030 1.00 94.50 315 SER A O 1
ATOM 2519 N N . GLY A 1 316 ? -6.650 -4.734 4.901 1.00 91.94 316 GLY A N 1
ATOM 2520 C CA . GLY A 1 316 ? -6.315 -4.209 6.220 1.00 91.94 316 GLY A CA 1
ATOM 2521 C C . GLY A 1 316 ? -7.485 -4.217 7.204 1.00 91.94 316 GLY A C 1
ATOM 2522 O O . GLY A 1 316 ? -8.661 -4.161 6.842 1.00 91.94 316 GLY A O 1
ATOM 2523 N N . GLY A 1 317 ? -7.158 -4.309 8.495 1.00 92.00 317 GLY A N 1
ATOM 2524 C CA . GLY A 1 317 ? -8.139 -4.508 9.567 1.00 92.00 317 GLY A CA 1
ATOM 2525 C C . GLY A 1 317 ? -9.193 -3.402 9.684 1.00 92.00 317 GLY A C 1
ATOM 2526 O O . GLY A 1 317 ? -10.329 -3.693 10.047 1.00 92.00 317 GLY A O 1
ATOM 2527 N N . SER A 1 318 ? -8.869 -2.160 9.322 1.00 95.06 318 SER A N 1
ATOM 2528 C CA . SER A 1 318 ? -9.801 -1.028 9.429 1.00 95.06 318 SER A CA 1
ATOM 2529 C C . SER A 1 318 ? -10.832 -0.987 8.298 1.00 95.06 318 SER A C 1
ATOM 2531 O O . SER A 1 318 ? -11.799 -0.239 8.378 1.00 95.06 318 SER A O 1
ATOM 2533 N N . THR A 1 319 ? -10.694 -1.834 7.274 1.00 96.06 319 THR A N 1
ATOM 2534 C CA . THR A 1 319 ? -11.735 -2.026 6.249 1.00 96.06 319 THR A CA 1
ATOM 2535 C C . THR A 1 319 ? -12.772 -3.090 6.642 1.00 96.06 319 THR A C 1
ATOM 2537 O O . THR A 1 319 ? -13.768 -3.264 5.941 1.00 96.06 319 THR A O 1
ATOM 2540 N N . MET A 1 320 ? -12.565 -3.803 7.761 1.00 95.31 320 MET A N 1
ATOM 2541 C CA . MET A 1 320 ? -13.411 -4.921 8.213 1.00 95.31 320 MET A CA 1
ATOM 2542 C C . MET A 1 320 ? -14.736 -4.491 8.857 1.00 95.31 320 MET A C 1
ATOM 2544 O O . MET A 1 320 ? -15.526 -5.352 9.246 1.00 95.31 320 MET A O 1
ATOM 2548 N N . PHE A 1 321 ? -15.005 -3.188 8.991 1.00 96.12 321 PHE A N 1
ATOM 2549 C CA . PHE A 1 321 ? -16.274 -2.726 9.548 1.00 96.12 321 PHE A CA 1
ATOM 2550 C C . PHE A 1 321 ? -17.459 -3.250 8.734 1.00 96.12 321 PHE A C 1
ATOM 2552 O O . PHE A 1 321 ? -17.468 -3.237 7.497 1.00 96.12 321 PHE A O 1
ATOM 2559 N N . ASN A 1 322 ? -18.511 -3.663 9.440 1.00 95.69 322 ASN A N 1
ATOM 2560 C CA . ASN A 1 322 ? -19.738 -4.108 8.795 1.00 95.69 322 ASN A CA 1
ATOM 2561 C C . ASN A 1 322 ? -20.274 -3.013 7.864 1.00 95.69 322 ASN A C 1
ATOM 2563 O O . ASN A 1 322 ? -20.359 -1.849 8.245 1.00 95.69 322 ASN A O 1
ATOM 2567 N N . HIS A 1 323 ? -20.640 -3.410 6.643 1.00 96.19 323 HIS A N 1
ATOM 2568 C CA . HIS A 1 323 ? -21.161 -2.540 5.579 1.00 96.19 323 HIS A CA 1
ATOM 2569 C C . HIS A 1 323 ? -20.183 -1.521 4.970 1.00 96.19 323 HIS A C 1
ATOM 2571 O O . HIS A 1 323 ? -20.600 -0.775 4.083 1.00 96.19 323 HIS A O 1
ATOM 2577 N N . PHE A 1 324 ? -18.896 -1.543 5.336 1.00 97.31 324 PHE A N 1
ATOM 2578 C CA . PHE A 1 324 ? -17.881 -0.646 4.771 1.00 97.31 324 PHE A CA 1
ATOM 2579 C C . PHE A 1 324 ? -17.818 -0.710 3.237 1.00 97.31 324 PHE A C 1
ATOM 2581 O O . PHE A 1 324 ? -17.964 0.310 2.564 1.00 97.31 324 PHE A O 1
ATOM 2588 N N . SER A 1 325 ? -17.714 -1.917 2.669 1.00 95.94 325 SER A N 1
ATOM 2589 C CA . SER A 1 325 ? -17.677 -2.134 1.213 1.00 95.94 325 SER A CA 1
ATOM 2590 C C . SER A 1 325 ? -18.925 -1.613 0.497 1.00 95.94 325 SER A C 1
ATOM 2592 O O . SER A 1 325 ? -18.825 -0.939 -0.526 1.00 95.94 325 SER A O 1
ATOM 2594 N N . LYS A 1 326 ? -20.112 -1.876 1.059 1.00 96.56 326 LYS A N 1
ATOM 2595 C CA . LYS A 1 326 ? -21.397 -1.448 0.486 1.00 96.56 326 LYS A CA 1
ATOM 2596 C C . LYS A 1 326 ? -21.539 0.073 0.486 1.00 96.56 326 LYS A C 1
ATOM 2598 O O . LYS A 1 326 ? -22.002 0.631 -0.509 1.00 96.56 326 LYS A O 1
ATOM 2603 N N . ARG A 1 327 ? -21.151 0.735 1.584 1.00 97.44 327 ARG A N 1
ATOM 2604 C CA . ARG A 1 327 ? -21.149 2.202 1.695 1.00 97.44 327 ARG A CA 1
ATOM 2605 C C . ARG A 1 327 ? -20.210 2.810 0.660 1.00 97.44 327 ARG A C 1
ATOM 2607 O O . ARG A 1 327 ? -20.641 3.660 -0.113 1.00 97.44 327 ARG A O 1
ATOM 2614 N N . LEU A 1 328 ? -18.978 2.311 0.596 1.00 97.81 328 LEU A N 1
ATOM 2615 C CA . LEU A 1 328 ? -17.971 2.795 -0.338 1.00 97.81 328 LEU A CA 1
ATOM 2616 C C . LEU A 1 328 ? -18.406 2.629 -1.799 1.00 97.81 328 LEU A C 1
ATOM 2618 O O . LEU A 1 328 ? -18.357 3.590 -2.559 1.00 97.81 328 LEU A O 1
ATOM 2622 N N . GLN A 1 329 ? -18.908 1.451 -2.183 1.00 97.94 329 GLN A N 1
ATOM 2623 C CA . GLN A 1 329 ? -19.387 1.204 -3.546 1.00 97.94 329 GLN A CA 1
ATOM 2624 C C . GLN A 1 329 ? -20.527 2.148 -3.931 1.00 97.94 329 GLN A C 1
ATOM 2626 O O . GLN A 1 329 ? -20.522 2.712 -5.024 1.00 97.94 329 GLN A O 1
ATOM 2631 N N . ARG A 1 330 ? -21.505 2.327 -3.035 1.00 97.44 330 ARG A N 1
ATOM 2632 C CA . ARG A 1 330 ? -22.649 3.219 -3.254 1.00 97.44 330 ARG A CA 1
ATOM 2633 C C . ARG A 1 330 ? -22.198 4.662 -3.463 1.00 97.44 330 ARG A C 1
ATOM 2635 O O . ARG A 1 330 ? -22.692 5.319 -4.378 1.00 97.44 330 ARG A O 1
ATOM 2642 N N . ASP A 1 331 ? -21.296 5.147 -2.619 1.00 97.44 331 ASP A N 1
ATOM 2643 C CA . ASP A 1 331 ? -20.882 6.547 -2.626 1.00 97.44 331 ASP A CA 1
ATOM 2644 C C . ASP A 1 331 ? -19.953 6.842 -3.816 1.00 97.44 331 ASP A C 1
ATOM 2646 O O . ASP A 1 331 ? -20.195 7.806 -4.539 1.00 97.44 331 ASP A O 1
ATOM 2650 N N . VAL A 1 332 ? -18.997 5.956 -4.133 1.00 97.62 332 VAL A N 1
ATOM 2651 C CA . VAL A 1 332 ? -18.165 6.064 -5.352 1.00 97.62 332 VAL A CA 1
ATOM 2652 C C . VAL A 1 332 ? -19.030 6.001 -6.613 1.00 97.62 332 VAL A C 1
ATOM 2654 O O . VAL A 1 332 ? -18.855 6.804 -7.532 1.00 97.62 332 VAL A O 1
ATOM 2657 N N . LYS A 1 333 ? -20.015 5.091 -6.659 1.00 96.81 333 LYS A N 1
ATOM 2658 C CA . LYS A 1 333 ? -20.961 5.017 -7.778 1.00 96.81 333 LYS A CA 1
ATOM 2659 C C . LYS A 1 333 ? -21.757 6.310 -7.932 1.00 96.81 333 LYS A C 1
ATOM 2661 O O . LYS A 1 333 ? -21.897 6.795 -9.049 1.00 96.81 333 LYS A O 1
ATOM 2666 N N . ARG A 1 334 ? -22.233 6.895 -6.829 1.00 96.25 334 ARG A N 1
ATOM 2667 C CA . ARG A 1 334 ? -22.960 8.171 -6.845 1.00 96.25 334 ARG A CA 1
ATOM 2668 C C . ARG A 1 334 ? -22.102 9.303 -7.416 1.00 96.25 334 ARG A C 1
ATOM 2670 O O . ARG A 1 334 ? -22.594 10.021 -8.281 1.00 96.25 334 ARG A O 1
ATOM 2677 N N . VAL A 1 335 ? -20.847 9.430 -6.980 1.00 95.38 335 VAL A N 1
ATOM 2678 C CA . VAL A 1 335 ? -19.903 10.444 -7.493 1.00 95.38 335 VAL A CA 1
ATOM 2679 C C . VAL A 1 335 ? -19.677 10.265 -8.998 1.00 95.38 335 VAL A C 1
ATOM 2681 O O . VAL A 1 335 ? -19.783 11.219 -9.772 1.00 95.38 335 VAL A O 1
ATOM 2684 N N . SER A 1 336 ? -19.437 9.027 -9.435 1.00 94.25 336 SER A N 1
ATOM 2685 C CA . SER A 1 336 ? -19.218 8.708 -10.847 1.00 94.25 336 SER A CA 1
ATOM 2686 C C . SER A 1 336 ? -20.458 8.987 -11.708 1.00 94.25 336 SER A C 1
ATOM 2688 O O . SER A 1 336 ? -20.364 9.688 -12.717 1.00 94.25 336 SER A O 1
ATOM 2690 N N . ASP A 1 337 ? -21.637 8.522 -11.285 1.00 94.38 337 ASP A N 1
ATOM 2691 C CA . ASP A 1 337 ? -22.898 8.713 -12.008 1.00 94.38 337 ASP A CA 1
ATOM 2692 C C . ASP A 1 337 ? -23.271 10.206 -12.106 1.00 94.38 337 ASP A C 1
ATOM 2694 O O . ASP A 1 337 ? -23.696 10.664 -13.168 1.00 94.38 337 ASP A O 1
ATOM 2698 N N . GLN A 1 338 ? -23.052 10.995 -11.044 1.00 93.56 338 GLN A N 1
ATOM 2699 C CA . GLN A 1 338 ? -23.256 12.451 -11.059 1.00 93.56 338 GLN A CA 1
ATOM 2700 C C . GLN A 1 338 ? -22.365 13.150 -12.095 1.00 93.56 338 GLN A C 1
ATOM 2702 O O . GLN A 1 338 ? -22.843 14.001 -12.849 1.00 93.56 338 GLN A O 1
ATOM 2707 N N . ARG A 1 339 ? -21.085 12.766 -12.189 1.00 92.88 339 ARG A N 1
ATOM 2708 C CA . ARG A 1 339 ? -20.163 13.306 -13.201 1.00 92.88 339 ARG A CA 1
ATOM 2709 C C . ARG A 1 339 ? -20.590 12.950 -14.629 1.00 92.88 339 ARG A C 1
ATOM 2711 O O . ARG A 1 339 ? -20.474 13.780 -15.536 1.00 92.88 339 ARG A O 1
ATOM 2718 N N . LEU A 1 340 ? -21.081 11.728 -14.845 1.00 91.06 340 LEU A N 1
ATOM 2719 C CA . LEU A 1 340 ? -21.583 11.290 -16.150 1.00 91.06 340 LEU A CA 1
ATOM 2720 C C . LEU A 1 340 ? -22.857 12.049 -16.550 1.00 91.06 340 LEU A C 1
ATOM 2722 O O . LEU A 1 340 ? -22.942 12.525 -17.682 1.00 91.06 340 LEU A O 1
ATOM 2726 N N . LEU A 1 341 ? -23.795 12.229 -15.614 1.00 91.00 341 LEU A N 1
ATOM 2727 C CA . LEU A 1 341 ? -25.019 13.017 -15.809 1.00 91.00 341 LEU A CA 1
ATOM 2728 C C . LEU A 1 341 ? -24.711 14.466 -16.197 1.00 91.00 341 LEU A C 1
ATOM 2730 O O . LEU A 1 341 ? -25.299 14.988 -17.143 1.00 91.00 341 LEU A O 1
ATOM 2734 N N . LEU A 1 342 ? -23.757 15.105 -15.512 1.00 90.62 342 LEU A N 1
ATOM 2735 C CA . LEU A 1 342 ? -23.344 16.472 -15.832 1.00 90.62 342 LEU A CA 1
ATOM 2736 C C . LEU A 1 342 ? -22.787 16.568 -17.261 1.00 90.62 342 LEU A C 1
ATOM 2738 O O . LEU A 1 342 ? -23.085 17.511 -17.990 1.00 90.62 342 LEU A O 1
ATOM 2742 N N . SER A 1 343 ? -22.018 15.566 -17.688 1.00 88.88 343 SER A N 1
ATOM 2743 C CA . SER A 1 343 ? -21.439 15.513 -19.034 1.00 88.88 343 SER A CA 1
ATOM 2744 C C . SER A 1 343 ? -22.510 15.345 -20.122 1.00 88.88 343 SER A C 1
ATOM 2746 O O . SER A 1 343 ? -22.422 15.980 -21.175 1.00 88.88 343 SER A O 1
ATOM 2748 N N . GLU A 1 344 ? -23.543 14.534 -19.871 1.00 90.00 344 GLU A N 1
ATOM 2749 C CA . GLU A 1 344 ? -24.695 14.364 -20.771 1.00 90.00 344 GLU A CA 1
ATOM 2750 C C . GLU A 1 344 ? -25.503 15.669 -20.902 1.00 90.00 344 GLU A C 1
ATOM 2752 O O . GLU A 1 344 ? -25.793 16.110 -22.021 1.00 90.00 344 GLU A O 1
ATOM 2757 N N . GLN A 1 345 ? -25.769 16.341 -19.774 1.00 90.25 345 GLN A N 1
ATOM 2758 C CA . GLN A 1 345 ? -26.465 17.631 -19.730 1.00 90.25 345 GLN A CA 1
ATOM 2759 C C . GLN A 1 345 ? -25.703 18.726 -20.490 1.00 90.25 345 GLN A C 1
ATOM 2761 O O . GLN A 1 345 ? -26.283 19.403 -21.340 1.00 90.25 345 GLN A O 1
ATOM 2766 N N . LEU A 1 346 ? -24.395 18.871 -20.242 1.00 89.62 346 LEU A N 1
ATOM 2767 C CA . LEU A 1 346 ? -23.548 19.870 -20.909 1.00 89.62 346 LEU A CA 1
ATOM 2768 C C . LEU A 1 346 ? -23.404 19.616 -22.416 1.00 89.62 346 LEU A C 1
ATOM 2770 O O . LEU A 1 346 ? -23.231 20.553 -23.192 1.00 89.62 346 LEU A O 1
ATOM 2774 N N . SER A 1 347 ? -23.525 18.359 -22.845 1.00 87.06 347 SER A N 1
ATOM 2775 C CA . SER A 1 347 ? -23.483 17.980 -24.261 1.00 87.06 347 SER A CA 1
ATOM 2776 C C . SER A 1 347 ? -24.822 18.182 -24.984 1.00 87.06 347 SER A C 1
ATOM 2778 O O . SER A 1 347 ? -24.921 17.874 -26.175 1.00 87.06 347 SER A O 1
ATOM 2780 N N . GLY A 1 348 ? -25.873 18.636 -24.290 1.00 86.50 348 GLY A N 1
ATOM 2781 C CA . GLY A 1 348 ? -27.226 18.736 -24.842 1.00 86.50 348 GLY A CA 1
ATOM 2782 C C . GLY A 1 348 ? -27.774 17.380 -25.296 1.00 86.50 348 GLY A C 1
ATOM 2783 O O . GLY A 1 348 ? -28.388 17.300 -26.359 1.00 86.50 348 GLY A O 1
ATOM 2784 N N . ASN A 1 349 ? -27.480 16.311 -24.544 1.00 83.31 349 ASN A N 1
ATOM 2785 C CA . ASN A 1 349 ? -27.829 14.915 -24.850 1.00 83.31 349 ASN A CA 1
ATOM 2786 C C . ASN A 1 349 ? -27.245 14.364 -26.168 1.00 83.31 349 ASN A C 1
ATOM 2788 O O . ASN A 1 349 ? -27.691 13.329 -26.661 1.00 83.31 349 ASN A O 1
ATOM 2792 N N . ARG A 1 350 ? -26.240 15.028 -26.759 1.00 80.31 350 ARG A N 1
ATOM 2793 C CA . ARG A 1 350 ? -25.580 14.558 -27.993 1.00 80.31 350 ARG A CA 1
ATOM 2794 C C . ARG A 1 350 ? -24.594 13.418 -27.750 1.00 80.31 350 ARG A C 1
ATOM 2796 O O . ARG A 1 350 ? -24.356 12.616 -28.646 1.00 80.31 350 ARG A O 1
ATOM 2803 N N . VAL A 1 351 ? -24.008 13.367 -26.555 1.00 81.12 351 VAL A N 1
ATOM 2804 C CA . VAL A 1 351 ? -23.032 12.352 -26.150 1.00 81.12 351 VAL A CA 1
ATOM 2805 C C . VAL A 1 351 ? -23.572 11.652 -24.915 1.00 81.12 351 VAL A C 1
ATOM 2807 O O . VAL A 1 351 ? -23.747 12.282 -23.875 1.00 81.12 351 VAL A O 1
ATOM 2810 N N . LYS A 1 352 ? -23.823 10.346 -25.036 1.00 85.31 352 LYS A N 1
ATOM 2811 C CA . LYS A 1 352 ? -24.263 9.503 -23.926 1.00 85.31 352 LYS A CA 1
ATOM 2812 C C . LYS A 1 352 ? -23.103 8.618 -23.471 1.00 85.31 352 LYS A C 1
ATOM 2814 O O . LYS A 1 352 ? -22.782 7.648 -24.164 1.00 85.31 352 LYS A O 1
ATOM 2819 N N . PRO A 1 353 ? -22.429 8.943 -22.357 1.00 86.69 353 PRO A N 1
ATOM 2820 C CA . PRO A 1 353 ? -21.315 8.136 -21.895 1.00 86.69 353 PRO A CA 1
ATOM 2821 C C . PRO A 1 353 ? -21.813 6.769 -21.411 1.00 86.69 353 PRO A C 1
ATOM 2823 O O . PRO A 1 353 ? -22.855 6.657 -20.764 1.00 86.69 353 PRO A O 1
ATOM 2826 N N . LYS A 1 354 ? -21.058 5.706 -21.716 1.00 89.62 354 LYS A N 1
ATOM 2827 C CA . LYS A 1 354 ? -21.354 4.366 -21.190 1.00 89.62 354 LYS A CA 1
ATOM 2828 C C . LYS A 1 354 ? -21.256 4.403 -19.655 1.00 89.62 354 LYS A C 1
ATOM 2830 O O . LYS A 1 354 ? -20.217 4.873 -19.170 1.00 89.62 354 LYS A O 1
ATOM 2835 N N . PRO A 1 355 ? -22.251 3.868 -18.916 1.00 90.44 355 PRO A N 1
ATOM 2836 C CA . PRO A 1 355 ? -22.196 3.762 -17.461 1.00 90.44 355 PRO A CA 1
ATOM 2837 C C . PRO A 1 355 ? -20.883 3.142 -16.977 1.00 90.44 355 PRO A C 1
ATOM 2839 O O . PRO A 1 355 ? -20.258 2.340 -17.681 1.00 90.44 355 PRO A O 1
ATOM 2842 N N . ILE A 1 356 ? -20.434 3.574 -15.804 1.00 93.50 356 ILE A N 1
ATOM 2843 C CA . ILE A 1 356 ? -19.262 3.011 -15.139 1.00 93.50 356 ILE A CA 1
ATOM 2844 C C . ILE A 1 356 ? -19.771 2.036 -14.082 1.00 93.50 356 ILE A C 1
ATOM 2846 O O . ILE A 1 356 ? -20.536 2.415 -13.189 1.00 93.50 356 ILE A O 1
ATOM 2850 N N . ASP A 1 357 ? -19.344 0.786 -14.205 1.00 94.56 357 ASP A N 1
ATOM 2851 C CA . ASP A 1 357 ? -19.617 -0.240 -13.215 1.00 94.56 357 ASP A CA 1
ATOM 2852 C C . ASP A 1 357 ? -18.594 -0.104 -12.088 1.00 94.56 357 ASP A C 1
ATOM 2854 O O . ASP A 1 357 ? -17.386 -0.088 -12.313 1.00 94.56 357 ASP A O 1
ATOM 2858 N N . VAL A 1 358 ? -19.093 0.075 -10.866 1.00 96.75 358 VAL A N 1
ATOM 2859 C CA . VAL A 1 358 ? -18.267 0.221 -9.665 1.00 96.75 358 VAL A CA 1
ATOM 2860 C C . VAL A 1 358 ? -18.486 -1.002 -8.799 1.00 96.75 358 VAL A C 1
ATOM 2862 O O . VAL A 1 358 ? -19.622 -1.288 -8.408 1.00 96.75 358 VAL A O 1
ATOM 2865 N N . ASN A 1 359 ? -17.405 -1.702 -8.480 1.00 95.75 359 ASN A N 1
ATOM 2866 C CA . ASN A 1 359 ? -17.454 -2.943 -7.727 1.00 95.75 359 ASN A CA 1
ATOM 2867 C C . ASN A 1 359 ? -16.365 -2.957 -6.651 1.00 95.75 359 ASN A C 1
ATOM 2869 O O . ASN A 1 359 ? -15.171 -2.957 -6.955 1.00 95.75 359 ASN A O 1
ATOM 2873 N N . VAL A 1 360 ? -16.803 -2.964 -5.389 1.00 96.06 360 VAL A N 1
ATOM 2874 C CA . VAL A 1 360 ? -15.925 -3.023 -4.217 1.00 96.06 360 VAL A CA 1
ATOM 2875 C C . VAL A 1 360 ? -15.944 -4.432 -3.647 1.00 96.06 360 VAL A C 1
ATOM 2877 O O . VAL A 1 360 ? -16.979 -4.951 -3.228 1.00 96.06 360 VAL A O 1
ATOM 2880 N N . ILE A 1 361 ? -14.771 -5.043 -3.594 1.00 92.50 361 ILE A N 1
ATOM 2881 C CA . ILE A 1 361 ? -14.580 -6.440 -3.246 1.00 92.50 361 ILE A CA 1
ATOM 2882 C C . ILE A 1 361 ? -14.202 -6.532 -1.782 1.00 92.50 361 ILE A C 1
ATOM 2884 O O . ILE A 1 361 ? -13.140 -6.082 -1.351 1.00 92.50 361 ILE A O 1
ATOM 2888 N N . SER A 1 362 ? -15.089 -7.169 -1.029 1.00 90.69 362 SER A N 1
ATOM 2889 C CA . SER A 1 362 ? -14.802 -7.658 0.311 1.00 90.69 362 SER A CA 1
ATOM 2890 C C . SER A 1 362 ? -14.658 -9.173 0.261 1.00 90.69 362 SER A C 1
ATOM 2892 O O . SER A 1 362 ? -15.391 -9.852 -0.460 1.00 90.69 362 SER A O 1
ATOM 2894 N N . HIS A 1 363 ? -13.699 -9.700 1.013 1.00 88.25 363 HIS A N 1
ATOM 2895 C CA . HIS A 1 363 ? -13.342 -11.115 1.012 1.00 88.25 363 HIS A CA 1
ATOM 2896 C C . HIS A 1 363 ? -12.935 -11.562 2.417 1.00 88.25 363 HIS A C 1
ATOM 2898 O O . HIS A 1 363 ? -12.600 -10.742 3.268 1.00 88.25 363 HIS A O 1
ATOM 2904 N N . LYS A 1 364 ? -12.970 -12.872 2.683 1.00 87.38 364 LYS A N 1
ATOM 2905 C CA . LYS A 1 364 ? -12.743 -13.410 4.038 1.00 87.38 364 LYS A CA 1
ATOM 2906 C C . LYS A 1 364 ? -11.333 -13.133 4.574 1.00 87.38 364 LYS A C 1
ATOM 2908 O O . LYS A 1 364 ? -11.182 -12.917 5.770 1.00 87.38 364 LYS A O 1
ATOM 2913 N N . MET A 1 365 ? -10.337 -13.068 3.688 1.00 88.25 365 MET A N 1
ATOM 2914 C CA . MET A 1 365 ? -8.928 -12.858 4.051 1.00 88.25 365 MET A CA 1
ATOM 2915 C C . MET A 1 365 ? -8.552 -11.380 4.220 1.00 88.25 365 MET A C 1
ATOM 2917 O O . MET A 1 365 ? -7.401 -11.067 4.494 1.00 88.25 365 MET A O 1
ATOM 2921 N N . GLN A 1 366 ? -9.513 -10.458 4.105 1.00 90.25 366 GLN A N 1
ATOM 2922 C CA . GLN A 1 366 ? -9.300 -9.006 4.092 1.00 90.25 366 GLN A CA 1
ATOM 2923 C C . GLN A 1 366 ? -8.470 -8.472 5.270 1.00 90.25 366 GLN A C 1
ATOM 2925 O O . GLN A 1 366 ? -7.642 -7.581 5.083 1.00 90.25 366 GLN A O 1
ATOM 2930 N N . ARG A 1 367 ? -8.622 -9.055 6.468 1.00 90.81 367 ARG A N 1
ATOM 2931 C CA . ARG A 1 367 ? -7.868 -8.661 7.672 1.00 90.81 367 ARG A CA 1
ATOM 2932 C C . ARG A 1 367 ? -6.350 -8.803 7.506 1.00 90.81 367 ARG A C 1
ATOM 2934 O O . ARG A 1 367 ? -5.605 -8.007 8.075 1.00 90.81 367 ARG A O 1
ATOM 2941 N N . TYR A 1 368 ? -5.907 -9.814 6.768 1.00 93.00 368 TYR A N 1
ATOM 2942 C CA . TYR A 1 368 ? -4.500 -10.151 6.553 1.00 93.00 368 TYR A CA 1
ATOM 2943 C C . TYR A 1 368 ? -4.217 -10.406 5.063 1.00 93.00 368 TYR A C 1
ATOM 2945 O O . TYR A 1 368 ? -3.357 -11.213 4.725 1.00 93.00 368 TYR A O 1
ATOM 2953 N N . ALA A 1 369 ? -4.927 -9.701 4.172 1.00 93.81 369 ALA A N 1
ATOM 2954 C CA . ALA A 1 369 ? -4.903 -9.935 2.726 1.00 93.81 369 ALA A CA 1
ATOM 2955 C C . ALA A 1 369 ? -3.482 -9.899 2.157 1.00 93.81 369 ALA A C 1
ATOM 2957 O O . ALA A 1 369 ? -3.098 -10.786 1.405 1.00 93.81 369 ALA A O 1
ATOM 2958 N N . VAL A 1 370 ? -2.679 -8.928 2.591 1.00 94.50 370 VAL A N 1
ATOM 2959 C CA . VAL A 1 370 ? -1.259 -8.820 2.240 1.00 94.50 370 VAL A CA 1
ATOM 2960 C C . VAL A 1 370 ? -0.499 -10.103 2.589 1.00 94.50 370 VAL A C 1
ATOM 2962 O O . VAL A 1 370 ? 0.125 -10.710 1.721 1.00 94.50 370 VAL A O 1
ATOM 2965 N N . TRP A 1 371 ? -0.576 -10.543 3.847 1.00 96.62 371 TRP A N 1
ATOM 2966 C CA . TRP A 1 371 ? 0.122 -11.743 4.306 1.00 96.62 371 TRP A CA 1
ATOM 2967 C C . TRP A 1 371 ? -0.371 -12.995 3.572 1.00 96.62 371 TRP A C 1
ATOM 2969 O O . TRP A 1 371 ? 0.432 -13.819 3.146 1.00 96.62 371 TRP A O 1
ATOM 2979 N N . PHE A 1 372 ? -1.684 -13.115 3.363 1.00 95.50 372 PHE A N 1
ATOM 2980 C CA . PHE A 1 372 ? -2.278 -14.245 2.654 1.00 95.50 372 PHE A CA 1
ATOM 2981 C C . PHE A 1 372 ? -1.842 -14.301 1.182 1.00 95.50 372 PHE A C 1
ATOM 2983 O O . PHE A 1 372 ? -1.435 -15.360 0.707 1.00 95.50 372 PHE A O 1
ATOM 2990 N N . GLY A 1 373 ? -1.841 -13.164 0.480 1.00 93.12 373 GLY A N 1
ATOM 2991 C CA . GLY A 1 373 ? -1.306 -13.060 -0.878 1.00 93.12 373 GLY A CA 1
ATOM 2992 C C . GLY A 1 373 ? 0.181 -13.415 -0.944 1.00 93.12 373 GLY A C 1
ATOM 2993 O O . GLY A 1 373 ? 0.601 -14.125 -1.855 1.00 93.12 373 GLY A O 1
ATOM 2994 N N . GLY A 1 374 ? 0.962 -13.006 0.062 1.00 94.00 374 GLY A N 1
ATOM 2995 C CA . GLY A 1 374 ? 2.363 -13.404 0.218 1.00 94.00 374 GLY A CA 1
ATOM 2996 C C . GLY A 1 374 ? 2.532 -14.910 0.438 1.00 94.00 374 GLY A C 1
ATOM 2997 O O . GLY A 1 374 ? 3.353 -15.534 -0.224 1.00 94.00 374 GLY A O 1
ATOM 2998 N N . SER A 1 375 ? 1.713 -15.517 1.302 1.00 95.69 375 SER A N 1
ATOM 2999 C CA . SER A 1 375 ? 1.695 -16.966 1.549 1.00 95.69 375 SER A CA 1
ATOM 3000 C C . SER A 1 375 ? 1.354 -17.758 0.287 1.00 95.69 375 SER A C 1
ATOM 3002 O O . SER A 1 375 ? 2.029 -18.742 -0.022 1.00 95.69 375 SER A O 1
ATOM 3004 N N . MET A 1 376 ? 0.359 -17.305 -0.484 1.00 91.56 376 MET A N 1
ATOM 3005 C CA . MET A 1 376 ? 0.013 -17.902 -1.775 1.00 91.56 376 MET A CA 1
ATOM 3006 C C . MET A 1 376 ? 1.169 -17.797 -2.770 1.00 91.56 376 MET A C 1
ATOM 3008 O O . MET A 1 376 ? 1.568 -18.812 -3.336 1.00 91.56 376 MET A O 1
ATOM 3012 N N . LEU A 1 377 ? 1.723 -16.594 -2.958 1.00 90.00 377 LEU A N 1
ATOM 3013 C CA . LEU A 1 377 ? 2.816 -16.350 -3.899 1.00 90.00 377 LEU A CA 1
ATOM 3014 C C . LEU A 1 377 ? 4.045 -17.187 -3.538 1.00 90.00 377 LEU A C 1
ATOM 3016 O O . LEU A 1 377 ? 4.564 -17.909 -4.383 1.00 90.00 377 LEU A O 1
ATOM 3020 N N . ALA A 1 378 ? 4.463 -17.160 -2.273 1.00 92.44 378 ALA A N 1
ATOM 3021 C CA . ALA A 1 378 ? 5.640 -17.871 -1.787 1.00 92.44 378 ALA A CA 1
ATOM 3022 C C . ALA A 1 378 ? 5.489 -19.404 -1.771 1.00 92.44 378 ALA A C 1
ATOM 3024 O O . ALA A 1 378 ? 6.473 -20.118 -1.592 1.00 92.44 378 ALA A O 1
ATOM 3025 N N . SER A 1 379 ? 4.274 -19.920 -1.990 1.00 91.62 379 SER A N 1
ATOM 3026 C CA . SER A 1 379 ? 4.021 -21.355 -2.181 1.00 91.62 379 SER A CA 1
ATOM 3027 C C . SER A 1 379 ? 4.242 -21.822 -3.621 1.00 91.62 379 SER A C 1
ATOM 3029 O O . SER A 1 379 ? 4.220 -23.025 -3.886 1.00 91.62 379 SER A O 1
ATOM 3031 N N . THR A 1 380 ? 4.409 -20.894 -4.565 1.00 86.81 380 THR A N 1
ATOM 3032 C CA . THR A 1 380 ? 4.569 -21.214 -5.986 1.00 86.81 380 THR A CA 1
ATOM 3033 C C . THR A 1 380 ? 6.032 -21.509 -6.342 1.00 86.81 380 THR A C 1
ATOM 3035 O O . THR A 1 380 ? 6.943 -20.931 -5.744 1.00 86.81 380 THR A O 1
ATOM 3038 N N . PRO A 1 381 ? 6.310 -22.388 -7.321 1.00 84.62 381 PRO A N 1
ATOM 3039 C CA . PRO A 1 381 ? 7.669 -22.592 -7.824 1.00 84.62 381 PRO A CA 1
ATOM 3040 C C . PRO A 1 381 ? 8.315 -21.313 -8.377 1.00 84.62 381 PRO A C 1
ATOM 3042 O O . PRO A 1 381 ? 9.526 -21.132 -8.245 1.00 84.62 381 PRO A O 1
ATOM 3045 N N . GLU A 1 382 ? 7.516 -20.427 -8.973 1.00 84.50 382 GLU A N 1
ATOM 3046 C CA . GLU A 1 382 ? 7.949 -19.171 -9.589 1.00 84.50 382 GLU A CA 1
ATOM 3047 C C . GLU A 1 382 ? 8.552 -18.209 -8.561 1.00 84.50 382 GLU A C 1
ATOM 3049 O O . GLU A 1 382 ? 9.521 -17.517 -8.870 1.00 84.50 382 GLU A O 1
ATOM 3054 N N . PHE A 1 383 ? 8.055 -18.213 -7.318 1.00 87.50 383 PHE A N 1
ATOM 3055 C CA . PHE A 1 383 ? 8.608 -17.402 -6.229 1.00 87.50 383 PHE A CA 1
ATOM 3056 C C . PHE A 1 383 ? 10.114 -17.615 -6.051 1.00 87.50 383 PHE A C 1
ATOM 3058 O O . PHE A 1 383 ? 10.877 -16.659 -5.936 1.00 87.50 383 PHE A O 1
ATOM 3065 N N . TYR A 1 384 ? 10.562 -18.868 -6.089 1.00 87.62 384 TYR A N 1
ATOM 3066 C CA . TYR A 1 384 ? 11.971 -19.195 -5.899 1.00 87.62 384 TYR A CA 1
ATOM 3067 C C . TYR A 1 384 ? 12.857 -18.822 -7.093 1.00 87.62 384 TYR A C 1
ATOM 3069 O O . TYR A 1 384 ? 14.076 -18.852 -6.954 1.00 87.62 384 TYR A O 1
ATOM 3077 N N . GLN A 1 385 ? 12.264 -18.507 -8.248 1.00 83.62 385 GLN A N 1
ATOM 3078 C CA . GLN A 1 385 ? 12.982 -18.016 -9.426 1.00 83.62 385 GLN A CA 1
ATOM 3079 C C . GLN A 1 385 ? 13.147 -16.493 -9.398 1.00 83.62 385 GLN A C 1
ATOM 3081 O O . GLN A 1 385 ? 14.097 -15.978 -9.976 1.00 83.62 385 GLN A O 1
ATOM 3086 N N . VAL A 1 386 ? 12.217 -15.778 -8.754 1.00 82.56 386 VAL A N 1
ATOM 3087 C CA . VAL A 1 386 ? 12.224 -14.307 -8.678 1.00 82.56 386 VAL A CA 1
ATOM 3088 C C . VAL A 1 386 ? 12.813 -13.766 -7.375 1.00 82.56 386 VAL A C 1
ATOM 3090 O O . VAL A 1 386 ? 13.143 -12.586 -7.307 1.00 82.56 386 VAL A O 1
ATOM 3093 N N . ALA A 1 387 ? 12.932 -14.596 -6.337 1.00 87.38 387 ALA A N 1
ATOM 3094 C CA . ALA A 1 387 ? 13.613 -14.232 -5.102 1.00 87.38 387 ALA A CA 1
ATOM 3095 C C . ALA A 1 387 ? 15.123 -14.086 -5.338 1.00 87.38 387 ALA A C 1
ATOM 3097 O O . ALA A 1 387 ? 15.749 -14.946 -5.957 1.00 87.38 387 ALA A O 1
ATOM 3098 N N . HIS A 1 388 ? 15.709 -13.022 -4.795 1.00 88.94 388 HIS A N 1
ATOM 3099 C CA . HIS A 1 388 ? 17.145 -12.779 -4.868 1.00 88.94 388 HIS A CA 1
ATOM 3100 C C . HIS A 1 388 ? 17.883 -13.748 -3.958 1.00 88.94 388 HIS A C 1
ATOM 3102 O O . HIS A 1 388 ? 17.481 -13.922 -2.807 1.00 88.94 388 HIS A O 1
ATOM 3108 N N . THR A 1 389 ? 18.959 -14.365 -4.442 1.00 92.62 389 THR A N 1
ATOM 3109 C CA . THR A 1 389 ? 19.736 -15.309 -3.626 1.00 92.62 389 THR A CA 1
ATOM 3110 C C . THR A 1 389 ? 20.868 -14.612 -2.878 1.00 92.62 389 THR A C 1
ATOM 3112 O O . THR A 1 389 ? 21.349 -13.547 -3.274 1.00 92.62 389 THR A O 1
ATOM 3115 N N . LYS A 1 390 ? 21.343 -15.243 -1.800 1.00 91.06 390 LYS A N 1
ATOM 3116 C CA . LYS A 1 390 ? 22.519 -14.759 -1.063 1.00 91.06 390 LYS A CA 1
ATOM 3117 C C . LYS A 1 390 ? 23.774 -14.711 -1.933 1.00 91.06 390 LYS A C 1
ATOM 3119 O O . LYS A 1 390 ? 24.580 -13.798 -1.797 1.00 91.06 390 LYS A O 1
ATOM 3124 N N . GLU A 1 391 ? 23.937 -15.681 -2.829 1.00 88.25 391 GLU A N 1
ATOM 3125 C CA . GLU A 1 391 ? 25.060 -15.722 -3.774 1.00 88.25 391 GLU A CA 1
ATOM 3126 C C . GLU A 1 391 ? 25.045 -14.486 -4.675 1.00 88.25 391 GLU A C 1
ATOM 3128 O O . GLU A 1 391 ? 26.042 -13.776 -4.779 1.00 88.25 391 GLU A O 1
ATOM 3133 N N . GLU A 1 392 ? 23.881 -14.159 -5.240 1.00 83.25 392 GLU A N 1
ATOM 3134 C CA . GLU A 1 392 ? 23.719 -12.958 -6.050 1.00 83.25 392 GLU A CA 1
ATOM 3135 C C . GLU A 1 392 ? 23.973 -11.672 -5.243 1.00 83.25 392 GLU A C 1
ATOM 3137 O O . GLU A 1 392 ? 24.585 -10.737 -5.764 1.00 83.25 392 GLU A O 1
ATOM 3142 N N . TYR A 1 393 ? 23.547 -11.627 -3.973 1.00 86.94 393 TYR A N 1
ATOM 3143 C CA . TYR A 1 393 ? 23.799 -10.502 -3.064 1.00 86.94 393 TYR A CA 1
ATOM 3144 C C . TYR A 1 393 ? 25.289 -10.303 -2.804 1.00 86.94 393 TYR A C 1
ATOM 3146 O O . TYR A 1 393 ? 25.785 -9.185 -2.912 1.00 86.94 393 TYR A O 1
ATOM 3154 N N . MET A 1 394 ? 26.027 -11.379 -2.539 1.00 83.19 394 MET A N 1
ATOM 3155 C CA . MET A 1 394 ? 27.470 -11.308 -2.301 1.00 83.19 394 MET A CA 1
ATOM 3156 C C . MET A 1 394 ? 28.251 -10.897 -3.559 1.00 83.19 394 MET A C 1
ATOM 3158 O O . MET A 1 394 ? 29.283 -10.238 -3.454 1.00 83.19 394 MET A O 1
ATOM 3162 N N . GLU A 1 395 ? 27.765 -11.250 -4.753 1.00 79.56 395 GLU A N 1
ATOM 3163 C CA . GLU A 1 395 ? 28.401 -10.868 -6.021 1.00 79.56 395 GLU A CA 1
ATOM 3164 C C . GLU A 1 395 ? 28.134 -9.413 -6.430 1.00 79.56 395 GLU A C 1
ATOM 3166 O O . GLU A 1 395 ? 29.026 -8.740 -6.952 1.00 79.56 395 GLU A O 1
ATOM 3171 N N . LYS A 1 396 ? 26.896 -8.935 -6.254 1.00 71.94 396 LYS A N 1
ATOM 3172 C CA . LYS A 1 396 ? 26.423 -7.649 -6.801 1.00 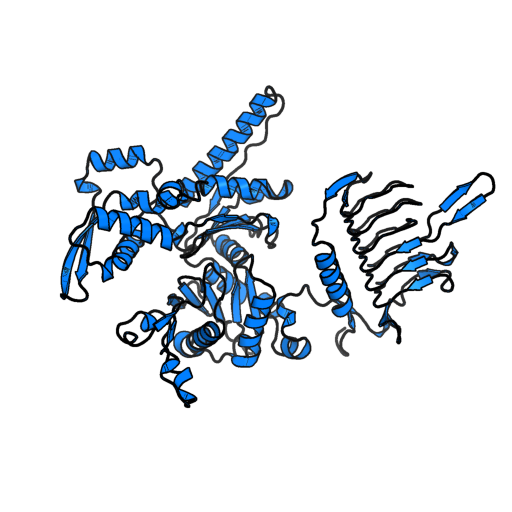71.94 396 LYS A CA 1
ATOM 3173 C C . LYS A 1 396 ? 26.243 -6.555 -5.737 1.00 71.94 396 LYS A C 1
ATOM 3175 O O . LYS A 1 396 ? 26.147 -5.381 -6.096 1.00 71.94 396 LYS A O 1
ATOM 3180 N N . GLY A 1 397 ? 26.239 -6.914 -4.453 1.00 73.56 397 GLY A N 1
ATOM 3181 C CA . GLY A 1 397 ? 26.016 -6.026 -3.308 1.00 73.56 397 GLY A CA 1
ATOM 3182 C C . GLY A 1 397 ? 24.542 -5.670 -3.062 1.00 73.56 397 GLY A C 1
ATOM 3183 O O . GLY A 1 397 ? 23.647 -6.051 -3.821 1.00 73.56 397 GLY A O 1
ATOM 3184 N N . ALA A 1 398 ? 24.293 -4.877 -2.011 1.00 60.50 398 ALA A N 1
ATOM 3185 C CA . ALA A 1 398 ? 22.949 -4.528 -1.525 1.00 60.50 398 ALA A CA 1
ATOM 3186 C C . ALA A 1 398 ? 22.043 -3.811 -2.540 1.00 60.50 398 ALA A C 1
ATOM 3188 O O . ALA A 1 398 ? 20.819 -3.899 -2.442 1.00 60.50 398 ALA A O 1
ATOM 3189 N N . LYS A 1 399 ? 22.631 -3.202 -3.577 1.00 58.09 399 LYS A N 1
ATOM 3190 C CA . LYS A 1 399 ? 21.913 -2.516 -4.661 1.00 58.09 399 LYS A CA 1
ATOM 3191 C C . LYS A 1 399 ? 21.004 -3.423 -5.485 1.00 58.09 399 LYS A C 1
ATOM 3193 O O . LYS A 1 399 ? 20.183 -2.912 -6.233 1.00 58.09 399 LYS A O 1
ATOM 3198 N N . MET A 1 400 ? 21.111 -4.748 -5.355 1.00 52.19 400 MET A N 1
ATOM 3199 C CA . MET A 1 400 ? 20.255 -5.696 -6.073 1.00 52.19 400 MET A CA 1
ATOM 3200 C C . MET A 1 400 ? 18.756 -5.555 -5.801 1.00 52.19 400 MET A C 1
ATOM 3202 O O . MET A 1 400 ? 17.960 -5.899 -6.672 1.00 52.19 400 MET A O 1
ATOM 3206 N N . SER A 1 401 ? 18.354 -5.068 -4.623 1.00 48.28 401 SER A N 1
ATOM 3207 C CA . SER A 1 401 ? 16.947 -5.023 -4.186 1.00 48.28 401 SER A CA 1
ATOM 3208 C C . SER A 1 401 ? 16.078 -4.004 -4.953 1.00 48.28 401 SER A C 1
ATOM 3210 O O . SER A 1 401 ? 14.899 -3.808 -4.645 1.00 48.28 401 SER A O 1
ATOM 3212 N N . LEU A 1 402 ? 16.649 -3.359 -5.975 1.00 48.56 402 LEU A N 1
ATOM 3213 C CA . LEU A 1 402 ? 16.092 -2.213 -6.698 1.00 48.56 402 LEU A CA 1
ATOM 3214 C C . LEU A 1 402 ? 15.857 -2.456 -8.180 1.00 48.56 402 LEU A C 1
ATOM 3216 O O . LEU A 1 402 ? 15.433 -1.551 -8.898 1.00 48.56 402 LEU A O 1
ATOM 3220 N N . GLU A 1 403 ? 16.183 -3.643 -8.672 1.00 45.09 403 GLU A N 1
ATOM 3221 C CA . GLU A 1 403 ? 16.711 -3.717 -10.020 1.00 45.09 403 GLU A CA 1
ATOM 3222 C C . GLU A 1 403 ? 15.818 -4.492 -10.982 1.00 45.09 403 GLU A C 1
ATOM 3224 O O . GLU A 1 403 ? 15.538 -5.677 -10.812 1.00 45.09 403 GLU A O 1
ATOM 3229 N N . LEU A 1 404 ? 15.450 -3.814 -12.075 1.00 45.22 404 LEU A N 1
ATOM 3230 C CA . LEU A 1 404 ? 15.083 -4.473 -13.323 1.00 45.22 404 LEU A CA 1
ATOM 3231 C C . LEU A 1 404 ? 16.152 -5.532 -13.671 1.00 45.22 404 LEU A C 1
ATOM 3233 O O . LEU A 1 404 ? 17.345 -5.296 -13.448 1.00 45.22 404 LEU A O 1
ATOM 3237 N N . PRO A 1 405 ? 15.751 -6.684 -14.237 1.00 48.81 405 PRO A N 1
ATOM 3238 C CA . PRO A 1 405 ? 16.628 -7.837 -14.408 1.00 48.81 405 PRO A CA 1
ATOM 3239 C C . PRO A 1 405 ? 17.898 -7.504 -15.207 1.00 48.81 405 PRO A C 1
ATOM 3241 O O . PRO A 1 405 ? 17.852 -6.837 -16.245 1.00 48.81 405 PRO A O 1
ATOM 3244 N N . VAL A 1 406 ? 19.039 -8.009 -14.724 1.00 53.34 406 VAL A N 1
ATOM 3245 C CA . VAL A 1 406 ? 20.363 -7.873 -15.353 1.00 53.34 406 VAL A CA 1
ATOM 3246 C C . VAL A 1 406 ? 20.317 -8.390 -16.794 1.00 53.34 406 VAL A C 1
ATOM 3248 O O . VAL A 1 406 ? 19.991 -9.551 -17.040 1.00 53.34 406 VAL A O 1
ATOM 3251 N N . ARG A 1 407 ? 20.696 -7.549 -17.764 1.00 64.50 407 ARG A N 1
ATOM 3252 C CA . ARG A 1 407 ? 20.787 -7.947 -19.177 1.00 64.50 407 ARG A CA 1
ATOM 3253 C C . ARG A 1 407 ? 22.180 -8.499 -19.468 1.00 64.50 407 ARG A C 1
ATOM 3255 O O . ARG A 1 407 ? 23.118 -7.736 -19.701 1.00 64.50 407 ARG A O 1
ATOM 3262 N N . ARG A 1 408 ? 22.309 -9.828 -19.456 1.00 72.25 408 ARG A N 1
ATOM 3263 C CA . ARG A 1 408 ? 23.555 -10.523 -19.812 1.00 72.25 408 ARG A CA 1
ATOM 3264 C C . ARG A 1 408 ? 23.756 -10.572 -21.333 1.00 72.25 408 ARG A C 1
ATOM 3266 O O . ARG A 1 408 ? 22.789 -10.734 -22.075 1.00 72.25 408 ARG A O 1
ATOM 3273 N N . TYR A 1 409 ? 24.999 -10.433 -21.796 1.00 73.56 409 TYR A N 1
ATOM 3274 C CA . TYR A 1 409 ? 25.361 -10.568 -23.213 1.00 73.56 409 TYR A CA 1
ATOM 3275 C C . TYR A 1 409 ? 26.539 -11.514 -23.428 1.00 73.56 409 TYR A C 1
ATOM 3277 O O . TYR A 1 409 ? 27.479 -11.558 -22.636 1.00 73.56 409 TYR A O 1
ATOM 3285 N N . ASP A 1 410 ? 26.544 -12.232 -24.550 1.00 77.12 410 ASP A N 1
ATOM 3286 C CA . ASP A 1 410 ? 27.688 -13.067 -24.904 1.00 77.12 410 ASP A CA 1
ATOM 3287 C C . ASP A 1 410 ? 28.917 -12.190 -25.199 1.00 77.12 410 ASP A C 1
ATOM 3289 O O . ASP A 1 410 ? 28.950 -11.410 -26.158 1.00 77.12 410 ASP A O 1
ATOM 3293 N N . LYS A 1 411 ? 29.965 -12.351 -24.383 1.00 77.31 411 LYS A N 1
ATOM 3294 C CA . LYS A 1 411 ? 31.251 -11.658 -24.529 1.00 77.31 411 LYS A CA 1
ATOM 3295 C C . LYS A 1 411 ? 31.887 -11.897 -25.904 1.00 77.31 411 LYS A C 1
ATOM 3297 O O . LYS A 1 411 ? 32.654 -11.061 -26.374 1.00 77.31 411 LYS A O 1
ATOM 3302 N N . SER A 1 412 ? 31.568 -13.008 -26.571 1.00 78.25 412 SER A N 1
ATOM 3303 C CA . SER A 1 412 ? 32.038 -13.307 -27.925 1.00 78.25 412 SER A CA 1
ATOM 3304 C C . SER A 1 412 ? 31.453 -12.354 -28.977 1.00 78.25 412 SER A C 1
ATOM 3306 O O . SER A 1 412 ? 32.126 -12.051 -29.969 1.00 78.25 412 SER A O 1
ATOM 3308 N N . LEU A 1 413 ? 30.249 -11.823 -28.739 1.00 83.50 413 LEU A N 1
ATOM 3309 C CA . LEU A 1 413 ? 29.490 -10.991 -29.673 1.00 83.50 413 LEU A CA 1
ATOM 3310 C C . LEU A 1 413 ? 29.708 -9.491 -29.473 1.00 83.50 413 LEU A C 1
ATOM 3312 O O . LEU A 1 413 ? 29.300 -8.711 -30.329 1.00 83.50 413 LEU A O 1
ATOM 3316 N N . PHE A 1 414 ? 30.386 -9.075 -28.404 1.00 88.06 414 PHE A N 1
ATOM 3317 C CA . PHE A 1 414 ? 30.604 -7.666 -28.074 1.00 88.06 414 PHE A CA 1
ATOM 3318 C C . PHE A 1 414 ? 32.092 -7.322 -27.960 1.00 88.06 414 PHE A C 1
ATOM 3320 O O . PHE A 1 414 ? 32.939 -8.152 -27.633 1.00 88.06 414 PHE A O 1
ATOM 3327 N N . VAL A 1 415 ? 32.420 -6.068 -28.258 1.00 87.00 415 VAL A N 1
ATOM 3328 C CA . VAL A 1 415 ? 33.751 -5.477 -28.105 1.00 87.00 415 VAL A CA 1
ATOM 3329 C C . VAL A 1 415 ? 33.665 -4.375 -27.061 1.00 87.00 415 VAL A C 1
ATOM 3331 O O . VAL A 1 415 ? 32.852 -3.462 -27.195 1.00 87.00 415 VAL A O 1
ATOM 3334 N N . GLN A 1 416 ? 34.523 -4.448 -26.043 1.00 86.69 416 GLN A N 1
ATOM 3335 C CA . GLN A 1 416 ? 34.665 -3.404 -25.031 1.00 86.69 416 GLN A CA 1
ATOM 3336 C C . GLN A 1 416 ? 35.936 -2.589 -25.294 1.00 86.69 416 GLN A C 1
ATOM 3338 O O . GLN A 1 416 ? 37.034 -3.145 -25.344 1.00 86.69 416 GLN A O 1
ATOM 3343 N N . THR A 1 417 ? 35.814 -1.274 -25.491 1.00 84.88 417 THR A N 1
ATOM 3344 C CA . THR A 1 417 ? 36.983 -0.415 -25.759 1.00 84.88 417 THR A CA 1
ATOM 3345 C C . THR A 1 417 ? 37.780 -0.163 -24.477 1.00 84.88 417 THR A C 1
ATOM 3347 O O . THR A 1 417 ? 37.194 0.223 -23.473 1.00 84.88 417 THR A O 1
ATOM 3350 N N . GLN A 1 418 ? 39.108 -0.306 -24.503 1.00 73.12 418 GLN A N 1
ATOM 3351 C CA . GLN A 1 418 ? 39.940 -0.271 -23.286 1.00 73.12 418 GLN A CA 1
ATOM 3352 C C . GLN A 1 418 ? 39.946 1.082 -22.550 1.00 73.12 418 GLN A C 1
ATOM 3354 O O . GLN A 1 418 ? 39.893 1.106 -21.325 1.00 73.12 418 GLN A O 1
ATOM 3359 N N . GLN A 1 419 ? 39.992 2.207 -23.271 1.00 77.94 419 GLN A N 1
ATOM 3360 C CA . GLN A 1 419 ? 40.101 3.539 -22.651 1.00 77.94 419 GLN A CA 1
ATOM 3361 C C . GLN A 1 419 ? 38.742 4.143 -22.284 1.00 77.94 419 GLN A C 1
ATOM 3363 O O . GLN A 1 419 ? 38.575 4.683 -21.199 1.00 77.94 419 GLN A O 1
ATOM 3368 N N . LEU A 1 420 ? 37.766 4.040 -23.188 1.00 81.62 420 LEU A N 1
ATOM 3369 C CA . LEU A 1 420 ? 36.460 4.694 -23.054 1.00 81.62 420 LEU A CA 1
ATOM 3370 C C . LEU A 1 420 ? 35.346 3.741 -22.601 1.00 81.62 420 LEU A C 1
ATOM 3372 O O . LEU A 1 420 ? 34.204 4.163 -22.456 1.00 81.62 420 LEU A O 1
ATOM 3376 N N . GLN A 1 421 ? 35.665 2.456 -22.409 1.00 87.00 421 GLN A N 1
ATOM 3377 C CA . GLN A 1 421 ? 34.778 1.405 -21.890 1.00 87.00 421 GLN A CA 1
ATOM 3378 C C . GLN A 1 421 ? 33.488 1.140 -22.697 1.00 87.00 421 GLN A C 1
ATOM 3380 O O . GLN A 1 421 ? 32.682 0.308 -22.306 1.00 87.00 421 GLN A O 1
ATOM 3385 N N . ASN A 1 422 ? 33.320 1.733 -23.883 1.00 89.88 422 ASN A N 1
ATOM 3386 C CA . ASN A 1 422 ? 32.179 1.490 -24.774 1.00 89.88 422 ASN A CA 1
ATOM 3387 C C . ASN A 1 422 ? 31.966 -0.006 -25.059 1.00 89.88 422 ASN A C 1
ATOM 3389 O O . ASN A 1 422 ? 32.935 -0.703 -25.359 1.00 89.88 422 ASN A O 1
ATOM 3393 N N . LYS A 1 423 ? 30.710 -0.466 -25.036 1.00 90.94 423 LYS A N 1
ATOM 3394 C CA . LYS A 1 423 ? 30.278 -1.851 -25.289 1.00 90.94 423 LYS A CA 1
ATOM 3395 C C . LYS A 1 423 ? 29.561 -1.917 -26.638 1.00 90.94 423 LYS A C 1
ATOM 3397 O O . LYS A 1 423 ? 28.453 -1.412 -26.784 1.00 90.94 423 LYS A O 1
ATOM 3402 N N . ILE A 1 424 ? 30.195 -2.503 -27.650 1.00 90.81 424 ILE A N 1
ATOM 3403 C CA . ILE A 1 424 ? 29.717 -2.449 -29.040 1.00 90.81 424 ILE A CA 1
ATOM 3404 C C . ILE A 1 424 ? 29.484 -3.862 -29.566 1.00 90.81 424 ILE A C 1
ATOM 3406 O O . ILE A 1 424 ? 30.420 -4.660 -29.605 1.00 90.81 424 ILE A O 1
ATOM 3410 N N . SER A 1 425 ? 28.265 -4.167 -30.014 1.00 91.06 425 SER A N 1
ATOM 3411 C CA . SER A 1 425 ? 27.980 -5.436 -30.691 1.00 91.06 425 SER A CA 1
ATOM 3412 C C . SER A 1 425 ? 28.749 -5.551 -32.012 1.00 91.06 425 SER A C 1
ATOM 3414 O O . SER A 1 425 ? 28.784 -4.621 -32.822 1.00 91.06 425 SER A O 1
ATOM 3416 N N . LYS A 1 426 ? 29.332 -6.724 -32.271 1.00 87.06 426 LYS A N 1
ATOM 3417 C CA . LYS A 1 426 ? 30.009 -7.075 -33.532 1.00 87.06 426 LYS A CA 1
ATOM 3418 C C . LYS A 1 426 ? 29.042 -7.201 -34.709 1.00 87.06 426 LYS A C 1
ATOM 3420 O O . LYS A 1 426 ? 29.483 -7.197 -35.852 1.00 87.06 426 LYS A O 1
ATOM 3425 N N . GLN A 1 427 ? 27.741 -7.309 -34.441 1.00 87.75 427 GLN A N 1
ATOM 3426 C CA . GLN A 1 427 ? 26.693 -7.406 -35.463 1.00 87.75 427 GLN A CA 1
ATOM 3427 C C . GLN A 1 427 ? 26.275 -6.033 -36.020 1.00 87.75 427 GLN A C 1
ATOM 3429 O O . GLN A 1 427 ? 25.398 -5.941 -36.877 1.00 87.75 427 GLN A O 1
ATOM 3434 N N . ASN A 1 428 ? 26.899 -4.954 -35.547 1.00 91.19 428 ASN A N 1
ATOM 3435 C CA . ASN A 1 428 ? 26.551 -3.599 -35.949 1.00 91.19 428 ASN A CA 1
ATOM 3436 C C . ASN A 1 428 ? 27.071 -3.234 -37.333 1.00 91.19 428 ASN A C 1
ATOM 3438 O O . ASN A 1 428 ? 28.153 -3.632 -37.764 1.00 91.19 428 ASN A O 1
ATOM 3442 N N . ARG A 1 429 ? 26.294 -2.401 -38.027 1.00 89.88 429 ARG A N 1
ATOM 3443 C CA . ARG A 1 429 ? 26.600 -1.915 -39.373 1.00 89.88 429 ARG A CA 1
ATOM 3444 C C . ARG A 1 429 ? 27.146 -0.499 -39.281 1.00 89.88 429 ARG A C 1
ATOM 3446 O O . ARG A 1 429 ? 26.416 0.482 -39.417 1.00 89.88 429 ARG A O 1
ATOM 3453 N N . VAL A 1 430 ? 28.448 -0.403 -39.039 1.00 88.81 430 VAL A N 1
ATOM 3454 C CA . VAL A 1 430 ? 29.170 0.869 -38.937 1.00 88.81 430 VAL A CA 1
ATOM 3455 C C . VAL A 1 430 ? 29.801 1.201 -40.291 1.00 88.81 430 VAL A C 1
ATOM 3457 O O . VAL A 1 430 ? 30.653 0.462 -40.778 1.00 88.81 430 VAL A O 1
ATOM 3460 N N . GLN A 1 431 ? 29.383 2.303 -40.916 1.00 88.81 431 GLN A N 1
ATOM 3461 C CA . GLN A 1 431 ? 29.929 2.786 -42.192 1.00 88.81 431 GLN A CA 1
ATOM 3462 C C . GLN A 1 431 ? 30.661 4.110 -41.969 1.00 88.81 431 GLN A C 1
ATOM 3464 O O . GLN A 1 431 ? 30.171 4.957 -41.233 1.00 88.81 431 GLN A O 1
ATOM 3469 N N . GLY A 1 432 ? 31.839 4.291 -42.577 1.00 87.50 432 GLY A N 1
ATOM 3470 C CA . GLY A 1 432 ? 32.640 5.511 -42.405 1.00 87.50 432 GLY A CA 1
ATOM 3471 C C . GLY A 1 432 ? 33.135 5.725 -40.970 1.00 87.50 432 GLY A C 1
ATOM 3472 O O . GLY A 1 432 ? 32.985 6.809 -40.419 1.00 87.50 432 GLY A O 1
ATOM 3473 N N . SER A 1 433 ? 33.733 4.696 -40.361 1.00 86.69 433 SER A N 1
ATOM 3474 C CA . SER A 1 433 ? 34.196 4.710 -38.961 1.00 86.69 433 SER A CA 1
ATOM 3475 C C . SER A 1 433 ? 35.105 5.888 -38.593 1.00 86.69 433 SER A C 1
ATOM 3477 O O . SER A 1 433 ? 35.048 6.352 -37.461 1.00 86.69 433 SER A O 1
ATOM 3479 N N . GLN A 1 434 ? 35.888 6.414 -39.542 1.00 88.50 434 GLN A N 1
ATOM 3480 C CA . GLN A 1 434 ? 36.761 7.582 -39.339 1.00 88.50 434 GLN A CA 1
ATOM 3481 C C . GLN A 1 434 ? 35.995 8.868 -38.987 1.00 88.50 434 GLN A C 1
ATOM 3483 O O . GLN A 1 434 ? 36.565 9.794 -38.421 1.00 88.50 434 GLN A O 1
ATOM 3488 N N . ALA A 1 435 ? 34.705 8.930 -39.320 1.00 90.12 435 ALA A N 1
ATOM 3489 C CA . ALA A 1 435 ? 33.833 10.065 -39.046 1.00 90.12 435 ALA A CA 1
ATOM 3490 C C . ALA A 1 435 ? 32.877 9.806 -37.865 1.00 90.12 435 ALA A C 1
ATOM 3492 O O . ALA A 1 435 ? 31.937 10.574 -37.658 1.00 90.12 435 ALA A O 1
ATOM 3493 N N . ILE A 1 436 ? 33.084 8.728 -37.097 1.00 92.56 436 ILE A N 1
ATOM 3494 C CA . ILE A 1 436 ? 32.242 8.361 -35.953 1.00 92.56 436 ILE A CA 1
ATOM 3495 C C . ILE A 1 436 ? 33.050 8.506 -34.665 1.00 92.56 436 ILE A C 1
ATOM 3497 O O . ILE A 1 436 ? 34.073 7.849 -34.489 1.00 92.56 436 ILE A O 1
ATOM 3501 N N . SER A 1 437 ? 32.562 9.330 -33.739 1.00 92.38 437 SER A N 1
ATOM 3502 C CA . SER A 1 437 ? 33.175 9.520 -32.421 1.00 92.38 437 SER A CA 1
ATOM 3503 C C . SER A 1 437 ? 32.211 9.146 -31.297 1.00 92.38 437 SER A C 1
ATOM 3505 O O . SER A 1 437 ? 31.098 9.672 -31.242 1.00 92.38 437 SER A O 1
ATOM 3507 N N . LEU A 1 438 ? 32.658 8.287 -30.377 1.00 93.25 438 LEU A N 1
ATOM 3508 C CA . LEU A 1 438 ? 31.913 7.861 -29.188 1.00 93.25 438 LEU A CA 1
ATOM 3509 C C . LEU A 1 438 ? 32.623 8.390 -27.934 1.00 93.25 438 LEU A C 1
ATOM 3511 O O . LEU A 1 438 ? 33.809 8.121 -27.758 1.00 93.25 438 LEU A O 1
ATOM 3515 N N . GLY A 1 439 ? 31.918 9.128 -27.078 1.00 79.62 439 GLY A N 1
ATOM 3516 C CA . GLY A 1 439 ? 32.509 9.864 -25.956 1.00 79.62 439 GLY A CA 1
ATOM 3517 C C . GLY A 1 439 ? 32.909 9.014 -24.740 1.00 79.62 439 GLY A C 1
ATOM 3518 O O . GLY A 1 439 ? 33.856 9.369 -24.043 1.00 79.62 439 GLY A O 1
ATOM 3519 N N . GLY A 1 440 ? 32.244 7.876 -24.502 1.00 85.31 440 GLY A N 1
ATOM 3520 C CA . GLY A 1 440 ? 32.580 6.932 -23.424 1.00 85.31 440 GLY A CA 1
ATOM 3521 C C . GLY A 1 440 ? 31.369 6.304 -22.737 1.00 85.31 440 GLY A C 1
ATOM 3522 O O . GLY A 1 440 ? 30.303 6.909 -22.663 1.00 85.31 440 GLY A O 1
ATOM 3523 N N . ASN A 1 441 ? 31.516 5.080 -22.227 1.00 91.06 441 ASN A N 1
ATOM 3524 C CA . ASN A 1 441 ? 30.428 4.285 -21.644 1.00 91.06 441 ASN A CA 1
ATOM 3525 C C . ASN A 1 441 ? 29.189 4.176 -22.557 1.00 91.06 441 ASN A C 1
ATOM 3527 O O . ASN A 1 441 ? 28.050 4.160 -22.094 1.00 91.06 441 ASN A O 1
ATOM 3531 N N . VAL A 1 442 ? 29.398 4.145 -23.874 1.00 93.06 442 VAL A N 1
ATOM 3532 C CA . VAL A 1 442 ? 28.328 3.989 -24.864 1.00 93.06 442 VAL A CA 1
ATOM 3533 C C . VAL A 1 442 ? 28.054 2.508 -25.084 1.00 93.06 442 VAL A C 1
ATOM 3535 O O . VAL A 1 442 ? 28.992 1.736 -25.283 1.00 93.06 442 VAL A O 1
ATOM 3538 N N . THR A 1 443 ? 26.781 2.116 -25.097 1.00 92.94 443 THR A N 1
ATOM 3539 C CA . THR A 1 443 ? 26.363 0.760 -25.477 1.00 92.94 443 THR A CA 1
ATOM 3540 C C . THR A 1 443 ? 25.624 0.781 -26.806 1.00 92.94 443 THR A C 1
ATOM 3542 O O . THR A 1 443 ? 24.619 1.476 -26.949 1.00 92.94 443 THR A O 1
ATOM 3545 N N . LEU A 1 444 ? 26.126 0.011 -27.772 1.00 94.12 444 LEU A N 1
ATOM 3546 C CA . LEU A 1 444 ? 25.465 -0.241 -29.051 1.00 94.12 444 LEU A CA 1
ATOM 3547 C C . LEU A 1 444 ? 25.034 -1.710 -29.093 1.00 94.12 444 LEU A C 1
ATOM 3549 O O . LEU A 1 444 ? 25.887 -2.595 -29.228 1.00 94.12 444 LEU A O 1
ATOM 3553 N N . MET A 1 445 ? 23.728 -1.949 -28.986 1.00 91.69 445 MET A N 1
ATOM 3554 C CA . MET A 1 445 ? 23.118 -3.281 -29.086 1.00 91.69 445 MET A CA 1
ATOM 3555 C C . MET A 1 445 ? 23.197 -3.823 -30.520 1.00 91.69 445 MET A C 1
ATOM 3557 O O . MET A 1 445 ? 23.812 -3.199 -31.375 1.00 91.69 445 MET A O 1
ATOM 3561 N N . GLU A 1 446 ? 22.647 -5.006 -30.782 1.00 91.19 446 GLU A N 1
ATOM 3562 C CA . GLU A 1 446 ? 22.748 -5.705 -32.065 1.00 91.19 446 GLU A CA 1
ATOM 3563 C C . GLU A 1 446 ? 22.035 -4.972 -33.214 1.00 91.19 446 GLU A C 1
ATOM 3565 O O . GLU A 1 446 ? 21.004 -4.325 -33.033 1.00 91.19 446 GLU A O 1
ATOM 3570 N N . ASN A 1 447 ? 22.564 -5.120 -34.432 1.00 91.50 447 ASN A N 1
ATOM 3571 C CA . ASN A 1 447 ? 22.018 -4.545 -35.668 1.00 91.50 447 ASN A CA 1
ATOM 3572 C C . ASN A 1 447 ? 21.886 -3.011 -35.677 1.00 91.50 447 ASN A C 1
ATOM 3574 O O . ASN A 1 447 ? 21.213 -2.455 -36.551 1.00 91.50 447 ASN A O 1
ATOM 3578 N N . VAL A 1 448 ? 22.557 -2.305 -34.765 1.00 95.19 448 VAL A N 1
ATOM 3579 C CA . VAL A 1 448 ? 22.614 -0.844 -34.805 1.00 95.19 448 VAL A CA 1
ATOM 3580 C C . VAL A 1 448 ? 23.374 -0.416 -36.059 1.00 95.19 448 VAL A C 1
ATOM 3582 O O . VAL A 1 448 ? 24.478 -0.890 -36.346 1.00 95.19 448 VAL A O 1
ATOM 3585 N N . THR A 1 449 ? 22.777 0.489 -36.830 1.00 95.19 449 THR A N 1
ATOM 3586 C CA . THR A 1 449 ? 23.371 1.042 -38.049 1.00 95.19 449 THR A CA 1
ATOM 3587 C C . THR A 1 449 ? 23.801 2.480 -37.805 1.00 95.19 449 THR A C 1
ATOM 3589 O O . THR A 1 449 ? 22.967 3.332 -37.508 1.00 95.19 449 THR A O 1
ATOM 3592 N N . VAL A 1 450 ? 25.091 2.771 -37.985 1.00 94.94 450 VAL A N 1
ATOM 3593 C CA . VAL A 1 450 ? 25.647 4.125 -37.842 1.00 94.94 450 VAL A CA 1
ATOM 3594 C C . VAL A 1 450 ? 26.318 4.537 -39.152 1.00 94.94 450 VAL A C 1
ATOM 3596 O O . VAL A 1 450 ? 27.291 3.915 -39.584 1.00 94.94 450 VAL A O 1
ATOM 3599 N N . ARG A 1 451 ? 25.775 5.572 -39.804 1.00 93.62 451 ARG A N 1
ATOM 3600 C CA . ARG A 1 451 ? 26.167 6.037 -41.151 1.00 93.62 451 ARG A CA 1
ATOM 3601 C C . ARG A 1 451 ? 27.130 7.231 -41.111 1.00 93.62 451 ARG A C 1
ATOM 3603 O O . ARG A 1 451 ? 26.761 8.340 -41.489 1.00 93.62 451 ARG A O 1
ATOM 3610 N N . GLY A 1 452 ? 28.362 7.011 -40.661 1.00 90.81 452 GLY A N 1
ATOM 3611 C CA . GLY A 1 452 ? 29.441 8.012 -40.705 1.00 90.81 452 GLY A CA 1
ATOM 3612 C C . GLY A 1 452 ? 29.988 8.291 -42.112 1.00 90.81 452 GLY A C 1
ATOM 3613 O O . GLY A 1 452 ? 30.663 9.287 -42.337 1.00 90.81 452 GLY A O 1
ATOM 3614 N N . ASP A 1 453 ? 29.672 7.442 -43.091 1.00 90.50 453 ASP A N 1
ATOM 3615 C CA . ASP A 1 453 ? 30.025 7.618 -44.505 1.00 90.50 453 ASP A CA 1
ATOM 3616 C C . ASP A 1 453 ? 29.322 8.818 -45.161 1.00 90.50 453 ASP A C 1
ATOM 3618 O O . ASP A 1 453 ? 29.791 9.330 -46.174 1.00 90.50 453 ASP A O 1
ATOM 3622 N N . LEU A 1 454 ? 28.198 9.262 -44.589 1.00 89.38 454 LEU A N 1
ATOM 3623 C CA . LEU A 1 454 ? 27.416 10.389 -45.099 1.00 89.38 454 LEU A CA 1
ATOM 3624 C C . LEU A 1 454 ? 27.896 11.738 -44.544 1.00 89.38 454 LEU A C 1
ATOM 3626 O O . LEU A 1 454 ? 27.897 12.734 -45.262 1.00 89.38 454 LEU A O 1
ATOM 3630 N N . CYS A 1 455 ? 28.251 11.782 -43.260 1.00 91.44 455 CYS A N 1
ATOM 3631 C CA . CYS A 1 455 ? 28.790 12.937 -42.540 1.00 91.44 455 CYS A CA 1
ATOM 3632 C C . CYS A 1 455 ? 29.202 12.494 -41.125 1.00 91.44 455 CYS A C 1
ATOM 3634 O O . CYS A 1 455 ? 28.899 11.377 -40.706 1.00 91.44 455 CYS A O 1
ATOM 3636 N N . THR A 1 456 ? 29.827 13.385 -40.359 1.00 92.88 456 THR A N 1
ATOM 3637 C CA . THR A 1 456 ? 30.266 13.105 -38.988 1.00 92.88 456 THR A CA 1
ATOM 3638 C C . THR A 1 456 ? 29.102 12.735 -38.061 1.00 92.88 456 THR A C 1
ATOM 3640 O O . THR A 1 456 ? 28.083 13.430 -38.018 1.00 92.88 456 THR A O 1
ATOM 3643 N N . VAL A 1 457 ? 29.281 11.668 -37.276 1.00 95.81 457 VAL A N 1
ATOM 3644 C CA . VAL A 1 457 ? 28.356 11.217 -36.226 1.00 95.81 457 VAL A CA 1
ATOM 3645 C C . VAL A 1 457 ? 29.067 11.283 -34.879 1.00 95.81 457 VAL A C 1
ATOM 3647 O O . VAL A 1 457 ? 30.062 10.594 -34.662 1.00 95.81 457 VAL A O 1
ATOM 3650 N N . GLN A 1 458 ? 28.544 12.089 -33.961 1.00 95.88 458 GLN A N 1
ATOM 3651 C CA . GLN A 1 458 ? 29.085 12.223 -32.610 1.00 95.88 458 GLN A CA 1
ATOM 3652 C C . GLN A 1 458 ? 28.074 11.712 -31.588 1.00 95.88 458 GLN A C 1
ATOM 3654 O O . GLN A 1 458 ? 26.915 12.122 -31.616 1.00 95.88 458 GLN A O 1
ATOM 3659 N N . VAL A 1 459 ? 28.515 10.838 -30.684 1.00 96.38 459 VAL A N 1
ATOM 3660 C CA . VAL A 1 459 ? 27.711 10.314 -29.574 1.00 96.38 459 VAL A CA 1
ATOM 3661 C C . VAL A 1 459 ? 28.415 10.624 -28.264 1.00 96.38 459 VAL A C 1
ATOM 3663 O O . VAL A 1 459 ? 29.580 10.267 -28.092 1.00 96.38 459 VAL A O 1
ATOM 3666 N N . GLY A 1 460 ? 27.719 11.292 -27.348 1.00 93.50 460 GLY A N 1
ATOM 3667 C CA . GLY A 1 460 ? 28.229 11.630 -26.028 1.00 93.50 460 GLY A CA 1
ATOM 3668 C C . GLY A 1 460 ? 28.334 10.429 -25.088 1.00 93.50 460 GLY A C 1
ATOM 3669 O O . GLY A 1 460 ? 28.174 9.268 -25.464 1.00 93.50 460 GLY A O 1
ATOM 3670 N N . ASN A 1 461 ? 28.618 10.727 -23.826 1.00 93.31 461 ASN A N 1
ATOM 3671 C CA . ASN A 1 461 ? 28.905 9.714 -22.806 1.00 93.31 461 ASN A CA 1
ATOM 3672 C C . ASN A 1 461 ? 27.624 9.073 -22.263 1.00 93.31 461 ASN A C 1
ATOM 3674 O O . ASN A 1 461 ? 26.605 9.755 -22.175 1.00 93.31 461 ASN A O 1
ATOM 3678 N N . PHE A 1 462 ? 27.697 7.817 -21.812 1.00 92.69 462 PHE A N 1
ATOM 3679 C CA . PHE A 1 462 ? 26.570 7.090 -21.202 1.00 92.69 462 PHE A CA 1
ATOM 3680 C C . PHE A 1 462 ? 25.332 7.004 -22.110 1.00 92.69 462 PHE A C 1
ATOM 3682 O O . PHE A 1 462 ? 24.199 7.113 -21.649 1.00 92.69 462 PHE A O 1
ATOM 3689 N N . CYS A 1 463 ? 25.539 6.839 -23.417 1.00 96.12 463 CYS A N 1
ATOM 3690 C CA . CYS A 1 463 ? 24.437 6.658 -24.359 1.00 96.12 463 CYS A CA 1
ATOM 3691 C C . CYS A 1 463 ? 24.125 5.178 -24.582 1.00 96.12 463 CYS A C 1
ATOM 3693 O O . CYS A 1 463 ? 25.031 4.344 -24.629 1.00 96.12 463 CYS A O 1
ATOM 3695 N N . PHE A 1 464 ? 22.848 4.863 -24.774 1.00 94.50 464 PHE A N 1
ATOM 3696 C CA . PHE A 1 464 ? 22.374 3.502 -24.993 1.00 94.50 464 PHE A CA 1
ATOM 3697 C C . PHE A 1 464 ? 21.513 3.437 -26.255 1.00 94.50 464 PHE A C 1
ATOM 3699 O O . PHE A 1 464 ? 20.457 4.064 -26.313 1.00 94.50 464 PHE A O 1
ATOM 3706 N N . LEU A 1 465 ? 21.973 2.703 -27.269 1.00 96.38 465 LEU A N 1
ATOM 3707 C CA . LEU A 1 465 ? 21.245 2.484 -28.520 1.00 96.38 465 LEU A CA 1
ATOM 3708 C C . LEU A 1 465 ? 20.819 1.016 -28.587 1.00 96.38 465 LEU A C 1
ATOM 3710 O O . LEU A 1 465 ? 21.673 0.128 -28.623 1.00 96.38 465 LEU A O 1
ATOM 3714 N N . GLU A 1 466 ? 19.508 0.774 -28.582 1.00 93.94 466 GLU A N 1
ATOM 3715 C CA . GLU A 1 466 ? 18.914 -0.565 -28.634 1.00 93.94 466 GLU A CA 1
ATOM 3716 C C . GLU A 1 466 ? 18.924 -1.191 -30.036 1.00 93.94 466 GLU A C 1
ATOM 3718 O O . GLU A 1 466 ? 19.448 -0.632 -31.001 1.00 93.94 466 GLU A O 1
ATOM 3723 N N . LYS A 1 467 ? 18.401 -2.419 -30.120 1.00 92.56 467 LYS A N 1
ATOM 3724 C CA . LYS A 1 467 ? 18.446 -3.252 -31.318 1.00 92.56 467 LYS A CA 1
ATOM 3725 C C . LYS A 1 467 ? 17.822 -2.539 -32.517 1.00 92.56 467 LYS A C 1
ATOM 3727 O O . LYS A 1 467 ? 16.818 -1.846 -32.385 1.00 92.56 467 LYS A O 1
ATOM 3732 N N . ASN A 1 468 ? 18.425 -2.725 -33.689 1.00 94.25 468 ASN A N 1
ATOM 3733 C CA . ASN A 1 468 ? 17.954 -2.183 -34.973 1.00 94.25 468 ASN A CA 1
ATOM 3734 C C . ASN A 1 468 ? 17.879 -0.643 -35.065 1.00 94.25 468 ASN A C 1
ATOM 3736 O O . ASN A 1 468 ? 17.341 -0.119 -36.042 1.00 94.25 468 ASN A O 1
ATOM 3740 N N . VAL A 1 469 ? 18.439 0.102 -34.106 1.00 97.06 469 VAL A N 1
ATOM 3741 C CA . VAL A 1 469 ? 18.477 1.567 -34.186 1.00 97.06 469 VAL A CA 1
ATOM 3742 C C . VAL A 1 469 ? 19.305 2.019 -35.388 1.00 97.06 469 VAL A C 1
ATOM 3744 O O . VAL A 1 469 ? 20.420 1.544 -35.621 1.00 97.06 469 VAL A O 1
ATOM 3747 N N . VAL A 1 470 ? 18.788 2.992 -36.139 1.00 96.44 470 VAL A N 1
ATOM 3748 C CA . VAL A 1 470 ? 19.484 3.586 -37.286 1.00 96.44 470 VAL A CA 1
ATOM 3749 C C . VAL A 1 470 ? 19.816 5.041 -36.993 1.00 96.44 470 VAL A C 1
ATOM 3751 O O . VAL A 1 470 ? 18.934 5.895 -36.976 1.00 96.44 470 VAL A O 1
ATOM 3754 N N . VAL A 1 471 ? 21.102 5.348 -36.851 1.00 96.00 471 VAL A N 1
ATOM 3755 C CA . VAL A 1 471 ? 21.609 6.720 -36.758 1.00 96.00 471 VAL A CA 1
ATOM 3756 C C . VAL A 1 471 ? 22.222 7.110 -38.092 1.00 96.00 471 VAL A C 1
ATOM 3758 O O . VAL A 1 471 ? 23.226 6.538 -38.533 1.00 96.00 471 VAL A O 1
ATOM 3761 N N . ARG A 1 472 ? 21.624 8.105 -38.749 1.00 92.75 472 ARG A N 1
ATOM 3762 C CA . ARG A 1 472 ? 22.134 8.630 -40.015 1.00 92.75 472 ARG A CA 1
ATOM 3763 C C . ARG A 1 472 ? 22.119 10.159 -40.047 1.00 92.75 472 ARG A C 1
ATOM 3765 O O . ARG A 1 472 ? 21.130 10.757 -39.636 1.00 92.75 472 ARG A O 1
ATOM 3772 N N . PRO A 1 473 ? 23.167 10.798 -40.583 1.00 91.69 473 PRO A N 1
ATOM 3773 C CA . PRO A 1 473 ? 23.167 12.221 -40.901 1.00 91.69 473 PRO A CA 1
ATOM 3774 C C . PRO A 1 473 ? 21.922 12.655 -41.688 1.00 91.69 473 PRO A C 1
ATOM 3776 O O . PRO A 1 473 ? 21.540 12.020 -42.678 1.00 91.69 473 PRO A O 1
ATOM 3779 N N . GLY A 1 474 ? 21.287 13.746 -41.252 1.00 86.62 474 GLY A N 1
ATOM 3780 C CA . GLY A 1 474 ? 20.199 14.382 -41.994 1.00 86.62 474 GLY A CA 1
ATOM 3781 C C . GLY A 1 474 ? 20.701 14.949 -43.325 1.00 86.62 474 GLY A C 1
ATOM 3782 O O . GLY A 1 474 ? 21.867 15.322 -43.443 1.00 86.62 474 GLY A O 1
ATOM 3783 N N . ARG A 1 475 ? 19.831 15.034 -44.336 1.00 87.12 475 ARG A N 1
ATOM 3784 C CA . ARG A 1 475 ? 20.160 15.620 -45.645 1.00 87.12 475 ARG A CA 1
ATOM 3785 C C . ARG A 1 475 ? 19.204 16.754 -45.988 1.00 87.12 475 ARG A C 1
ATOM 3787 O O . ARG A 1 475 ? 18.040 16.707 -45.604 1.00 87.12 475 ARG A O 1
ATOM 3794 N N . LYS A 1 476 ? 19.671 17.730 -46.764 1.00 83.44 476 LYS A N 1
ATOM 3795 C CA . LYS A 1 476 ? 18.825 18.784 -47.341 1.00 83.44 476 LYS A CA 1
ATOM 3796 C C . LYS A 1 476 ? 19.227 19.030 -48.789 1.00 83.44 476 LYS A C 1
ATOM 3798 O O . LYS A 1 476 ? 20.414 19.055 -49.122 1.00 83.44 476 LYS A O 1
ATOM 3803 N N . ASN A 1 477 ? 18.225 19.189 -49.647 1.00 81.06 477 ASN A N 1
ATOM 3804 C CA . ASN A 1 477 ? 18.428 19.434 -51.069 1.00 81.06 477 ASN A CA 1
ATOM 3805 C C . ASN A 1 477 ? 18.604 20.936 -51.301 1.00 81.06 477 ASN A C 1
ATOM 3807 O O . ASN A 1 477 ? 17.722 21.724 -50.962 1.00 81.06 477 ASN A O 1
ATOM 3811 N N . PHE A 1 478 ? 19.721 21.323 -51.909 1.00 77.88 478 PHE A N 1
ATOM 3812 C CA . PHE A 1 478 ? 19.971 22.687 -52.369 1.00 77.88 478 PHE A CA 1
ATOM 3813 C C . PHE A 1 478 ? 20.051 22.708 -53.901 1.00 77.88 478 PHE A C 1
ATOM 3815 O O . PHE A 1 478 ? 20.239 21.670 -54.533 1.00 77.88 478 PHE A O 1
ATOM 3822 N N . LYS A 1 479 ? 19.947 23.896 -54.518 1.00 71.56 479 LYS A N 1
ATOM 3823 C CA . LYS A 1 479 ? 19.957 24.074 -55.989 1.00 71.56 479 LYS A CA 1
ATOM 3824 C C . LYS A 1 479 ? 21.218 23.533 -56.705 1.00 71.56 479 LYS A C 1
ATOM 3826 O O . LYS A 1 479 ? 21.232 23.521 -57.928 1.00 71.56 479 LYS A O 1
ATOM 3831 N N . GLY A 1 480 ? 22.244 23.082 -55.974 1.00 70.44 480 GLY A N 1
ATOM 3832 C CA . GLY A 1 480 ? 23.494 22.522 -56.509 1.00 70.44 480 GLY A CA 1
ATOM 3833 C C . GLY A 1 480 ? 23.877 21.127 -55.989 1.00 70.44 480 GLY A C 1
ATOM 3834 O O . GLY A 1 480 ? 25.004 20.709 -56.228 1.00 70.44 480 GLY A O 1
ATOM 3835 N N . GLY A 1 481 ? 22.996 20.414 -55.272 1.00 77.62 481 GLY A N 1
ATOM 3836 C CA . GLY A 1 481 ? 23.284 19.061 -54.774 1.00 77.62 481 GLY A CA 1
ATOM 3837 C C . GLY A 1 481 ? 22.617 18.709 -53.441 1.00 77.62 481 GLY A C 1
ATOM 3838 O O . GLY A 1 481 ? 21.825 19.478 -52.889 1.00 77.62 481 GLY A O 1
ATOM 3839 N N . ILE A 1 482 ? 22.942 17.521 -52.925 1.00 80.69 482 ILE A N 1
ATOM 3840 C CA . ILE A 1 482 ? 22.477 17.023 -51.624 1.00 80.69 482 ILE A CA 1
ATOM 3841 C C . ILE A 1 482 ? 23.587 17.249 -50.598 1.00 80.69 482 ILE A C 1
ATOM 3843 O O . ILE A 1 482 ? 24.655 16.653 -50.714 1.00 80.69 482 ILE A O 1
ATOM 3847 N N . ASN A 1 483 ? 23.312 18.057 -49.574 1.00 84.69 483 ASN A N 1
ATOM 3848 C CA . ASN A 1 483 ? 24.223 18.237 -48.445 1.00 84.69 483 ASN A CA 1
ATOM 3849 C C . ASN A 1 483 ? 23.755 17.398 -47.256 1.00 84.69 483 ASN A C 1
ATOM 3851 O O . ASN A 1 483 ? 22.568 17.409 -46.921 1.00 84.69 483 ASN A O 1
ATOM 3855 N N . HIS A 1 484 ? 24.692 16.703 -46.613 1.00 87.31 484 HIS A N 1
ATOM 3856 C CA . HIS A 1 484 ? 24.468 16.005 -45.349 1.00 87.31 484 HIS A CA 1
ATOM 3857 C C . HIS A 1 484 ? 24.981 16.860 -44.188 1.00 87.31 484 HIS A C 1
ATOM 3859 O O . HIS A 1 484 ? 26.016 17.514 -44.307 1.00 87.31 484 HIS A O 1
ATOM 3865 N N . PHE A 1 485 ? 24.253 16.856 -43.075 1.00 89.88 485 PHE A N 1
ATOM 3866 C CA . PHE A 1 485 ? 24.606 17.592 -41.864 1.00 89.88 485 PHE A CA 1
ATOM 3867 C C . PHE A 1 485 ? 25.115 16.630 -40.797 1.00 89.88 485 PHE A C 1
ATOM 3869 O O . PHE A 1 485 ? 24.538 15.550 -40.649 1.00 89.88 485 PHE A O 1
ATOM 3876 N N . PRO A 1 486 ? 26.152 17.010 -40.034 1.00 91.19 486 PRO A N 1
ATOM 3877 C CA . PRO A 1 486 ? 26.629 16.178 -38.945 1.00 91.19 486 PRO A CA 1
ATOM 3878 C C . PRO A 1 486 ? 25.527 16.003 -37.900 1.00 91.19 486 PRO A C 1
ATOM 3880 O O . PRO A 1 486 ? 24.742 16.921 -37.656 1.00 91.19 486 PRO A O 1
ATOM 3883 N N . ILE A 1 487 ? 25.489 14.829 -37.276 1.00 94.88 487 ILE A N 1
ATOM 3884 C CA . ILE A 1 487 ? 24.582 14.534 -36.167 1.00 94.88 487 ILE A CA 1
ATOM 3885 C C . ILE A 1 487 ? 25.369 14.544 -34.859 1.00 94.88 487 ILE A C 1
ATOM 3887 O O . ILE A 1 487 ? 26.406 13.886 -34.735 1.00 94.88 487 ILE A O 1
ATOM 3891 N N . ARG A 1 488 ? 24.868 15.296 -33.877 1.00 96.31 488 ARG A N 1
ATOM 3892 C CA . ARG A 1 488 ? 25.412 15.340 -32.517 1.00 96.31 488 ARG A CA 1
ATOM 3893 C C . ARG A 1 488 ? 24.383 14.806 -31.536 1.00 96.31 488 ARG A C 1
ATOM 3895 O O . ARG A 1 488 ? 23.319 15.397 -31.395 1.00 96.31 488 ARG A O 1
ATOM 3902 N N . ILE A 1 489 ? 24.710 13.703 -30.876 1.00 97.44 489 ILE A N 1
ATOM 3903 C CA . ILE A 1 489 ? 23.948 13.125 -29.771 1.00 97.44 489 ILE A CA 1
ATOM 3904 C C . ILE A 1 489 ? 24.679 13.484 -28.478 1.00 97.44 489 ILE A C 1
ATOM 3906 O O . ILE A 1 489 ? 25.868 13.192 -28.346 1.00 97.44 489 ILE A O 1
ATOM 3910 N N . GLY A 1 490 ? 23.979 14.142 -27.556 1.00 96.12 490 GLY A N 1
ATOM 3911 C CA . GLY A 1 490 ? 24.502 14.593 -26.270 1.00 96.12 490 GLY A CA 1
ATOM 3912 C C . GLY A 1 490 ? 24.834 13.456 -25.304 1.00 96.12 490 GLY A C 1
ATOM 3913 O O . GLY A 1 490 ? 24.954 12.292 -25.678 1.00 96.12 490 GLY A O 1
ATOM 3914 N N . HIS A 1 491 ? 25.012 13.800 -24.032 1.00 96.25 491 HIS A N 1
ATOM 3915 C CA . HIS A 1 491 ? 25.300 12.835 -22.972 1.00 96.25 491 HIS A CA 1
ATOM 3916 C C . HIS A 1 491 ? 24.010 12.213 -22.429 1.00 96.25 491 HIS A C 1
ATOM 3918 O O . HIS A 1 491 ? 22.984 12.888 -22.342 1.00 96.25 491 HIS A O 1
ATOM 3924 N N . ARG A 1 492 ? 24.081 10.954 -21.985 1.00 95.25 492 ARG A N 1
ATOM 3925 C CA . ARG A 1 492 ? 22.989 10.249 -21.293 1.00 95.25 492 ARG A CA 1
ATOM 3926 C C . ARG A 1 492 ? 21.711 10.184 -22.124 1.00 95.25 492 ARG A C 1
ATOM 3928 O O . ARG A 1 492 ? 20.631 10.537 -21.659 1.00 95.25 492 ARG A O 1
ATOM 3935 N N . VAL A 1 493 ? 21.857 9.760 -23.376 1.00 97.38 493 VAL A N 1
ATOM 3936 C CA . VAL A 1 493 ? 20.745 9.595 -24.317 1.00 97.38 493 VAL A CA 1
ATOM 3937 C C . VAL A 1 493 ? 20.398 8.118 -24.457 1.00 97.38 493 VAL A C 1
ATOM 3939 O O . VAL A 1 493 ? 21.284 7.286 -24.659 1.00 97.38 493 VAL A O 1
ATOM 3942 N N . VAL A 1 494 ? 19.108 7.797 -24.388 1.00 96.75 494 VAL A N 1
ATOM 3943 C CA . VAL A 1 494 ? 18.591 6.444 -24.628 1.00 96.75 494 VAL A CA 1
ATOM 3944 C C . VAL A 1 494 ? 17.765 6.453 -25.906 1.00 96.75 494 VAL A C 1
ATOM 3946 O O . VAL A 1 494 ? 16.859 7.269 -26.045 1.00 96.75 494 VAL A O 1
ATOM 3949 N N . ILE A 1 495 ? 18.076 5.548 -26.832 1.00 97.56 495 ILE A N 1
ATOM 3950 C CA . ILE A 1 495 ? 17.324 5.331 -28.070 1.00 97.56 495 ILE A CA 1
ATOM 3951 C C . ILE A 1 495 ? 16.879 3.876 -28.089 1.00 97.56 495 ILE A C 1
ATOM 3953 O O . ILE A 1 495 ? 17.717 2.973 -28.131 1.00 97.56 495 ILE A O 1
ATOM 3957 N N . LYS A 1 496 ? 15.568 3.661 -28.015 1.00 95.00 496 LYS A N 1
ATOM 3958 C CA . LYS A 1 496 ? 14.962 2.331 -27.953 1.00 95.00 496 LYS A CA 1
ATOM 3959 C C . LYS A 1 496 ? 14.861 1.684 -29.338 1.00 95.00 496 LYS A C 1
ATOM 3961 O O . LYS A 1 496 ? 15.154 2.314 -30.352 1.00 95.00 496 LYS A O 1
ATOM 3966 N N . GLU A 1 497 ? 14.522 0.399 -29.345 1.00 93.88 497 GLU A N 1
ATOM 3967 C CA . GLU A 1 497 ? 14.533 -0.462 -30.531 1.00 93.88 497 GLU A CA 1
ATOM 3968 C C . GLU A 1 497 ? 13.729 0.073 -31.726 1.00 93.88 497 GLU A C 1
ATOM 3970 O O . GLU A 1 497 ? 12.755 0.813 -31.574 1.00 93.88 497 GLU A O 1
ATOM 3975 N N . ASP A 1 498 ? 14.193 -0.295 -32.924 1.00 95.69 498 ASP A N 1
ATOM 3976 C CA . ASP A 1 498 ? 13.559 -0.001 -34.220 1.00 95.69 498 ASP A CA 1
ATOM 3977 C C . ASP A 1 498 ? 13.380 1.499 -34.548 1.00 95.69 498 ASP A C 1
ATOM 3979 O O . ASP A 1 498 ? 12.702 1.876 -35.507 1.00 95.69 498 ASP A O 1
ATOM 3983 N N . SER A 1 499 ? 14.051 2.377 -33.800 1.00 96.88 499 SER A N 1
ATOM 3984 C CA . SER A 1 499 ? 14.000 3.826 -34.002 1.00 96.88 499 SER A CA 1
ATOM 3985 C C . SER A 1 499 ? 15.017 4.329 -35.035 1.00 96.88 499 SER A C 1
ATOM 3987 O O . SER A 1 499 ? 16.171 3.894 -35.104 1.00 96.88 499 SER A O 1
ATOM 3989 N N . VAL A 1 500 ? 14.601 5.311 -35.841 1.00 96.50 500 VAL A N 1
ATOM 3990 C CA . VAL A 1 500 ? 15.405 5.929 -36.904 1.00 96.50 500 VAL A CA 1
ATOM 3991 C C . VAL A 1 500 ? 15.658 7.393 -36.580 1.00 96.50 500 VAL A C 1
ATOM 3993 O O . VAL A 1 500 ? 14.739 8.208 -36.525 1.00 96.50 500 VAL A O 1
ATOM 3996 N N . VAL A 1 501 ? 16.929 7.760 -36.454 1.00 96.31 501 VAL A N 1
ATOM 3997 C CA . VAL A 1 501 ? 17.359 9.104 -36.080 1.00 96.31 501 VAL A CA 1
ATOM 3998 C C . VAL A 1 501 ? 18.052 9.790 -37.250 1.00 96.31 501 VAL A C 1
ATOM 4000 O O . VAL A 1 501 ? 19.128 9.372 -37.675 1.00 96.31 501 VAL A O 1
ATOM 4003 N N . SER A 1 502 ? 17.426 10.852 -37.774 1.00 93.81 502 SER A N 1
ATOM 4004 C CA . SER A 1 502 ? 17.983 11.710 -38.839 1.00 93.81 502 SER A CA 1
ATOM 4005 C C . SER A 1 502 ? 18.132 13.188 -38.426 1.00 93.81 502 SER A C 1
ATOM 4007 O O . SER A 1 502 ? 18.092 14.087 -39.272 1.00 93.81 502 SER A O 1
ATOM 4009 N N . ALA A 1 503 ? 18.280 13.440 -37.121 1.00 92.38 503 ALA A N 1
ATOM 4010 C CA . ALA A 1 503 ? 18.436 14.767 -36.523 1.00 92.38 503 ALA A CA 1
ATOM 4011 C C . ALA A 1 503 ? 19.801 15.414 -36.829 1.00 92.38 503 ALA A C 1
ATOM 4013 O O . ALA A 1 503 ? 20.770 14.726 -37.146 1.00 92.38 503 ALA A O 1
ATOM 4014 N N . VAL A 1 504 ? 19.889 16.740 -36.685 1.00 92.94 504 VAL A N 1
ATOM 4015 C CA . VAL A 1 504 ? 21.184 17.447 -36.599 1.00 92.94 504 VAL A CA 1
ATOM 4016 C C . VAL A 1 504 ? 21.705 17.414 -35.161 1.00 92.94 504 VAL A C 1
ATOM 4018 O O . VAL A 1 504 ? 22.899 17.250 -34.919 1.00 92.94 504 VAL A O 1
ATOM 4021 N N . GLU A 1 505 ? 20.804 17.554 -34.190 1.00 95.12 505 GLU A N 1
ATOM 4022 C CA . GLU A 1 505 ? 21.160 17.683 -32.780 1.00 95.12 505 GLU A CA 1
ATOM 4023 C C . GLU A 1 505 ? 20.138 16.966 -31.898 1.00 95.12 505 GLU A C 1
ATOM 4025 O O . GLU A 1 505 ? 18.931 17.172 -32.032 1.00 95.12 505 GLU A O 1
ATOM 4030 N N . ILE A 1 506 ? 20.647 16.136 -30.993 1.00 97.31 506 ILE A N 1
ATOM 4031 C CA . ILE A 1 506 ? 19.942 15.589 -29.840 1.00 97.31 506 ILE A CA 1
ATOM 4032 C C . ILE A 1 506 ? 20.706 16.052 -28.604 1.00 97.31 506 ILE A C 1
ATOM 4034 O O . ILE A 1 506 ? 21.901 15.787 -28.481 1.00 97.31 506 ILE A O 1
ATOM 4038 N N . GLY A 1 507 ? 20.012 16.753 -27.714 1.00 96.19 507 GLY A N 1
ATOM 4039 C CA . GLY A 1 507 ? 20.539 17.258 -26.454 1.00 96.19 507 GLY A CA 1
ATOM 4040 C C . GLY A 1 507 ? 20.925 16.163 -25.459 1.00 96.19 507 GLY A C 1
ATOM 4041 O O . GLY A 1 507 ? 20.922 14.969 -25.761 1.00 96.19 507 GLY A O 1
ATOM 4042 N N . CYS A 1 508 ? 21.270 16.574 -24.246 1.00 96.56 508 CYS A N 1
ATOM 4043 C CA . CYS A 1 508 ? 21.595 15.672 -23.146 1.00 96.56 508 CYS A CA 1
ATOM 4044 C C . CYS A 1 508 ? 20.333 15.204 -22.408 1.00 96.56 508 CYS A C 1
ATOM 4046 O O . CYS A 1 508 ? 19.326 15.912 -22.382 1.00 96.56 508 CYS A O 1
ATOM 4048 N N . TYR A 1 509 ? 20.400 14.041 -21.755 1.00 95.75 509 TYR A N 1
ATOM 4049 C CA . TYR A 1 509 ? 19.300 13.496 -20.941 1.00 95.75 509 TYR A CA 1
ATOM 4050 C C . TYR A 1 509 ? 18.008 13.283 -21.744 1.00 95.75 509 TYR A C 1
ATOM 4052 O O . TYR A 1 509 ? 16.908 13.523 -21.252 1.00 95.75 509 TYR A O 1
ATOM 4060 N N . VAL A 1 510 ? 18.138 12.874 -23.006 1.00 97.12 510 VAL A N 1
ATOM 4061 C CA . VAL A 1 510 ? 16.998 12.656 -23.903 1.00 97.12 510 VAL A CA 1
ATOM 4062 C C . VAL A 1 510 ? 16.628 11.176 -23.932 1.00 97.12 510 VAL A C 1
ATOM 4064 O O . VAL A 1 510 ? 17.495 10.315 -24.099 1.00 97.12 510 VAL A O 1
ATOM 4067 N N . TYR A 1 511 ? 15.335 10.885 -23.817 1.00 96.69 511 TYR A N 1
ATOM 4068 C CA . TYR A 1 511 ? 14.782 9.548 -24.013 1.00 96.69 511 TYR A CA 1
ATOM 4069 C C . TYR A 1 511 ? 14.002 9.489 -25.328 1.00 96.69 511 TYR A C 1
ATOM 4071 O O . TYR A 1 511 ? 13.092 10.288 -25.554 1.00 96.69 511 TYR A O 1
ATOM 4079 N N . ILE A 1 512 ? 14.355 8.542 -26.194 1.00 97.44 512 ILE A N 1
ATOM 4080 C CA . ILE A 1 512 ? 13.681 8.269 -27.464 1.00 97.44 512 ILE A CA 1
ATOM 4081 C C . ILE A 1 512 ? 13.083 6.866 -27.389 1.00 97.44 512 ILE A C 1
ATOM 4083 O O . ILE A 1 512 ? 13.823 5.885 -27.302 1.00 97.44 512 ILE A O 1
ATOM 4087 N N . GLY A 1 513 ? 11.754 6.803 -27.431 1.00 92.38 513 GLY A N 1
ATOM 4088 C CA . GLY A 1 513 ? 10.954 5.585 -27.397 1.00 92.38 513 GLY A CA 1
ATOM 4089 C C . GLY A 1 513 ? 11.158 4.644 -28.586 1.00 92.38 513 GLY A C 1
ATOM 4090 O O . GLY A 1 513 ? 11.990 4.882 -29.467 1.00 92.38 513 GLY A O 1
ATOM 4091 N N . LYS A 1 514 ? 10.424 3.533 -28.572 1.00 94.88 514 LYS A N 1
ATOM 4092 C CA . LYS A 1 514 ? 10.450 2.478 -29.594 1.00 94.88 514 LYS A CA 1
ATOM 4093 C C . LYS A 1 514 ? 9.753 2.928 -30.870 1.00 94.88 514 LYS A C 1
ATOM 4095 O O . LYS A 1 514 ? 8.801 3.703 -30.804 1.00 94.88 514 LYS A O 1
ATOM 4100 N N . ASN A 1 515 ? 10.191 2.419 -32.020 1.00 94.31 515 ASN A N 1
ATOM 4101 C CA . ASN A 1 515 ? 9.581 2.707 -33.328 1.00 94.31 515 ASN A CA 1
ATOM 4102 C C . ASN A 1 515 ? 9.499 4.212 -33.660 1.00 94.31 515 ASN A C 1
ATOM 4104 O O . ASN A 1 515 ? 8.649 4.651 -34.440 1.00 94.31 515 ASN A O 1
ATOM 4108 N N . VAL A 1 516 ? 10.362 5.030 -33.057 1.00 97.06 516 VAL A N 1
ATOM 4109 C CA . VAL A 1 516 ? 10.347 6.478 -33.244 1.00 97.06 516 VAL A CA 1
ATOM 4110 C C . VAL A 1 516 ? 11.092 6.837 -34.519 1.00 97.06 516 VAL A C 1
ATOM 4112 O O . VAL A 1 516 ? 12.227 6.417 -34.752 1.00 97.06 516 VAL A O 1
ATOM 4115 N N . ILE A 1 517 ? 10.487 7.701 -35.330 1.00 96.56 517 ILE A N 1
ATOM 4116 C CA . ILE A 1 517 ? 11.115 8.247 -36.531 1.00 96.56 517 ILE A CA 1
ATOM 4117 C C . ILE A 1 517 ? 11.379 9.731 -36.310 1.00 96.56 517 ILE A C 1
ATOM 4119 O O . ILE A 1 517 ? 10.458 10.546 -36.280 1.00 96.56 517 ILE A O 1
ATOM 4123 N N . ILE A 1 518 ? 12.655 10.102 -36.206 1.00 95.88 518 ILE A N 1
ATOM 4124 C CA . ILE A 1 518 ? 13.068 11.503 -36.147 1.00 95.88 518 ILE A CA 1
ATOM 4125 C C . ILE A 1 518 ? 13.394 11.994 -37.553 1.00 95.88 518 ILE A C 1
ATOM 4127 O O . ILE A 1 518 ? 14.376 11.568 -38.175 1.00 95.88 518 ILE A O 1
ATOM 4131 N N . GLY A 1 519 ? 12.560 12.914 -38.036 1.00 90.06 519 GLY A N 1
ATOM 4132 C CA . GLY A 1 519 ? 12.670 13.544 -39.342 1.00 90.06 519 GLY A CA 1
ATOM 4133 C C . GLY A 1 519 ? 13.998 14.262 -39.574 1.00 90.06 519 GLY A C 1
ATOM 4134 O O . GLY A 1 519 ? 14.718 14.643 -38.646 1.00 90.06 519 GLY A O 1
ATOM 4135 N N . GLN A 1 520 ? 14.323 14.450 -40.853 1.00 91.25 520 GLN A N 1
ATOM 4136 C CA . GLN A 1 520 ? 15.588 15.045 -41.284 1.00 91.25 520 GLN A CA 1
ATOM 4137 C C . GLN A 1 520 ? 15.762 16.457 -40.730 1.00 91.25 520 GLN A C 1
ATOM 4139 O O . GLN A 1 520 ? 14.815 17.234 -40.711 1.00 91.25 520 GLN A O 1
ATOM 4144 N N . CYS A 1 521 ? 16.980 16.786 -40.308 1.00 87.44 521 CYS A N 1
ATOM 4145 C CA . CYS A 1 521 ? 17.339 18.120 -39.823 1.00 87.44 521 CYS A CA 1
ATOM 4146 C C . CYS A 1 521 ? 16.581 18.590 -38.564 1.00 87.44 521 CYS A C 1
ATOM 4148 O O . CYS A 1 521 ? 16.592 19.779 -38.256 1.00 87.44 521 CYS A O 1
ATOM 4150 N N . SER A 1 522 ? 15.967 17.671 -37.814 1.00 93.44 522 SER A N 1
ATOM 4151 C CA . SER A 1 522 ? 15.328 17.998 -36.534 1.00 93.44 522 SER A CA 1
ATOM 4152 C C . SER A 1 522 ? 16.358 18.334 -35.449 1.00 93.44 522 SER A C 1
ATOM 4154 O O . SER A 1 522 ? 17.493 17.846 -35.479 1.00 93.44 522 SER A O 1
ATOM 4156 N N . VAL A 1 523 ? 15.941 19.142 -34.476 1.00 95.56 523 VAL A N 1
ATOM 4157 C CA . VAL A 1 523 ? 16.714 19.538 -33.295 1.00 95.56 523 VAL A CA 1
ATOM 4158 C C . VAL A 1 523 ? 15.904 19.203 -32.049 1.00 95.56 523 VAL A C 1
ATOM 4160 O O . VAL A 1 523 ? 14.825 19.753 -31.837 1.00 95.56 523 VAL A O 1
ATOM 4163 N N . ILE A 1 524 ? 16.428 18.316 -31.211 1.00 97.12 524 ILE A N 1
ATOM 4164 C CA . ILE A 1 524 ? 15.823 17.936 -29.934 1.00 97.12 524 ILE A CA 1
ATOM 4165 C C . ILE A 1 524 ? 16.699 18.494 -28.823 1.00 97.12 524 ILE A C 1
ATOM 4167 O O . ILE A 1 524 ? 17.889 18.194 -28.776 1.00 97.12 524 ILE A O 1
ATOM 4171 N N . LYS A 1 525 ? 16.133 19.329 -27.951 1.00 97.25 525 LYS A N 1
ATOM 4172 C CA . LYS A 1 525 ? 16.866 19.925 -26.830 1.00 97.25 525 LYS A CA 1
ATOM 4173 C C . LYS A 1 525 ? 16.919 19.001 -25.611 1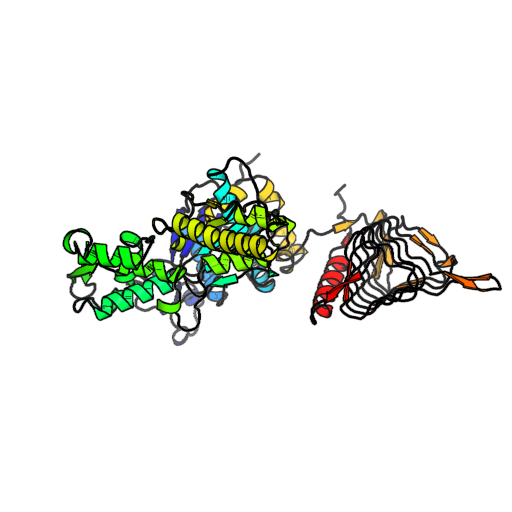.00 97.25 525 LYS A C 1
ATOM 4175 O O . LYS A 1 525 ? 16.382 17.897 -25.626 1.00 97.25 525 LYS A O 1
ATOM 4180 N N . ASP A 1 526 ? 17.620 19.443 -24.574 1.00 96.12 526 ASP A N 1
ATOM 4181 C CA . ASP A 1 526 ? 17.903 18.638 -23.385 1.00 96.12 526 ASP A CA 1
ATOM 4182 C C . ASP A 1 526 ? 16.629 18.204 -22.643 1.00 96.12 526 ASP A C 1
ATOM 4184 O O . ASP A 1 526 ? 15.597 18.879 -22.689 1.00 96.12 526 ASP A O 1
ATOM 4188 N N . CYS A 1 527 ? 16.711 17.083 -21.924 1.00 94.00 527 CYS A N 1
ATOM 4189 C CA . CYS A 1 527 ? 15.644 16.578 -21.050 1.00 94.00 527 CYS A CA 1
ATOM 4190 C C . CYS A 1 527 ? 14.315 16.277 -21.771 1.00 94.00 527 CYS A C 1
ATOM 4192 O O . CYS A 1 527 ? 13.256 16.289 -21.146 1.00 94.00 527 CYS A O 1
ATOM 4194 N N . CYS A 1 528 ? 14.338 16.045 -23.085 1.00 95.75 528 CYS A N 1
ATOM 4195 C CA . CYS A 1 528 ? 13.139 15.694 -23.844 1.00 95.75 528 CYS A CA 1
ATOM 4196 C C . CYS A 1 528 ? 12.801 14.205 -23.722 1.00 95.75 528 CYS A C 1
ATOM 4198 O O . CYS A 1 528 ? 13.689 13.352 -23.674 1.00 95.75 528 CYS A O 1
ATOM 4200 N N . TYR A 1 529 ? 11.507 13.901 -23.764 1.00 95.12 529 TYR A N 1
ATOM 4201 C CA . TYR A 1 529 ? 10.986 12.539 -23.793 1.00 95.12 529 TYR A CA 1
ATOM 4202 C C . TYR A 1 529 ? 10.115 12.353 -25.033 1.00 95.12 529 TYR A C 1
ATOM 4204 O O . TYR A 1 529 ? 9.065 12.981 -25.163 1.00 95.12 529 TYR A O 1
ATOM 4212 N N . ILE A 1 530 ? 10.552 11.511 -25.965 1.00 96.88 530 ILE A N 1
ATOM 4213 C CA . ILE A 1 530 ? 9.788 11.173 -27.167 1.00 96.88 530 ILE A CA 1
ATOM 4214 C C . ILE A 1 530 ? 9.156 9.806 -26.943 1.00 96.88 530 ILE A C 1
ATOM 4216 O O . ILE A 1 530 ? 9.876 8.824 -26.778 1.00 96.88 530 ILE A O 1
ATOM 4220 N N . MET A 1 531 ? 7.827 9.759 -26.917 1.00 92.81 531 MET A N 1
ATOM 4221 C CA . MET A 1 531 ? 7.073 8.530 -26.681 1.00 92.81 531 MET A CA 1
ATOM 4222 C C . MET A 1 531 ? 7.186 7.565 -27.860 1.00 92.81 531 MET A C 1
ATOM 4224 O O . MET A 1 531 ? 7.481 7.973 -28.987 1.00 92.81 531 MET A O 1
ATOM 4228 N N . ASP A 1 532 ? 6.910 6.294 -27.593 1.00 94.69 532 ASP A N 1
ATOM 4229 C CA . ASP A 1 532 ? 6.882 5.230 -28.594 1.00 94.69 532 ASP A CA 1
ATOM 4230 C C . ASP A 1 532 ? 5.968 5.587 -29.786 1.00 94.69 532 ASP A C 1
ATOM 4232 O O . ASP A 1 532 ? 5.052 6.409 -29.678 1.00 94.69 532 ASP A O 1
ATOM 4236 N N . ASP A 1 533 ? 6.271 5.011 -30.951 1.00 94.44 533 ASP A N 1
ATOM 4237 C CA . ASP A 1 533 ? 5.524 5.150 -32.213 1.00 94.44 533 ASP A CA 1
ATOM 4238 C C . ASP A 1 533 ? 5.398 6.593 -32.746 1.00 94.44 533 ASP A C 1
ATOM 4240 O O . ASP A 1 533 ? 4.588 6.900 -33.630 1.00 94.44 533 ASP A O 1
ATOM 4244 N N . SER A 1 534 ? 6.217 7.508 -32.225 1.00 95.75 534 SER A N 1
ATOM 4245 C CA . SER A 1 534 ? 6.157 8.920 -32.593 1.00 95.75 534 SER A CA 1
ATOM 4246 C C . SER A 1 534 ? 6.942 9.231 -33.862 1.00 95.75 534 SER A C 1
ATOM 4248 O O . SER A 1 534 ? 8.069 8.774 -34.057 1.00 95.75 534 SER A O 1
ATOM 4250 N N . VAL A 1 535 ? 6.379 10.088 -34.716 1.00 96.50 535 VAL A N 1
ATOM 4251 C CA . VAL A 1 535 ? 7.014 10.516 -35.972 1.00 96.50 535 VAL A CA 1
ATOM 4252 C C . VAL A 1 535 ? 7.200 12.026 -35.971 1.00 96.50 535 VAL A C 1
ATOM 4254 O O . VAL A 1 535 ? 6.256 12.785 -36.201 1.00 96.50 535 VAL A O 1
ATOM 4257 N N . LEU A 1 536 ? 8.430 12.472 -35.720 1.00 95.38 536 LEU A N 1
ATOM 4258 C CA . LEU A 1 536 ? 8.792 13.884 -35.807 1.00 95.38 536 LEU A CA 1
ATOM 4259 C C . LEU A 1 536 ? 8.975 14.260 -37.276 1.00 95.38 536 LEU A C 1
ATOM 4261 O O . LEU A 1 536 ? 9.736 13.624 -38.010 1.00 95.38 536 LEU A O 1
ATOM 4265 N N . SER A 1 537 ? 8.292 15.320 -37.700 1.00 92.31 537 SER A N 1
ATOM 4266 C CA . SER A 1 537 ? 8.457 15.872 -39.042 1.00 92.31 537 SER A CA 1
ATOM 4267 C C . SER A 1 537 ? 9.883 16.397 -39.272 1.00 92.31 537 SER A C 1
ATOM 4269 O O . SER A 1 537 ? 10.575 16.753 -38.319 1.00 92.31 537 SER A O 1
ATOM 4271 N N . PRO A 1 538 ? 10.351 16.468 -40.531 1.00 91.88 538 PRO A N 1
ATOM 4272 C CA . PRO A 1 538 ? 11.600 17.151 -40.856 1.00 91.88 538 PRO A CA 1
ATOM 4273 C C . PRO A 1 538 ? 11.618 18.609 -40.371 1.00 91.88 538 PRO A C 1
ATOM 4275 O O . PRO A 1 538 ? 10.574 19.253 -40.305 1.00 91.88 538 PRO A O 1
ATOM 4278 N N . ASP A 1 539 ? 12.811 19.119 -40.061 1.00 90.56 539 ASP A N 1
ATOM 4279 C CA . ASP A 1 539 ? 13.067 20.473 -39.548 1.00 90.56 539 ASP A CA 1
ATOM 4280 C C . ASP A 1 539 ? 12.342 20.807 -38.212 1.00 90.56 539 ASP A C 1
ATOM 4282 O O . ASP A 1 539 ? 12.231 21.974 -37.833 1.00 90.56 539 ASP A O 1
ATOM 4286 N N . SER A 1 540 ? 11.864 19.804 -37.459 1.00 92.12 540 SER A N 1
ATOM 4287 C CA . SER A 1 540 ? 11.217 20.017 -36.156 1.00 92.12 540 SER A CA 1
ATOM 4288 C C . SER A 1 540 ? 12.203 20.459 -35.075 1.00 92.12 540 SER A C 1
ATOM 4290 O O . SER A 1 540 ? 13.274 19.874 -34.926 1.00 92.12 540 SER A O 1
ATOM 4292 N N . VAL A 1 541 ? 11.805 21.441 -34.260 1.00 95.12 541 VAL A N 1
ATOM 4293 C CA . VAL A 1 541 ? 12.563 21.896 -33.085 1.00 95.12 541 VAL A CA 1
ATOM 4294 C C . VAL A 1 541 ? 11.761 21.603 -31.821 1.00 95.12 541 VAL A C 1
ATOM 4296 O O . VAL A 1 541 ? 10.680 22.157 -31.629 1.00 95.12 541 VAL A O 1
ATOM 4299 N N . ILE A 1 542 ? 12.290 20.734 -30.961 1.00 96.38 542 ILE A N 1
ATOM 4300 C CA . ILE A 1 542 ? 11.674 20.361 -29.685 1.00 96.38 542 ILE A CA 1
ATOM 4301 C C . ILE A 1 542 ? 12.365 21.122 -28.554 1.00 96.38 542 ILE A C 1
ATOM 4303 O O . ILE A 1 542 ? 13.585 21.041 -28.402 1.00 96.38 542 ILE A O 1
ATOM 4307 N N . ALA A 1 543 ? 11.584 21.871 -27.775 1.00 94.19 543 ALA A N 1
ATOM 4308 C CA . ALA A 1 543 ? 12.072 22.658 -26.645 1.00 94.19 543 ALA A CA 1
ATOM 4309 C C . ALA A 1 543 ? 12.499 21.763 -25.462 1.00 94.19 543 ALA A C 1
ATOM 4311 O O . ALA A 1 543 ? 11.947 20.670 -25.321 1.00 94.19 543 ALA A O 1
ATOM 4312 N N . PRO A 1 544 ? 13.426 22.213 -24.591 1.00 94.19 544 PRO A N 1
ATOM 4313 C CA . PRO A 1 544 ? 13.867 21.428 -23.441 1.00 94.19 544 PRO A CA 1
ATOM 4314 C C . PRO A 1 544 ? 12.700 20.985 -22.552 1.00 94.19 544 PRO A C 1
ATOM 4316 O O . PRO A 1 544 ? 11.697 21.693 -22.463 1.00 94.19 544 PRO A O 1
ATOM 4319 N N . PHE A 1 545 ? 12.842 19.844 -21.877 1.00 91.69 545 PHE A N 1
ATOM 4320 C CA . PHE A 1 545 ? 11.810 19.269 -20.998 1.00 91.69 545 PHE A CA 1
ATOM 4321 C C . PHE A 1 545 ? 10.477 18.945 -21.693 1.00 91.69 545 PHE A C 1
ATOM 4323 O O . PHE A 1 545 ? 9.469 18.773 -21.021 1.00 91.69 545 PHE A O 1
ATOM 4330 N N . SER A 1 546 ? 10.412 18.851 -23.021 1.00 95.31 546 SER A N 1
ATOM 4331 C CA . SER A 1 546 ? 9.148 18.522 -23.697 1.00 95.31 546 SER A CA 1
ATOM 4332 C C . SER A 1 546 ? 8.884 17.016 -23.711 1.00 95.31 546 SER A C 1
ATOM 4334 O O . SER A 1 546 ? 9.785 16.231 -24.010 1.00 95.31 546 SER A O 1
ATOM 4336 N N . ILE A 1 547 ? 7.628 16.623 -23.480 1.00 94.00 547 ILE A N 1
ATOM 4337 C CA . ILE A 1 547 ? 7.116 15.285 -23.803 1.00 94.00 547 ILE A CA 1
ATOM 4338 C C . ILE A 1 547 ? 6.454 15.363 -25.176 1.00 94.00 547 ILE A C 1
ATOM 4340 O O . ILE A 1 547 ? 5.544 16.168 -25.383 1.00 94.00 547 ILE A O 1
ATOM 4344 N N . VAL A 1 548 ? 6.912 14.546 -26.118 1.00 94.31 548 VAL A N 1
ATOM 4345 C CA . VAL A 1 548 ? 6.487 14.566 -27.521 1.00 94.31 548 VAL A CA 1
ATOM 4346 C C . VAL A 1 548 ? 5.871 13.227 -27.893 1.00 94.31 548 VAL A C 1
ATOM 4348 O O . VAL A 1 548 ? 6.457 12.188 -27.601 1.00 94.31 548 VAL A O 1
ATOM 4351 N N . ALA A 1 549 ? 4.710 13.249 -28.551 1.00 93.88 549 ALA A N 1
ATOM 4352 C CA . ALA A 1 549 ? 4.018 12.032 -28.950 1.00 93.88 549 ALA A CA 1
ATOM 4353 C C . ALA A 1 549 ? 3.171 12.150 -30.216 1.00 93.88 549 ALA A C 1
ATOM 4355 O O . ALA A 1 549 ? 2.668 13.227 -30.547 1.00 93.88 549 ALA A O 1
ATOM 4356 N N . GLY A 1 550 ? 2.963 11.008 -30.872 1.00 88.94 550 GLY A N 1
ATOM 4357 C CA . GLY A 1 550 ? 2.011 10.824 -31.964 1.00 88.94 550 GLY A CA 1
ATOM 4358 C C . GLY A 1 550 ? 2.637 10.823 -33.358 1.00 88.94 550 GLY A C 1
ATOM 4359 O O . GLY A 1 550 ? 3.838 11.009 -33.543 1.00 88.94 550 GLY A O 1
ATOM 4360 N N . ASN A 1 551 ? 1.788 10.630 -34.365 1.00 89.81 551 ASN A N 1
ATOM 4361 C CA . ASN A 1 551 ? 2.162 10.621 -35.776 1.00 89.81 551 ASN A CA 1
ATOM 4362 C C . ASN A 1 551 ? 1.127 11.441 -36.579 1.00 89.81 551 ASN A C 1
ATOM 4364 O O . ASN A 1 551 ? 0.034 10.935 -36.844 1.00 89.81 551 ASN A O 1
ATOM 4368 N N . PRO A 1 552 ? 1.411 12.713 -36.929 1.00 87.88 552 PRO A N 1
ATOM 4369 C CA . PRO A 1 552 ? 2.655 13.445 -36.676 1.00 87.88 552 PRO A CA 1
ATOM 4370 C C . PRO A 1 552 ? 2.819 13.835 -35.200 1.00 87.88 552 PRO A C 1
ATOM 4372 O O . PRO A 1 552 ? 1.844 14.158 -34.518 1.00 87.88 552 PRO A O 1
ATOM 4375 N N . ALA A 1 553 ? 4.061 13.832 -34.724 1.00 92.12 553 ALA A N 1
ATOM 4376 C CA . ALA A 1 553 ? 4.377 14.063 -33.324 1.00 92.12 553 ALA A CA 1
ATOM 4377 C C . ALA A 1 553 ? 4.133 15.517 -32.899 1.00 92.12 553 ALA A C 1
ATOM 4379 O O . ALA A 1 553 ? 4.497 16.460 -33.606 1.00 92.12 553 ALA A O 1
ATOM 4380 N N . LYS A 1 554 ? 3.540 15.702 -31.716 1.00 93.00 554 LYS A N 1
ATOM 4381 C CA . LYS A 1 554 ? 3.288 17.006 -31.086 1.00 93.00 554 LYS A CA 1
ATOM 4382 C C . LYS A 1 554 ? 3.750 16.996 -29.635 1.00 93.00 554 LYS A C 1
ATOM 4384 O O . LYS A 1 554 ? 3.835 15.941 -29.016 1.00 93.00 554 LYS A O 1
ATOM 4389 N N . VAL A 1 555 ? 4.028 18.176 -29.085 1.00 93.62 555 VAL A N 1
ATOM 4390 C CA . VAL A 1 555 ? 4.275 18.327 -27.646 1.00 93.62 555 VAL A CA 1
ATOM 4391 C C . VAL A 1 555 ? 2.962 18.073 -26.905 1.00 93.62 555 VAL A C 1
ATOM 4393 O O . VAL A 1 555 ? 1.966 18.744 -27.171 1.00 93.62 555 VAL A O 1
ATOM 4396 N N . VAL A 1 556 ? 2.960 17.094 -26.004 1.00 90.94 556 VAL A N 1
ATOM 4397 C CA . VAL A 1 556 ? 1.786 16.664 -25.225 1.00 90.94 556 VAL A CA 1
ATOM 4398 C C . VAL A 1 556 ? 1.942 16.904 -23.725 1.00 90.94 556 VAL A C 1
ATOM 4400 O O . VAL A 1 556 ? 0.976 16.769 -22.981 1.00 90.94 556 VAL A O 1
ATOM 4403 N N . GLY A 1 557 ? 3.135 17.282 -23.268 1.00 90.31 557 GLY A N 1
ATOM 4404 C CA . GLY A 1 557 ? 3.393 17.554 -21.860 1.00 90.31 557 GLY A CA 1
ATOM 4405 C C . GLY A 1 557 ? 4.798 18.082 -21.608 1.00 90.31 557 GLY A C 1
ATOM 4406 O O . GLY A 1 557 ? 5.551 18.359 -22.545 1.00 90.31 557 GLY A O 1
ATOM 4407 N N . GLN A 1 558 ? 5.140 18.206 -20.328 1.00 90.38 558 GLN A N 1
ATOM 4408 C CA . GLN A 1 558 ? 6.466 18.602 -19.869 1.00 90.38 558 GLN A CA 1
ATOM 4409 C C . GLN A 1 558 ? 7.025 17.580 -18.882 1.00 90.38 558 GLN A C 1
ATOM 4411 O O . GLN A 1 558 ? 6.313 17.065 -18.022 1.00 90.38 558 GLN A O 1
ATOM 4416 N N . MET A 1 559 ? 8.312 17.307 -19.027 1.00 83.62 559 MET A N 1
ATOM 4417 C CA . MET A 1 559 ? 9.112 16.505 -18.126 1.00 83.62 559 MET A CA 1
ATOM 4418 C C . MET A 1 559 ? 9.398 17.290 -16.838 1.00 83.62 559 MET A C 1
ATOM 4420 O O . MET A 1 559 ? 9.594 18.508 -16.885 1.00 83.62 559 MET A O 1
ATOM 4424 N N . PRO A 1 560 ? 9.449 16.621 -15.678 1.00 76.44 560 PRO A N 1
ATOM 4425 C CA . PRO A 1 560 ? 9.719 17.277 -14.406 1.00 76.44 560 PRO A CA 1
ATOM 4426 C C . PRO A 1 560 ? 11.162 17.800 -14.322 1.00 76.44 560 PRO A C 1
ATOM 4428 O O . PRO A 1 560 ? 12.070 17.328 -15.006 1.00 76.44 560 PRO A O 1
ATOM 4431 N N . VAL A 1 561 ? 11.413 18.766 -13.436 1.00 77.69 561 VAL A N 1
ATOM 4432 C CA . VAL A 1 561 ? 12.736 19.411 -13.297 1.00 77.69 561 VAL A CA 1
ATOM 4433 C C . VAL A 1 561 ? 13.833 18.416 -12.880 1.00 77.69 561 VAL A C 1
ATOM 4435 O O . VAL A 1 561 ? 14.991 18.569 -13.262 1.00 77.69 561 VAL A O 1
ATOM 4438 N N . ASN A 1 562 ? 13.475 17.342 -12.169 1.00 78.56 562 ASN A N 1
ATOM 4439 C CA . ASN A 1 562 ? 14.392 16.277 -11.746 1.00 78.56 562 ASN A CA 1
ATOM 4440 C C . ASN A 1 562 ? 14.752 15.263 -12.857 1.00 78.56 562 ASN A C 1
ATOM 4442 O O . ASN A 1 562 ? 15.429 14.275 -12.575 1.00 78.56 562 ASN A O 1
ATOM 4446 N N . THR A 1 563 ? 14.356 15.498 -14.114 1.00 76.62 563 THR A N 1
ATOM 4447 C CA . THR A 1 563 ? 14.642 14.605 -15.259 1.00 76.62 563 THR A CA 1
ATOM 4448 C C . THR A 1 563 ? 16.128 14.306 -15.443 1.00 76.62 563 THR A C 1
ATOM 4450 O O . THR A 1 563 ? 16.491 13.204 -15.846 1.00 76.62 563 THR A O 1
ATOM 4453 N N . VAL A 1 564 ? 17.001 15.250 -15.086 1.00 83.31 564 VAL A N 1
ATOM 4454 C CA . VAL A 1 564 ? 18.459 15.059 -15.109 1.00 83.31 564 VAL A CA 1
ATOM 4455 C C . VAL A 1 564 ? 18.887 13.891 -14.213 1.00 83.31 564 VAL A C 1
ATOM 4457 O O . VAL A 1 564 ? 19.706 13.072 -14.636 1.00 83.31 564 VAL A O 1
ATOM 4460 N N . ASN A 1 565 ? 18.314 13.783 -13.010 1.00 71.88 565 ASN A N 1
ATOM 4461 C CA . ASN A 1 565 ? 18.609 12.698 -12.073 1.00 71.88 565 ASN A CA 1
ATOM 4462 C C . ASN A 1 565 ? 18.025 11.382 -12.595 1.00 71.88 565 ASN A C 1
ATOM 4464 O O . ASN A 1 565 ? 18.765 10.421 -12.759 1.00 71.88 565 ASN A O 1
ATOM 4468 N N . LEU A 1 566 ? 16.752 11.391 -13.014 1.00 73.75 566 LEU A N 1
ATOM 4469 C CA . LEU A 1 566 ? 16.075 10.209 -13.569 1.00 73.75 566 LEU A CA 1
ATOM 4470 C C . LEU A 1 566 ? 16.844 9.589 -14.747 1.00 73.75 566 LEU A C 1
ATOM 4472 O O . LEU A 1 566 ? 17.061 8.382 -14.797 1.00 73.75 566 LEU A O 1
ATOM 4476 N N . MET A 1 567 ? 17.297 10.417 -15.691 1.00 85.75 567 MET A N 1
ATOM 4477 C CA . MET A 1 567 ? 18.076 9.954 -16.843 1.00 85.75 567 MET A CA 1
ATOM 4478 C C . MET A 1 567 ? 19.499 9.544 -16.463 1.00 85.75 567 MET A C 1
ATOM 4480 O O . MET A 1 567 ? 20.077 8.664 -17.102 1.00 85.75 567 MET A O 1
ATOM 4484 N N . THR A 1 568 ? 20.084 10.162 -15.437 1.00 79.31 568 THR A N 1
ATOM 4485 C CA . THR A 1 568 ? 21.388 9.753 -14.900 1.00 79.31 568 THR A CA 1
ATOM 4486 C C . THR A 1 568 ? 21.313 8.353 -14.315 1.00 79.31 568 THR A C 1
ATOM 4488 O O . THR A 1 568 ? 22.132 7.512 -14.689 1.00 79.31 568 THR A O 1
ATOM 4491 N N . ASP A 1 569 ? 20.306 8.093 -13.490 1.00 74.56 569 ASP A N 1
ATOM 4492 C CA . ASP A 1 569 ? 20.093 6.797 -12.855 1.00 74.56 569 ASP A CA 1
ATOM 4493 C C . ASP A 1 569 ? 19.798 5.735 -13.912 1.00 74.56 569 ASP A C 1
ATOM 4495 O O . ASP A 1 569 ? 20.548 4.768 -14.014 1.00 74.56 569 ASP A O 1
ATOM 4499 N N . LEU A 1 570 ? 18.841 5.990 -14.814 1.00 80.50 570 LEU A N 1
ATOM 4500 C CA . LEU A 1 570 ? 18.500 5.081 -15.913 1.00 80.50 570 LEU A CA 1
ATOM 4501 C C . LEU A 1 570 ? 19.709 4.729 -16.796 1.00 80.50 570 LEU A C 1
ATOM 4503 O O . LEU A 1 570 ? 19.917 3.570 -17.148 1.00 80.50 570 LEU A O 1
ATOM 4507 N N . THR A 1 571 ? 20.515 5.715 -17.200 1.00 84.56 571 THR A N 1
ATOM 4508 C CA . THR A 1 571 ? 21.667 5.463 -18.090 1.00 84.56 571 THR A CA 1
ATOM 4509 C C . THR A 1 571 ? 22.822 4.761 -17.382 1.00 84.56 571 THR A C 1
ATOM 4511 O O . THR A 1 571 ? 23.485 3.922 -17.995 1.00 84.56 571 THR A O 1
ATOM 4514 N N . ASN A 1 572 ? 23.048 5.053 -16.097 1.00 82.00 572 ASN A N 1
ATOM 4515 C CA . ASN A 1 572 ? 23.988 4.296 -15.272 1.00 82.00 572 ASN A CA 1
ATOM 4516 C C . ASN A 1 572 ? 23.515 2.845 -15.137 1.00 82.00 572 ASN A C 1
ATOM 4518 O O . ASN A 1 572 ? 24.298 1.922 -15.350 1.00 82.00 572 ASN A O 1
ATOM 4522 N N . GLU A 1 573 ? 22.231 2.657 -14.844 1.00 76.06 573 GLU A N 1
ATOM 4523 C CA . GLU A 1 573 ? 21.593 1.360 -14.675 1.00 76.06 573 GLU A CA 1
ATOM 4524 C C . GLU A 1 573 ? 21.737 0.504 -15.941 1.00 76.06 573 GLU A C 1
ATOM 4526 O O . GLU A 1 573 ? 22.315 -0.582 -15.900 1.00 76.06 573 GLU A O 1
ATOM 4531 N N . LEU A 1 574 ? 21.315 1.030 -17.096 1.00 80.50 574 LEU A N 1
ATOM 4532 C CA . LEU A 1 574 ? 21.417 0.346 -18.388 1.00 80.50 574 LEU A CA 1
ATOM 4533 C C . LEU A 1 574 ? 22.860 -0.024 -18.742 1.00 80.50 574 LEU A C 1
ATOM 4535 O O . LEU A 1 574 ? 23.113 -1.104 -19.274 1.00 80.50 574 LEU A O 1
ATOM 4539 N N . TYR A 1 575 ? 23.816 0.862 -18.460 1.00 85.19 575 TYR A N 1
ATOM 4540 C CA . TYR A 1 575 ? 25.209 0.629 -18.809 1.00 85.19 575 TYR A CA 1
ATOM 4541 C C . TYR A 1 575 ? 25.891 -0.381 -17.883 1.00 85.19 575 TYR A C 1
ATOM 4543 O O . TYR A 1 575 ? 26.532 -1.318 -18.367 1.00 85.19 575 TYR A O 1
ATOM 4551 N N . TYR A 1 576 ? 25.790 -0.203 -16.564 1.00 78.88 576 TYR A N 1
ATOM 4552 C CA . TYR A 1 576 ? 26.491 -1.051 -15.600 1.00 78.88 576 TYR A CA 1
ATOM 4553 C C . TYR A 1 576 ? 25.868 -2.445 -15.493 1.00 78.88 576 TYR A C 1
ATOM 4555 O O . TYR A 1 576 ? 26.612 -3.402 -15.301 1.00 78.88 576 TYR A O 1
ATOM 4563 N N . LYS A 1 577 ? 24.557 -2.591 -15.735 1.00 70.69 577 LYS A N 1
ATOM 4564 C CA . LYS A 1 577 ? 23.870 -3.898 -15.739 1.00 70.69 577 LYS A CA 1
ATOM 4565 C C . LYS A 1 577 ? 23.967 -4.665 -17.043 1.00 70.69 577 LYS A C 1
ATOM 4567 O O . LYS A 1 577 ? 23.614 -5.841 -17.085 1.00 70.69 577 LYS A O 1
ATOM 4572 N N . PHE A 1 578 ? 24.434 -4.029 -18.112 1.00 80.06 578 PHE A N 1
ATOM 4573 C CA . PHE A 1 578 ? 24.771 -4.744 -19.329 1.00 80.06 578 PHE A CA 1
ATOM 4574 C C . PHE A 1 578 ? 26.121 -5.439 -19.129 1.00 80.06 578 PHE A C 1
ATOM 4576 O O . PHE A 1 578 ? 27.177 -4.837 -19.345 1.00 80.06 578 PHE A O 1
ATOM 4583 N N . VAL A 1 579 ? 26.101 -6.680 -18.643 1.00 78.00 579 VAL A N 1
ATOM 4584 C CA . VAL A 1 579 ? 27.295 -7.433 -18.208 1.00 78.00 579 VAL A CA 1
ATOM 4585 C C . VAL A 1 579 ? 27.505 -8.695 -19.049 1.00 78.00 579 VAL A C 1
ATOM 4587 O O . VAL A 1 579 ? 26.536 -9.253 -19.560 1.00 78.00 579 VAL A O 1
ATOM 4590 N N . PRO A 1 580 ? 28.753 -9.157 -19.236 1.00 76.50 580 PRO A N 1
ATOM 4591 C CA . PRO A 1 580 ? 29.007 -10.380 -19.987 1.00 76.50 580 PRO A CA 1
ATOM 4592 C C . PRO A 1 580 ? 28.417 -11.613 -19.279 1.00 76.50 580 PRO A C 1
ATOM 4594 O O . PRO A 1 580 ? 28.471 -11.703 -18.053 1.00 76.50 580 PRO A O 1
ATOM 4597 N N . SER A 1 581 ? 27.894 -12.572 -20.045 1.00 73.00 581 SER A N 1
ATOM 4598 C CA . SER A 1 581 ? 27.446 -13.876 -19.538 1.00 73.00 581 SER A CA 1
ATOM 4599 C C . SER A 1 581 ? 28.606 -14.661 -18.912 1.00 73.00 581 SER A C 1
ATOM 4601 O O . SER A 1 581 ? 29.744 -14.592 -19.392 1.00 73.00 581 SER A O 1
ATOM 4603 N N . LEU A 1 582 ? 28.321 -15.418 -17.849 1.00 65.25 582 LEU A N 1
ATOM 4604 C CA . LEU A 1 582 ? 29.304 -16.273 -17.181 1.00 65.25 582 LEU A CA 1
ATOM 4605 C C . LEU A 1 582 ? 29.656 -17.493 -18.060 1.00 65.25 582 LEU A C 1
ATOM 4607 O O . LEU A 1 582 ? 28.818 -17.955 -18.840 1.00 65.25 582 LEU A O 1
ATOM 4611 N N . PRO A 1 583 ? 30.884 -18.040 -17.969 1.00 43.84 583 PRO A N 1
ATOM 4612 C CA . PRO A 1 583 ? 31.260 -19.216 -18.745 1.00 43.84 583 PRO A CA 1
ATOM 4613 C C . PRO A 1 583 ? 30.429 -20.434 -18.312 1.00 43.84 583 PRO A C 1
ATOM 4615 O O . PRO A 1 583 ? 30.626 -20.950 -17.217 1.00 43.84 583 PRO A O 1
ATOM 4618 N N . GLY A 1 584 ? 29.527 -20.910 -19.178 1.00 48.81 584 GLY A N 1
ATOM 4619 C CA . GLY A 1 584 ? 28.737 -22.131 -18.951 1.00 48.81 584 GLY A CA 1
ATOM 4620 C C . GLY A 1 584 ? 27.224 -21.973 -19.108 1.00 48.81 584 GLY A C 1
ATOM 4621 O O . GLY A 1 584 ? 26.536 -22.977 -19.269 1.00 48.81 584 GLY A O 1
ATOM 4622 N N . GLU A 1 585 ? 26.708 -20.746 -19.141 1.00 44.66 585 GLU A N 1
ATOM 4623 C CA . GLU A 1 585 ? 25.301 -20.475 -19.449 1.00 44.66 585 GLU A CA 1
ATOM 4624 C C . GLU A 1 585 ? 25.144 -20.284 -20.968 1.00 44.66 585 GLU A C 1
ATOM 4626 O O . GLU A 1 585 ? 25.719 -19.355 -21.541 1.00 44.66 585 GLU A O 1
ATOM 4631 N N . ARG A 1 586 ? 24.428 -21.198 -21.634 1.00 34.72 586 ARG A N 1
ATOM 4632 C CA . ARG A 1 586 ? 24.022 -21.078 -23.044 1.00 34.72 586 ARG A CA 1
ATOM 4633 C C . ARG A 1 586 ? 22.537 -20.808 -23.153 1.00 34.72 586 ARG A C 1
ATOM 4635 O O . ARG A 1 586 ? 21.788 -21.495 -22.425 1.00 34.72 586 ARG A O 1
#

Sequence (586 aa):
MATRLPACVIDNGSGYTKLGYAGNTEPQMIIPSAIAVKDQRQQFGSKIGDLDFFIGDEALSPSAANYSVKYPIRHGIVEDWDLMEKYWSQCIFKYLRAEPEDHYFLLTEPPLNTPENREYTAEIMFESFNVPGLYIAVQAVLALAASWQSRAENNLTGLVIDSGDGVTHCIPVADGYVIGSCIKHIPIAGRDVTYFIQQMLRERELNLPAEQSYEVAKTIKEQYCYVCPDIQKEFFKYDSDYSTYMKQYVGVNNITKQPFKVDVGYEKFLGPEIFFHPEFANPDFTTSLSETVDSVIQQCPIDVRRSLYENIVLSGGSTMFNHFSKRLQRDVKRVSDQRLLLSEQLSGNRVKPKPIDVNVISHKMQRYAVWFGGSMLASTPEFYQVAHTKEEYMEKGAKMSLELPVRRYDKSLFVQTQQLQNKISKQNRVQGSQAISLGGNVTLMENVTVRGDLCTVQVGNFCFLEKNVVVRPGRKNFKGGINHFPIRIGHRVVIKEDSVVSAVEIGCYVYIGKNVIIGQCSVIKDCCYIMDDSVLSPDSVIAPFSIVAGNPAKVVGQMPVNTVNLMTDLTNELYYKFVPSLPGER

Secondary structure (DSSP, 8-state):
---PPPPEEEE--SSEEEEEETT-SS-SEEEES-EEE--GGG--S-TTGGG-EEETTGGGSGGGTTSEEE-SEETTEES-HHHHHHHHHHIIIIII---GGG-EEEEEE-TT--HHHHHHHHHIIIIIS--SEEEEEEHHHHHHHHHGGG-SS----EEEEEE-SS-EEEEEEETTEE-GGG-EEES--HHHHHHHHHHHHHHH-TT--GGGHHHHHHHHHHHH-B--S-HHHHHHHHHHSHHHH-EEEEEE-TTT--EEEEEE-THHHHHHHTTT-GGGT-TT----HHHHHHHHHHHS-TTTHHHHHH-EEEESGGG-SBTHHHHHHHHHHHHHHHHHHHHHHHTTTS--PPPPP--EE--TTGGGHHHHHHHHHHTSTTHHHHSEEHHHHHHH-GGGGG-SPP-EE-TTTEEE-TTT--EEETT-EEE-GGGEEEEES-EE-TT-EEETTTS-EEEEET-EE-TT-EE--EEEEETTEEEEE-EEE-SS-EE-TT-EE--SEE-SS-EE-TT-EE-TT-EE-TT-EEPTT-EEPTT-EEPTTEEEEETTEEEEEE--TTHHHHHHHHHHHHHHS-EEPPTT--

Radius of gyration: 29.67 Å; chains: 1; bounding box: 77×58×98 Å

pLDDT: mean 88.72, std 10.96, range [34.72, 98.31]

InterPro domains:
  IPR004000 Actin family [PF00022] (5-399)
  IPR004000 Actin family [PR00190] (26-35)
  IPR004000 Actin family [PR00190] (50-61)
  IPR004000 Actin family [PR00190] (63-85)
  IPR004000 Actin family [PR00190] (117-130)
  IPR004000 Actin family [PTHR11937] (8-400)
  IPR004000 Actin family [SM00268] (5-406)
  IPR011004 Trimeric LpxA-like superfamily [SSF51161] (435-575)
  IPR020902 Actin/actin-like conserved site [PS01132] (106-118)
  IPR043129 ATPase, nucleotide binding domain [SSF53067] (5-150)
  IPR043129 ATPase, nucleotide binding domain [SSF53067] (156-400)
  IPR047125 Dynactin subunit 5 [PF21711] (404-580)
  IPR047125 Dynactin subunit 5 [cd03359] (422-575)

Organism: Bursaphelenchus xylophilus (NCBI:txid6326)